Protein AF-0000000076641820 (afdb_homodimer)

Solvent-accessible surface area (backbone atoms only — not comparable to full-atom values): 27574 Å² total; per-residue (Å²): 127,80,71,74,72,71,76,77,54,67,29,56,52,51,31,51,53,52,47,46,44,32,44,67,54,78,36,50,72,63,30,78,45,75,47,71,70,55,47,28,66,74,67,71,50,54,66,66,38,49,48,53,17,51,47,50,35,37,75,71,46,38,29,46,78,40,88,94,76,45,33,23,25,59,44,25,45,45,74,38,54,62,67,48,61,64,51,68,59,49,52,26,52,76,67,74,33,54,64,46,45,45,72,76,42,75,45,79,40,71,53,51,70,69,51,27,63,77,51,69,48,61,91,82,40,45,21,32,40,38,31,33,41,31,22,47,71,84,38,53,44,33,44,38,35,35,38,30,39,28,86,76,42,54,84,55,64,84,50,70,67,37,86,36,58,65,66,58,51,38,49,73,70,42,88,61,42,77,24,42,31,42,36,37,40,37,26,37,54,30,47,64,70,55,8,62,68,45,72,49,55,68,48,40,31,18,27,35,39,37,36,43,31,23,27,64,88,64,44,60,42,38,40,35,50,31,39,32,40,22,88,43,38,32,37,27,41,76,24,46,56,53,82,49,84,63,88,37,84,39,50,70,77,75,76,67,81,70,50,119,128,78,55,74,72,71,75,76,54,67,30,56,52,50,30,51,52,52,48,47,43,32,45,68,53,77,36,50,72,61,31,78,46,76,47,73,69,56,47,26,66,74,65,70,52,54,66,68,40,49,48,53,17,49,46,49,37,36,74,72,46,37,29,46,79,40,90,95,76,46,32,23,26,58,45,26,44,45,73,39,54,62,66,47,59,64,53,67,58,50,53,27,52,76,67,76,32,53,62,46,45,46,73,76,42,76,46,80,40,71,52,51,71,70,51,27,64,77,50,68,47,60,89,83,40,45,20,32,41,38,32,32,41,32,23,47,69,83,36,51,43,33,42,40,35,35,39,30,38,28,88,76,42,53,84,55,64,84,50,71,68,39,88,38,57,65,66,56,48,39,50,73,69,41,87,61,42,77,24,42,31,42,36,37,39,37,25,37,54,28,46,63,70,55,9,62,68,45,73,49,55,69,49,38,31,19,27,35,38,36,35,44,31,22,27,62,87,65,45,60,42,38,39,36,50,30,40,33,41,23,87,43,37,31,36,27,40,76,24,46,57,55,81,52,84,61,90,42,75,44,44,68,76,78,79,66,81,71,60,124

pLDDT: mean 81.51, std 18.78, range [14.89, 98.31]

Foldseek 3Di:
DPPCPPPDPPLVVLLLVQLCCLLVLVADAFDADDALVRSCVVPVDDSVSPVSSVVVCVVVPQWDQDVPPHITGHDSAQEAAPVDPDDPCRSCVVSVWDKWKDKDDWDKDQDDPVVCVVQVNDRRWIWIWTWMFMDTNNATWKTKIKIFGCVQQVQCRPPDVGVDPSVVCSVVRHPFAWQDKDKDKDKDFADPVRCVSRVHDGGQIWIWMWMFTATNVGGTTMIMIMTGDPSHYDYDYDDDQPVPVPPCRNPDDPPPPPDD/DPPCPPPDPPLVVLLLVQLCCLLVLVADAFDADDALVRSCVVPVDDSVSPVSSVVVCVVVPQWDADVPPHITGHDSAQEAAPVDPDDPCRSCVVSVWDKWKDKDDWDKDQDDPVVCVVQVNDRRWIWIWTWMFMDTNNATWKIKIKIFGCVQQVQCSPPDVGVDPSVVCSVVRHPFAWQDKDKDKDKDFADPVRCVSRVHDGGQIWIWMWMFTATNVGGTTMIMIMTGDPSHYDYDYDDDQPPPVPPPGSPDDPPPPPPD

Nearest PDB structures (foldseek):
  4zs8-assembly1_A  TM=6.678E-01  e=6.083E-22  Streptomyces coelicolor A3(2)
  4zsk-assembly1_B  TM=9.020E-01  e=5.334E-15  Streptomyces coelicolor A3(2)
  2ikk-assembly1_A  TM=8.859E-01  e=2.060E-11  Bacillus subtilis
  2ikk-assembly1_B  TM=8.844E-01  e=5.615E-11  Bacillus subtilis
  3hfi-assembly1_A-2  TM=9.063E-01  e=8.967E-09  Escherichia coli O6

Sequence (520 aa):
MEEITQPIPKYYQIYKKLLKQIRSGKFEEFDRFYSDTELVEKYDVSRGTIREAVKLLIQQGYIVREQGKGTFVTSPTIEQDSDKLMGFTELMVKHDIEPSAKVIEREVVDAPLDLKGLMDLEDETRMVRIVRIRYGNEEPLIIEQSYFVYDLFQPIYEMDLEANSIYELLYKYTDTRLGEARQRITAVNAEKEEADLLNVDTGAPLLLMKRLIKTKEGNYFQYSEDLYRSDRINFTTTTKPYENSHDNHGLPLELRDQSWMEEITQPIPKYYQIYKKLLKQIRSGKFEEFDRFYSDTELVEKYDVSRGTIREAVKLLIQQGYIVREQGKGTFVTSPTIEQDSDKLMGFTELMVKHDIEPSAKVIEREVVDAPLDLKGLMDLEDETRMVRIVRIRYGNEEPLIIEQSYFVYDLFQPIYEMDLEANSIYELLYKYTDTRLGEARQRITAVNAEKEEADLLNVDTGAPLLLMKRLIKTKEGNYFQYSEDLYRSDRINFTTTTKPYENSHDNHGLPLELRDQSW

Organism: NCBI:txid1194090

Structure (mmCIF, N/CA/C/O backbone):
data_AF-0000000076641820-model_v1
#
loop_
_entity.id
_entity.type
_entity.pdbx_description
1 polymer 'Transcriptional regulator, GntR family'
#
loop_
_atom_site.group_PDB
_atom_site.id
_atom_site.type_symbol
_atom_site.label_atom_id
_atom_site.label_alt_id
_atom_site.label_comp_id
_atom_site.label_asym_id
_atom_site.label_entity_id
_atom_site.label_seq_id
_atom_site.pdbx_PDB_ins_code
_atom_site.Cartn_x
_atom_site.Cartn_y
_atom_site.Cartn_z
_atom_site.occupancy
_atom_site.B_iso_or_equiv
_atom_site.auth_seq_id
_atom_site.auth_comp_id
_atom_site.auth_asym_id
_atom_site.auth_atom_id
_atom_site.pdbx_PDB_model_num
ATOM 1 N N . MET A 1 1 ? 23.922 -19.469 -37.031 1 28.56 1 MET A N 1
ATOM 2 C CA . MET A 1 1 ? 24.297 -18.188 -36.469 1 28.56 1 MET A CA 1
ATOM 3 C C . MET A 1 1 ? 24.422 -18.266 -34.969 1 28.56 1 MET A C 1
ATOM 5 O O . MET A 1 1 ? 23.516 -18.734 -34.281 1 28.56 1 MET A O 1
ATOM 9 N N . GLU A 1 2 ? 25.562 -18.5 -34.375 1 31.52 2 GLU A N 1
ATOM 10 C CA . GLU A 1 2 ? 25.859 -18.781 -32.969 1 31.52 2 GLU A CA 1
ATOM 11 C C . GLU A 1 2 ? 25.25 -17.703 -32.062 1 31.52 2 GLU A C 1
ATOM 13 O O . GLU A 1 2 ? 25.391 -16.516 -32.312 1 31.52 2 GLU A O 1
ATOM 18 N N . GLU A 1 3 ? 24.016 -17.859 -31.641 1 36.56 3 GLU A N 1
ATOM 19 C CA . GLU A 1 3 ? 23.359 -16.938 -30.719 1 36.56 3 GLU A CA 1
ATOM 20 C C . GLU A 1 3 ? 24.359 -16.344 -29.719 1 36.56 3 GLU A C 1
ATOM 22 O O . GLU A 1 3 ? 24.922 -17.078 -28.891 1 36.56 3 GLU A O 1
ATOM 27 N N . ILE A 1 4 ? 25.328 -15.562 -30.141 1 36.66 4 ILE A N 1
ATOM 28 C CA . ILE A 1 4 ? 26.406 -14.93 -29.391 1 36.66 4 ILE A CA 1
ATOM 29 C C . ILE A 1 4 ? 25.875 -14.422 -28.062 1 36.66 4 ILE A C 1
ATOM 31 O O . ILE A 1 4 ? 25.031 -13.516 -28.016 1 36.66 4 ILE A O 1
ATOM 35 N N . THR A 1 5 ? 25.484 -15.258 -27.109 1 44.41 5 THR A N 1
ATOM 36 C CA . THR A 1 5 ? 25.234 -14.93 -25.703 1 44.41 5 THR A CA 1
ATOM 37 C C . THR A 1 5 ? 26.281 -13.953 -25.188 1 44.41 5 THR A C 1
ATOM 39 O O . THR A 1 5 ? 27.469 -14.289 -25.094 1 44.41 5 THR A O 1
ATOM 42 N N . GLN A 1 6 ? 26.469 -12.867 -25.719 1 47.09 6 GLN A N 1
ATOM 43 C CA . GLN A 1 6 ? 27.453 -11.891 -25.25 1 47.09 6 GLN A CA 1
ATOM 44 C C . GLN A 1 6 ? 27.609 -11.953 -23.734 1 47.09 6 GLN A C 1
ATOM 46 O O . GLN A 1 6 ? 26.609 -12.047 -23.016 1 47.09 6 GLN A O 1
ATOM 51 N N . PRO A 1 7 ? 28.75 -12.406 -23.25 1 57.78 7 PRO A N 1
ATOM 52 C CA . PRO A 1 7 ? 29.031 -12.578 -21.828 1 57.78 7 PRO A CA 1
ATOM 53 C C . PRO A 1 7 ? 28.641 -11.359 -20.984 1 57.78 7 PRO A C 1
ATOM 55 O O . PRO A 1 7 ? 28.656 -10.227 -21.484 1 57.78 7 PRO A O 1
ATOM 58 N N . ILE A 1 8 ? 27.859 -11.445 -20.047 1 65.06 8 ILE A N 1
ATOM 59 C CA . ILE A 1 8 ? 27.484 -10.398 -19.094 1 65.06 8 ILE A CA 1
ATOM 60 C C . ILE A 1 8 ? 28.75 -9.703 -18.578 1 65.06 8 ILE A C 1
ATOM 62 O O . ILE A 1 8 ? 29.672 -10.367 -18.094 1 65.06 8 ILE A O 1
ATOM 66 N N . PRO A 1 9 ? 28.953 -8.406 -18.922 1 75.31 9 PRO A N 1
ATOM 67 C CA . PRO A 1 9 ? 30.109 -7.684 -18.406 1 75.31 9 PRO A CA 1
ATOM 68 C C . PRO A 1 9 ? 30.328 -7.914 -16.906 1 75.31 9 PRO A C 1
ATOM 70 O O . PRO A 1 9 ? 29.359 -8.102 -16.172 1 75.31 9 PRO A O 1
ATOM 73 N N . LYS A 1 10 ? 31.531 -8.062 -16.531 1 85.06 10 LYS A N 1
ATOM 74 C CA . LYS A 1 10 ? 31.906 -8.352 -15.148 1 85.06 10 LYS A CA 1
ATOM 75 C C . LYS A 1 10 ? 31.234 -7.375 -14.18 1 85.06 10 LYS A C 1
ATOM 77 O O . LYS A 1 10 ? 30.812 -7.77 -13.094 1 85.06 10 LYS A O 1
ATOM 82 N N . TYR A 1 11 ? 31.234 -6.059 -14.586 1 86.19 11 TYR A N 1
ATOM 83 C CA . TYR A 1 11 ? 30.641 -5.07 -13.688 1 86.19 11 TYR A CA 1
ATOM 84 C C . TYR A 1 11 ? 29.172 -5.387 -13.414 1 86.19 11 TYR A C 1
ATOM 86 O O . TYR A 1 11 ? 28.688 -5.188 -12.305 1 86.19 11 TYR A O 1
ATOM 94 N N . TYR A 1 12 ? 28.484 -5.883 -14.352 1 83.44 12 TYR A N 1
ATOM 95 C CA . TYR A 1 12 ? 27.078 -6.191 -14.188 1 83.44 12 TYR A CA 1
ATOM 96 C C . TYR A 1 12 ? 26.875 -7.422 -13.312 1 83.44 12 TYR A C 1
ATOM 98 O O . TYR A 1 12 ? 25.922 -7.484 -12.523 1 83.44 12 TYR A O 1
ATOM 106 N N . GLN A 1 13 ? 27.828 -8.312 -13.438 1 84.31 13 GLN A N 1
ATOM 107 C CA . GLN A 1 13 ? 27.797 -9.461 -12.531 1 84.31 13 GLN A CA 1
ATOM 108 C C . GLN A 1 13 ? 27.938 -9.023 -11.078 1 84.31 13 GLN A C 1
ATOM 110 O O . GLN A 1 13 ? 27.234 -9.516 -10.203 1 84.31 13 GLN A O 1
ATOM 115 N N . ILE A 1 14 ? 28.875 -8.188 -10.898 1 89.38 14 ILE A N 1
ATOM 116 C CA . ILE A 1 14 ? 29.109 -7.684 -9.555 1 89.38 14 ILE A CA 1
ATOM 117 C C . ILE A 1 14 ? 27.906 -6.883 -9.078 1 89.38 14 ILE A C 1
ATOM 119 O O . ILE A 1 14 ? 27.469 -7.023 -7.934 1 89.38 14 ILE A O 1
ATOM 123 N N . TYR A 1 15 ? 27.344 -6.055 -10.023 1 86.56 15 TYR A N 1
ATOM 124 C CA . TYR A 1 15 ? 26.125 -5.316 -9.711 1 86.56 15 TYR A CA 1
ATOM 125 C C . TYR A 1 15 ? 25.031 -6.254 -9.211 1 86.56 15 TYR A C 1
ATOM 127 O O . TYR A 1 15 ? 24.438 -6.016 -8.156 1 86.56 15 TYR A O 1
ATOM 135 N N . LYS A 1 16 ? 24.859 -7.344 -9.875 1 80.69 16 LYS A N 1
ATOM 136 C CA . LYS A 1 16 ? 23.812 -8.297 -9.531 1 80.69 16 LYS A CA 1
ATOM 137 C C . LYS A 1 16 ? 24.078 -8.93 -8.164 1 80.69 16 LYS A C 1
ATOM 139 O O . LYS A 1 16 ? 23.156 -9.117 -7.371 1 80.69 16 LYS A O 1
ATOM 144 N N . LYS A 1 17 ? 25.312 -9.242 -7.93 1 85.44 17 LYS A N 1
ATOM 145 C CA . LYS A 1 17 ? 25.688 -9.844 -6.656 1 85.44 17 LYS A CA 1
ATOM 146 C C . LYS A 1 17 ? 25.469 -8.875 -5.5 1 85.44 17 LYS A C 1
ATOM 148 O O . LYS A 1 17 ? 24.953 -9.258 -4.449 1 85.44 17 LYS A O 1
ATOM 153 N N . LEU A 1 18 ? 25.844 -7.684 -5.715 1 88.06 18 LEU A N 1
ATOM 154 C CA . LEU A 1 18 ? 25.688 -6.676 -4.672 1 88.06 18 LEU A CA 1
ATOM 155 C C . LEU A 1 18 ? 24.203 -6.387 -4.426 1 88.06 18 LEU A C 1
ATOM 157 O O . LEU A 1 18 ? 23.781 -6.246 -3.277 1 88.06 18 LEU A O 1
ATOM 161 N N . LEU A 1 19 ? 23.484 -6.344 -5.516 1 81.88 19 LEU A N 1
ATOM 162 C CA . LEU A 1 19 ? 22.047 -6.105 -5.398 1 81.88 19 LEU A CA 1
ATOM 163 C C . LEU A 1 19 ? 21.375 -7.219 -4.602 1 81.88 19 LEU A C 1
ATOM 165 O O . LEU A 1 19 ? 20.531 -6.949 -3.752 1 81.88 19 LEU A O 1
ATOM 169 N N . LYS A 1 20 ? 21.812 -8.367 -4.898 1 77.88 20 LYS A N 1
ATOM 170 C CA . LYS A 1 20 ? 21.281 -9.508 -4.16 1 77.88 20 LYS A CA 1
ATOM 171 C C . LYS A 1 20 ? 21.547 -9.367 -2.664 1 77.88 20 LYS A C 1
ATOM 173 O O . LYS A 1 20 ? 20.688 -9.672 -1.845 1 77.88 20 LYS A O 1
ATOM 178 N N . GLN A 1 21 ? 22.688 -8.914 -2.33 1 82 21 GLN A N 1
ATOM 179 C CA . GLN A 1 21 ? 23.031 -8.719 -0.925 1 82 21 GLN A CA 1
ATOM 180 C C . GLN A 1 21 ? 22.156 -7.629 -0.3 1 82 21 GLN A C 1
ATOM 182 O O . GLN A 1 21 ? 21.688 -7.781 0.828 1 82 21 GLN A O 1
ATOM 187 N N . ILE A 1 22 ? 21.938 -6.684 -1.074 1 81.62 22 ILE A N 1
ATOM 188 C CA . ILE A 1 22 ? 21.141 -5.566 -0.588 1 81.62 22 ILE A CA 1
ATOM 189 C C . ILE A 1 22 ? 19.703 -6.016 -0.371 1 81.62 22 ILE A C 1
ATOM 191 O O . ILE A 1 22 ? 19.094 -5.691 0.65 1 81.62 22 ILE A O 1
ATOM 195 N N . ARG A 1 23 ? 19.281 -6.867 -1.233 1 75.06 23 ARG A N 1
ATOM 196 C CA . ARG A 1 23 ? 17.891 -7.266 -1.23 1 75.06 23 ARG A CA 1
ATOM 197 C C . ARG A 1 23 ? 17.641 -8.43 -0.274 1 75.06 23 ARG A C 1
ATOM 199 O O . ARG A 1 23 ? 16.5 -8.742 0.057 1 75.06 23 ARG A O 1
ATOM 206 N N . SER A 1 24 ? 18.719 -9.07 0.08 1 70.38 24 SER A N 1
ATOM 207 C CA . SER A 1 24 ? 18.609 -10.258 0.923 1 70.38 24 SER A CA 1
ATOM 208 C C . SER A 1 24 ? 18.266 -9.891 2.361 1 70.38 24 SER A C 1
ATOM 210 O O . SER A 1 24 ? 17.984 -10.758 3.186 1 70.38 24 SER A O 1
ATOM 212 N N . GLY A 1 25 ? 18.234 -8.602 2.586 1 69.12 25 GLY A N 1
ATOM 213 C CA . GLY A 1 25 ? 18.016 -8.188 3.961 1 69.12 25 GLY A CA 1
ATOM 214 C C . GLY A 1 25 ? 19.297 -8.047 4.758 1 69.12 25 GLY A C 1
ATOM 215 O O . GLY A 1 25 ? 19.266 -7.719 5.945 1 69.12 25 GLY A O 1
ATOM 216 N N . LYS A 1 26 ? 20.375 -8.312 4.133 1 74.94 26 LYS A N 1
ATOM 217 C CA . LYS A 1 26 ? 21.672 -8.172 4.793 1 74.94 26 LYS A CA 1
ATOM 218 C C . LYS A 1 26 ? 21.891 -6.734 5.254 1 74.94 26 LYS A C 1
ATOM 220 O O . LYS A 1 26 ? 22.594 -6.496 6.238 1 74.94 26 LYS A O 1
ATOM 225 N N . PHE A 1 27 ? 21.312 -5.852 4.527 1 79.88 27 PHE A N 1
ATOM 226 C CA . PHE A 1 27 ? 21.438 -4.43 4.824 1 79.88 27 PHE A CA 1
ATOM 227 C C . PHE A 1 27 ? 20.078 -3.832 5.191 1 79.88 27 PHE A C 1
ATOM 229 O O . PHE A 1 27 ? 19.062 -4.195 4.609 1 79.88 27 PHE A O 1
ATOM 236 N N . GLU A 1 28 ? 20.125 -3.061 6.207 1 72.12 28 GLU A N 1
ATOM 237 C CA . GLU A 1 28 ? 18.969 -2.201 6.48 1 72.12 28 GLU A CA 1
ATOM 238 C C . GLU A 1 28 ? 19.109 -0.859 5.766 1 72.12 28 GLU A C 1
ATOM 240 O O . GLU A 1 28 ? 20.172 -0.523 5.262 1 72.12 28 GLU A O 1
ATOM 245 N N . GLU A 1 29 ? 17.922 -0.254 5.66 1 70.69 29 GLU A N 1
ATOM 246 C CA . GLU A 1 29 ? 17.969 1.082 5.078 1 70.69 29 GLU A CA 1
ATOM 247 C C . GLU A 1 29 ? 18.953 1.979 5.836 1 70.69 29 GLU A C 1
ATOM 249 O O . GLU A 1 29 ? 18.938 2.014 7.066 1 70.69 29 GLU A O 1
ATOM 254 N N . PHE A 1 30 ? 19.938 2.48 5.156 1 70.12 30 PHE A N 1
ATOM 255 C CA . PHE A 1 30 ? 20.922 3.453 5.609 1 70.12 30 PHE A CA 1
ATOM 256 C C . PHE A 1 30 ? 22.125 2.754 6.238 1 70.12 30 PHE A C 1
ATOM 258 O O . PHE A 1 30 ? 23 3.406 6.809 1 70.12 30 PHE A O 1
ATOM 265 N N . ASP A 1 31 ? 22.109 1.508 6.195 1 79.94 31 ASP A N 1
ATOM 266 C CA . ASP A 1 31 ? 23.328 0.807 6.59 1 79.94 31 ASP A CA 1
ATOM 267 C C . ASP A 1 31 ? 24.5 1.2 5.695 1 79.94 31 ASP A C 1
ATOM 269 O O . ASP A 1 31 ? 24.312 1.516 4.52 1 79.94 31 ASP A O 1
ATOM 273 N N . ARG A 1 32 ? 25.625 1.209 6.383 1 85.12 32 ARG A N 1
ATOM 274 C CA . ARG A 1 32 ? 26.828 1.421 5.586 1 85.12 32 ARG A CA 1
ATOM 275 C C . ARG A 1 32 ? 27.047 0.265 4.617 1 85.12 32 ARG A C 1
ATOM 277 O O . ARG A 1 32 ? 26.953 -0.902 5.004 1 85.12 32 ARG A O 1
ATOM 284 N N . PHE A 1 33 ? 27.25 0.634 3.396 1 90.62 33 PHE A N 1
ATOM 285 C CA . PHE A 1 33 ? 27.562 -0.333 2.352 1 90.62 33 PHE A CA 1
ATOM 286 C C . PHE A 1 33 ? 29.078 -0.493 2.203 1 90.62 33 PHE A C 1
ATOM 288 O O . PHE A 1 33 ? 29.844 0.225 2.842 1 90.62 33 PHE A O 1
ATOM 295 N N . TYR A 1 34 ? 29.516 -1.445 1.468 1 91.44 34 TYR A N 1
ATOM 296 C CA . TYR A 1 34 ? 30.922 -1.697 1.21 1 91.44 34 TYR A CA 1
ATOM 297 C C . TYR A 1 34 ? 31.578 -0.487 0.561 1 91.44 34 TYR A C 1
ATOM 299 O O . TYR A 1 34 ? 30.953 0.21 -0.245 1 91.44 34 TYR A O 1
ATOM 307 N N . SER A 1 35 ? 32.781 -0.266 0.943 1 90.38 35 SER A N 1
ATOM 308 C CA . SER A 1 35 ? 33.594 0.703 0.204 1 90.38 35 SER A CA 1
ATOM 309 C C . SER A 1 35 ? 34.094 0.117 -1.11 1 90.38 35 SER A C 1
ATOM 311 O O . SER A 1 35 ? 34.094 -1.104 -1.288 1 90.38 35 SER A O 1
ATOM 313 N N . ASP A 1 36 ? 34.5 1.054 -1.99 1 91.06 36 ASP A N 1
ATOM 314 C CA . ASP A 1 36 ? 35.062 0.575 -3.246 1 91.06 36 ASP A CA 1
ATOM 315 C C . ASP A 1 36 ? 36.25 -0.322 -2.996 1 91.06 36 ASP A C 1
ATOM 317 O O . ASP A 1 36 ? 36.438 -1.342 -3.668 1 91.06 36 ASP A O 1
ATOM 321 N N . THR A 1 37 ? 37.062 0.089 -2.059 1 92.19 37 THR A N 1
ATOM 322 C CA . THR A 1 37 ? 38.25 -0.686 -1.729 1 92.19 37 THR A CA 1
ATOM 323 C C . THR A 1 37 ? 37.875 -2.084 -1.247 1 92.19 37 THR A C 1
ATOM 325 O O . THR A 1 37 ? 38.469 -3.074 -1.668 1 92.19 37 THR A O 1
ATOM 328 N N . GLU A 1 38 ? 36.906 -2.174 -0.4 1 93.88 38 GLU A N 1
ATOM 329 C CA . GLU A 1 38 ? 36.438 -3.461 0.102 1 93.88 38 GLU A CA 1
ATOM 330 C C . GLU A 1 38 ? 35.906 -4.336 -1.033 1 93.88 38 GLU A C 1
ATOM 332 O O . GLU A 1 38 ? 36.156 -5.547 -1.046 1 93.88 38 GLU A O 1
ATOM 337 N N . LEU A 1 39 ? 35.25 -3.746 -1.94 1 94.56 39 LEU A N 1
ATOM 338 C CA . LEU A 1 39 ? 34.656 -4.492 -3.041 1 94.56 39 LEU A CA 1
ATOM 339 C C . LEU A 1 39 ? 35.719 -4.992 -4.008 1 94.56 39 LEU A C 1
ATOM 341 O O . LEU A 1 39 ? 35.625 -6.105 -4.535 1 94.56 39 LEU A O 1
ATOM 345 N N . VAL A 1 40 ? 36.719 -4.184 -4.262 1 93.75 40 VAL A N 1
ATOM 346 C CA . VAL A 1 40 ? 37.844 -4.59 -5.109 1 93.75 40 VAL A CA 1
ATOM 347 C C . VAL A 1 40 ? 38.531 -5.824 -4.516 1 93.75 40 VAL A C 1
ATOM 349 O O . VAL A 1 40 ? 38.844 -6.777 -5.234 1 93.75 40 VAL A O 1
ATOM 352 N N . GLU A 1 41 ? 38.719 -5.809 -3.232 1 93.88 41 GLU A N 1
ATOM 353 C CA . GLU A 1 41 ? 39.344 -6.926 -2.535 1 93.88 41 GLU A CA 1
ATOM 354 C C . GLU A 1 41 ? 38.469 -8.164 -2.553 1 93.88 41 GLU A C 1
ATOM 356 O O . GLU A 1 41 ? 38.938 -9.273 -2.801 1 93.88 41 GLU A O 1
ATOM 361 N N . LYS A 1 42 ? 37.188 -7.973 -2.311 1 92.81 42 LYS A N 1
ATOM 362 C CA . LYS A 1 42 ? 36.219 -9.062 -2.18 1 92.81 42 LYS A CA 1
ATOM 363 C C . LYS A 1 42 ? 36.031 -9.789 -3.508 1 92.81 42 LYS A C 1
ATOM 365 O O . LYS A 1 42 ? 35.938 -11.016 -3.539 1 92.81 42 LYS A O 1
ATOM 370 N N . TYR A 1 43 ? 36.031 -9.023 -4.594 1 92.69 43 TYR A N 1
ATOM 371 C CA . TYR A 1 43 ? 35.656 -9.633 -5.863 1 92.69 43 TYR A CA 1
ATOM 372 C C . TYR A 1 43 ? 36.875 -9.773 -6.781 1 92.69 43 TYR A C 1
ATOM 374 O O . TYR A 1 43 ? 36.781 -10.352 -7.863 1 92.69 43 TYR A O 1
ATOM 382 N N . ASP A 1 44 ? 37.969 -9.297 -6.395 1 93.56 44 ASP A N 1
ATOM 383 C CA . ASP A 1 44 ? 39.219 -9.406 -7.125 1 93.56 44 ASP A CA 1
ATOM 384 C C . ASP A 1 44 ? 39.062 -8.883 -8.555 1 93.56 44 ASP A C 1
ATOM 386 O O . ASP A 1 44 ? 39.375 -9.594 -9.516 1 93.56 44 ASP A O 1
ATOM 390 N N . VAL A 1 45 ? 38.531 -7.668 -8.68 1 92.62 45 VAL A N 1
ATOM 391 C CA . VAL A 1 45 ? 38.375 -6.992 -9.961 1 92.62 45 VAL A CA 1
ATOM 392 C C . VAL A 1 45 ? 38.938 -5.574 -9.875 1 92.62 45 VAL A C 1
ATOM 394 O O . VAL A 1 45 ? 39.312 -5.109 -8.797 1 92.62 45 VAL A O 1
ATOM 397 N N . SER A 1 46 ? 39.031 -4.914 -11.023 1 92.5 46 SER A N 1
ATOM 398 C CA . SER A 1 46 ? 39.594 -3.57 -11.078 1 92.5 46 SER A CA 1
ATOM 399 C C . SER A 1 46 ? 38.656 -2.555 -10.43 1 92.5 46 SER A C 1
ATOM 401 O O . SER A 1 46 ? 37.438 -2.803 -10.297 1 92.5 46 SER A O 1
ATOM 403 N N . ARG A 1 47 ? 39.25 -1.452 -10.016 1 92.69 47 ARG A N 1
ATOM 404 C CA . ARG A 1 47 ? 38.469 -0.344 -9.469 1 92.69 47 ARG A CA 1
ATOM 405 C C . ARG A 1 47 ? 37.469 0.161 -10.492 1 92.69 47 ARG A C 1
ATOM 407 O O . ARG A 1 47 ? 36.375 0.589 -10.125 1 92.69 47 ARG A O 1
ATOM 414 N N . GLY A 1 48 ? 37.844 0.121 -11.719 1 92 48 GLY A N 1
ATOM 415 C CA . GLY A 1 48 ? 36.938 0.546 -12.766 1 92 48 GLY A CA 1
ATOM 416 C C . GLY A 1 48 ? 35.656 -0.305 -12.852 1 92 48 GLY A C 1
ATOM 417 O O . GLY A 1 48 ? 34.562 0.22 -13.016 1 92 48 GLY A O 1
ATOM 418 N N . THR A 1 49 ? 35.875 -1.504 -12.734 1 91 49 THR A N 1
ATOM 419 C CA . THR A 1 49 ? 34.75 -2.451 -12.75 1 91 49 THR A CA 1
ATOM 420 C C . THR A 1 49 ? 33.812 -2.213 -11.57 1 91 49 THR A C 1
ATOM 422 O O . THR A 1 49 ? 32.594 -2.18 -11.734 1 91 49 THR A O 1
ATOM 425 N N . ILE A 1 50 ? 34.375 -2.02 -10.422 1 93.62 50 ILE A N 1
ATOM 426 C CA . ILE A 1 50 ? 33.594 -1.771 -9.219 1 93.62 50 ILE A CA 1
ATOM 427 C C . ILE A 1 50 ? 32.844 -0.449 -9.359 1 93.62 50 ILE A C 1
ATOM 429 O O . ILE A 1 50 ? 31.641 -0.364 -9.023 1 93.62 50 ILE A O 1
ATOM 433 N N . ARG A 1 51 ? 33.531 0.499 -9.883 1 89.88 51 ARG A N 1
ATOM 434 C CA . ARG A 1 51 ? 32.906 1.812 -10.039 1 89.88 51 ARG A CA 1
ATOM 435 C C . ARG A 1 51 ? 31.672 1.732 -10.922 1 89.88 51 ARG A C 1
ATOM 437 O O . ARG A 1 51 ? 30.656 2.357 -10.617 1 89.88 51 ARG A O 1
ATOM 444 N N . GLU A 1 52 ? 31.766 0.996 -11.938 1 88 52 GLU A N 1
ATOM 445 C CA . GLU A 1 52 ? 30.625 0.846 -12.844 1 88 52 GLU A CA 1
ATOM 446 C C . GLU A 1 52 ? 29.469 0.126 -12.156 1 88 52 GLU A C 1
ATOM 448 O O . GLU A 1 52 ? 28.312 0.509 -12.32 1 88 52 GLU A O 1
ATOM 453 N N . ALA A 1 53 ? 29.797 -0.842 -11.445 1 90.81 53 ALA A N 1
ATOM 454 C CA . ALA A 1 53 ? 28.781 -1.595 -10.719 1 90.81 53 ALA A CA 1
ATOM 455 C C . ALA A 1 53 ? 28.094 -0.723 -9.672 1 90.81 53 ALA A C 1
ATOM 457 O O . ALA A 1 53 ? 26.859 -0.72 -9.562 1 90.81 53 ALA A O 1
ATOM 458 N N . VAL A 1 54 ? 28.891 -0.009 -8.945 1 90.31 54 VAL A N 1
ATOM 459 C CA . VAL A 1 54 ? 28.391 0.849 -7.871 1 90.31 54 VAL A CA 1
ATOM 460 C C . VAL A 1 54 ? 27.594 2 -8.469 1 90.31 54 VAL A C 1
ATOM 462 O O . VAL A 1 54 ? 26.547 2.385 -7.922 1 90.31 54 VAL A O 1
ATOM 465 N N . LYS A 1 55 ? 28.062 2.443 -9.531 1 84.31 55 LYS A N 1
ATOM 466 C CA . LYS A 1 55 ? 27.344 3.502 -10.234 1 84.31 55 LYS A CA 1
ATOM 467 C C . LYS A 1 55 ? 25.922 3.057 -10.594 1 84.31 55 LYS A C 1
ATOM 469 O O . LYS A 1 55 ? 24.969 3.818 -10.43 1 84.31 55 LYS A O 1
ATOM 474 N N . LEU A 1 56 ? 25.844 1.878 -11.047 1 79.44 56 LEU A N 1
ATOM 475 C CA . LEU A 1 56 ? 24.531 1.336 -11.391 1 79.44 56 LEU A CA 1
ATOM 476 C C . LEU A 1 56 ? 23.641 1.259 -10.156 1 79.44 56 LEU A C 1
ATOM 478 O O . LEU A 1 56 ? 22.453 1.608 -10.219 1 79.44 56 LEU A O 1
ATOM 482 N N . LEU A 1 57 ? 24.203 0.78 -9.055 1 84.19 57 LEU A N 1
ATOM 483 C CA . LEU A 1 57 ? 23.453 0.703 -7.809 1 84.19 57 LEU A CA 1
ATOM 484 C C . LEU A 1 57 ? 22.969 2.084 -7.375 1 84.19 57 LEU A C 1
ATOM 486 O O . LEU A 1 57 ? 21.844 2.23 -6.879 1 84.19 57 LEU A O 1
ATOM 490 N N . ILE A 1 58 ? 23.828 3.047 -7.598 1 75.19 58 ILE A N 1
ATOM 491 C CA . ILE A 1 58 ? 23.5 4.418 -7.219 1 75.19 58 ILE A CA 1
ATOM 492 C C . ILE A 1 58 ? 22.391 4.953 -8.125 1 75.19 58 ILE A C 1
ATOM 494 O O . ILE A 1 58 ? 21.406 5.52 -7.652 1 75.19 58 ILE A O 1
ATOM 498 N N . GLN A 1 59 ? 22.578 4.688 -9.375 1 65.5 59 GLN A N 1
ATOM 499 C CA . GLN A 1 59 ? 21.609 5.172 -10.352 1 65.5 59 GLN A CA 1
ATOM 500 C C . GLN A 1 59 ? 20.219 4.59 -10.094 1 65.5 59 GLN A C 1
ATOM 502 O O . GLN A 1 59 ? 19.203 5.273 -10.281 1 65.5 59 GLN A O 1
ATOM 507 N N . GLN A 1 60 ? 20.266 3.375 -9.648 1 64.12 60 GLN A N 1
ATOM 508 C CA . GLN A 1 60 ? 19 2.695 -9.406 1 64.12 60 GLN A CA 1
ATOM 509 C C . GLN A 1 60 ? 18.453 3.014 -8.016 1 64.12 60 GLN A C 1
ATOM 511 O O . GLN A 1 60 ? 17.359 2.58 -7.656 1 64.12 60 GLN A O 1
ATOM 516 N N . GLY A 1 61 ? 19.266 3.666 -7.211 1 65.81 61 GLY A N 1
ATOM 517 C CA . GLY A 1 61 ? 18.797 4.168 -5.93 1 65.81 61 GLY A CA 1
ATOM 518 C C . GLY A 1 61 ? 18.953 3.172 -4.797 1 65.81 61 GLY A C 1
ATOM 519 O O . GLY A 1 61 ? 18.328 3.305 -3.75 1 65.81 61 GLY A O 1
ATOM 520 N N . TYR A 1 62 ? 19.719 2.117 -5.012 1 76.81 62 TYR A N 1
ATOM 521 C CA . TYR A 1 62 ? 19.875 1.095 -3.984 1 76.81 62 TYR A CA 1
ATOM 522 C C . TYR A 1 62 ? 20.875 1.541 -2.918 1 76.81 62 TYR A C 1
ATOM 524 O O . TYR A 1 62 ? 20.812 1.076 -1.777 1 76.81 62 TYR A O 1
ATOM 532 N N . ILE A 1 63 ? 21.844 2.398 -3.369 1 81.19 63 ILE A N 1
ATOM 533 C CA . ILE A 1 63 ? 22.828 2.957 -2.449 1 81.19 63 ILE A CA 1
ATOM 534 C C . ILE A 1 63 ? 23.078 4.426 -2.783 1 81.19 63 ILE A C 1
ATOM 536 O O . ILE A 1 63 ? 22.734 4.887 -3.873 1 81.19 63 ILE A O 1
ATOM 540 N N . VAL A 1 64 ? 23.484 5.156 -1.807 1 77.31 64 VAL A N 1
ATOM 541 C CA . VAL A 1 64 ? 23.875 6.547 -1.991 1 77.31 64 VAL A CA 1
ATOM 542 C C . VAL A 1 64 ? 25.297 6.762 -1.443 1 77.31 64 VAL A C 1
ATOM 544 O O . VAL A 1 64 ? 25.672 6.133 -0.453 1 77.31 64 VAL A O 1
ATOM 547 N N . ARG A 1 65 ? 26.094 7.555 -2.229 1 78.69 65 ARG A N 1
ATOM 548 C CA . ARG A 1 65 ? 27.453 7.891 -1.791 1 78.69 65 ARG A CA 1
ATOM 549 C C . ARG A 1 65 ? 27.484 9.273 -1.15 1 78.69 65 ARG A C 1
ATOM 551 O O . ARG A 1 65 ? 26.906 10.227 -1.678 1 78.69 65 ARG A O 1
ATOM 558 N N . GLU A 1 66 ? 27.969 9.281 0.047 1 68.94 66 GLU A N 1
ATOM 559 C CA . GLU A 1 66 ? 28.203 10.555 0.721 1 68.94 66 GLU A CA 1
ATOM 560 C C . GLU A 1 66 ? 29.688 10.891 0.762 1 68.94 66 GLU A C 1
ATOM 562 O O . GLU A 1 66 ? 30.5 10.125 1.299 1 68.94 66 GLU A O 1
ATOM 567 N N . GLN A 1 67 ? 29.969 11.992 0.128 1 70.06 67 GLN A N 1
ATOM 568 C CA . GLN A 1 67 ? 31.359 12.406 0.076 1 70.06 67 GLN A CA 1
ATOM 569 C C . GLN A 1 67 ? 31.969 12.469 1.474 1 70.06 67 GLN A C 1
ATOM 571 O O . GLN A 1 67 ? 31.438 13.125 2.363 1 70.06 67 GLN A O 1
ATOM 576 N N . GLY A 1 68 ? 32.938 11.766 1.593 1 69.12 68 GLY A N 1
ATOM 577 C CA . GLY A 1 68 ? 33.688 11.789 2.834 1 69.12 68 GLY A CA 1
ATOM 578 C C . GLY A 1 68 ? 33.094 10.93 3.922 1 69.12 68 GLY A C 1
ATOM 579 O O . GLY A 1 68 ? 33.688 10.766 4.996 1 69.12 68 GLY A O 1
ATOM 580 N N . LYS A 1 69 ? 31.906 10.43 3.801 1 72.06 69 LYS A N 1
ATOM 581 C CA . LYS A 1 69 ? 31.25 9.656 4.852 1 72.06 69 LYS A CA 1
ATOM 582 C C . LYS A 1 69 ? 31.125 8.188 4.465 1 72.06 69 LYS A C 1
ATOM 584 O O . LYS A 1 69 ? 31.266 7.301 5.312 1 72.06 69 LYS A O 1
ATOM 589 N N . GLY A 1 70 ? 30.875 7.957 3.156 1 81.25 70 GLY A N 1
ATOM 590 C CA . GLY A 1 70 ? 30.781 6.578 2.703 1 81.25 70 GLY A CA 1
ATOM 591 C C . GLY A 1 70 ? 29.547 6.309 1.864 1 81.25 70 GLY A C 1
ATOM 592 O O . GLY A 1 70 ? 28.953 7.234 1.304 1 81.25 70 GLY A O 1
ATOM 593 N N . THR A 1 71 ? 29.281 4.992 1.549 1 85.38 71 THR A N 1
ATOM 594 C CA . THR A 1 71 ? 28.156 4.527 0.757 1 85.38 71 THR A CA 1
ATOM 595 C C . THR A 1 71 ? 27.109 3.869 1.649 1 85.38 71 THR A C 1
ATOM 597 O O . THR A 1 71 ? 27.438 3.104 2.555 1 85.38 71 THR A O 1
ATOM 600 N N . PHE A 1 72 ? 25.812 4.211 1.43 1 82.06 72 PHE A N 1
ATOM 601 C CA . PHE A 1 72 ? 24.75 3.729 2.291 1 82.06 72 PHE A CA 1
ATOM 602 C C . PHE A 1 72 ? 23.641 3.09 1.467 1 82.06 72 PHE A C 1
ATOM 604 O O . PHE A 1 72 ? 23.359 3.525 0.348 1 82.06 72 PHE A O 1
ATOM 611 N N . VAL A 1 73 ? 23.062 2.006 2.088 1 84.69 73 VAL A N 1
ATOM 612 C CA . VAL A 1 73 ? 21.969 1.325 1.422 1 84.69 73 VAL A CA 1
ATOM 613 C C . VAL A 1 73 ? 20.688 2.143 1.577 1 84.69 73 VAL A C 1
ATOM 615 O O . VAL A 1 73 ? 20.391 2.637 2.666 1 84.69 73 VAL A O 1
ATOM 618 N N . THR A 1 74 ? 19.938 2.318 0.468 1 70.75 74 THR A N 1
ATOM 619 C CA . THR A 1 74 ? 18.75 3.152 0.534 1 70.75 74 THR A CA 1
ATOM 620 C C . THR A 1 74 ? 17.5 2.318 0.293 1 70.75 74 THR A C 1
ATOM 622 O O . THR A 1 74 ? 16.406 2.684 0.738 1 70.75 74 THR A O 1
ATOM 625 N N . SER A 1 75 ? 17.547 1.261 -0.502 1 64.69 75 SER A N 1
ATOM 626 C CA . SER A 1 75 ? 16.375 0.464 -0.808 1 64.69 75 SER A CA 1
ATOM 627 C C . SER A 1 75 ? 16.672 -1.028 -0.737 1 64.69 75 SER A C 1
ATOM 629 O O . SER A 1 75 ? 16.781 -1.696 -1.769 1 64.69 75 SER A O 1
ATOM 631 N N . PRO A 1 76 ? 16.734 -1.537 0.389 1 67.25 76 PRO A N 1
ATOM 632 C CA . PRO A 1 76 ? 17.109 -2.945 0.538 1 67.25 76 PRO A CA 1
ATOM 633 C C . PRO A 1 76 ? 15.953 -3.896 0.231 1 67.25 76 PRO A C 1
ATOM 635 O O . PRO A 1 76 ? 16.156 -5.105 0.108 1 67.25 76 PRO A O 1
ATOM 638 N N . THR A 1 77 ? 14.805 -3.314 -0.05 1 74.25 77 THR A N 1
ATOM 639 C CA . THR A 1 77 ? 13.641 -4.184 -0.187 1 74.25 77 THR A CA 1
ATOM 640 C C . THR A 1 77 ? 13.203 -4.273 -1.646 1 74.25 77 THR A C 1
ATOM 642 O O . THR A 1 77 ? 13.609 -3.457 -2.475 1 74.25 77 THR A O 1
ATOM 645 N N . ILE A 1 78 ? 12.516 -5.43 -1.889 1 74.25 78 ILE A N 1
ATOM 646 C CA . ILE A 1 78 ? 11.883 -5.586 -3.195 1 74.25 78 ILE A CA 1
ATOM 647 C C . ILE A 1 78 ? 10.742 -4.586 -3.342 1 74.25 78 ILE A C 1
ATOM 649 O O . ILE A 1 78 ? 9.867 -4.504 -2.477 1 74.25 78 ILE A O 1
ATOM 653 N N . GLU A 1 79 ? 10.812 -3.875 -4.371 1 74.75 79 GLU A N 1
ATOM 654 C CA . GLU A 1 79 ? 9.781 -2.865 -4.59 1 74.75 79 GLU A CA 1
ATOM 655 C C . GLU A 1 79 ? 8.742 -3.348 -5.598 1 74.75 79 GLU A C 1
ATOM 657 O O . GLU A 1 79 ? 9.07 -3.645 -6.75 1 74.75 79 GLU A O 1
ATOM 662 N N . GLN A 1 80 ? 7.594 -3.434 -5.082 1 78.31 80 GLN A N 1
ATOM 663 C CA . GLN A 1 80 ? 6.469 -3.752 -5.953 1 78.31 80 GLN A CA 1
ATOM 664 C C . GLN A 1 80 ? 5.691 -2.492 -6.328 1 78.31 80 GLN A C 1
ATOM 666 O O . GLN A 1 80 ? 5.207 -1.771 -5.453 1 78.31 80 GLN A O 1
ATOM 671 N N . ASP A 1 81 ? 5.594 -2.277 -7.598 1 75.81 81 ASP A N 1
ATOM 672 C CA . ASP A 1 81 ? 4.793 -1.155 -8.078 1 75.81 81 ASP A CA 1
ATOM 673 C C . ASP A 1 81 ? 3.305 -1.419 -7.879 1 75.81 81 ASP A C 1
ATOM 675 O O . ASP A 1 81 ? 2.736 -2.314 -8.508 1 75.81 81 ASP A O 1
ATOM 679 N N . SER A 1 82 ? 2.682 -0.609 -7.074 1 78.62 82 SER A N 1
ATOM 680 C CA . SER A 1 82 ? 1.275 -0.824 -6.75 1 78.62 82 SER A CA 1
ATOM 681 C C . SER A 1 82 ? 0.371 -0.439 -7.914 1 78.62 82 SER A C 1
ATOM 683 O O . SER A 1 82 ? -0.811 -0.787 -7.93 1 78.62 82 SER A O 1
ATOM 685 N N . ASP A 1 83 ? 0.89 0.26 -8.859 1 73.5 83 ASP A N 1
ATOM 686 C CA . ASP A 1 83 ? 0.08 0.729 -9.977 1 73.5 83 ASP A CA 1
ATOM 687 C C . ASP A 1 83 ? 0.161 -0.238 -11.156 1 73.5 83 ASP A C 1
ATOM 689 O O . ASP A 1 83 ? -0.431 0.008 -12.211 1 73.5 83 ASP A O 1
ATOM 693 N N . LYS A 1 84 ? 0.854 -1.264 -10.938 1 70.5 84 LYS A N 1
ATOM 694 C CA . LYS A 1 84 ? 0.984 -2.252 -12.008 1 70.5 84 LYS A CA 1
ATOM 695 C C . LYS A 1 84 ? 0.501 -3.625 -11.547 1 70.5 84 LYS A C 1
ATOM 697 O O . LYS A 1 84 ? 0.788 -4.043 -10.422 1 70.5 84 LYS A O 1
ATOM 702 N N . LEU A 1 85 ? -0.289 -4.199 -12.453 1 69.06 85 LEU A N 1
ATOM 703 C CA . LEU A 1 85 ? -0.664 -5.59 -12.219 1 69.06 85 LEU A CA 1
ATOM 704 C C . LEU A 1 85 ? 0.45 -6.535 -12.656 1 69.06 85 LEU A C 1
ATOM 706 O O . LEU A 1 85 ? 0.538 -6.898 -13.828 1 69.06 85 LEU A O 1
ATOM 710 N N . MET A 1 86 ? 1.43 -6.703 -11.781 1 71 86 MET A N 1
ATOM 711 C CA . MET A 1 86 ? 2.584 -7.551 -12.07 1 71 86 MET A CA 1
ATOM 712 C C . MET A 1 86 ? 2.535 -8.836 -11.25 1 71 86 MET A C 1
ATOM 714 O O . MET A 1 86 ? 2.189 -8.805 -10.062 1 71 86 MET A O 1
ATOM 718 N N . GLY A 1 87 ? 2.791 -9.945 -11.938 1 76.62 87 GLY A N 1
ATOM 719 C CA . GLY A 1 87 ? 2.863 -11.211 -11.227 1 76.62 87 GLY A CA 1
ATOM 720 C C . GLY A 1 87 ? 4.113 -11.344 -10.375 1 76.62 87 GLY A C 1
ATOM 721 O O . GLY A 1 87 ? 5.07 -10.586 -10.547 1 76.62 87 GLY A O 1
ATOM 722 N N . PHE A 1 88 ? 4.145 -12.203 -9.516 1 83.19 88 PHE A N 1
ATOM 723 C CA . PHE A 1 88 ? 5.258 -12.445 -8.602 1 83.19 88 PHE A CA 1
ATOM 724 C C . PHE A 1 88 ? 6.531 -12.75 -9.383 1 83.19 88 PHE A C 1
ATOM 726 O O . PHE A 1 88 ? 7.59 -12.18 -9.094 1 83.19 88 PHE A O 1
ATOM 733 N N . THR A 1 89 ? 6.359 -13.648 -10.336 1 76.62 89 THR A N 1
ATOM 734 C CA . THR A 1 89 ? 7.523 -14.078 -11.102 1 76.62 89 THR A CA 1
ATOM 735 C C . THR A 1 89 ? 8.172 -12.891 -11.812 1 76.62 89 THR A C 1
ATOM 737 O O . THR A 1 89 ? 9.391 -12.727 -11.766 1 76.62 89 THR A O 1
ATOM 740 N N . GLU A 1 90 ? 7.379 -12.164 -12.406 1 75.56 90 GLU A N 1
ATOM 741 C CA . GLU A 1 90 ? 7.879 -10.969 -13.078 1 75.56 90 GLU A CA 1
ATOM 742 C C . GLU A 1 90 ? 8.57 -10.031 -12.102 1 75.56 90 GLU A C 1
ATOM 744 O O . GLU A 1 90 ? 9.625 -9.469 -12.406 1 75.56 90 GLU A O 1
ATOM 749 N N . LEU A 1 91 ? 7.961 -9.867 -11.039 1 79.94 91 LEU A N 1
ATOM 750 C CA . LEU A 1 91 ? 8.531 -9.016 -10 1 79.94 91 LEU A CA 1
ATOM 751 C C . LEU A 1 91 ? 9.906 -9.516 -9.57 1 79.94 91 LEU A C 1
ATOM 753 O O . LEU A 1 91 ? 10.852 -8.734 -9.461 1 79.94 91 LEU A O 1
ATOM 757 N N . MET A 1 92 ? 10.039 -10.781 -9.352 1 81.88 92 MET A N 1
ATOM 758 C CA . MET A 1 92 ? 11.297 -11.375 -8.898 1 81.88 92 MET A CA 1
ATOM 759 C C . MET A 1 92 ? 12.375 -11.234 -9.961 1 81.88 92 MET A C 1
ATOM 761 O O . MET A 1 92 ? 13.5 -10.844 -9.664 1 81.88 92 MET A O 1
ATOM 765 N N . VAL A 1 93 ? 11.984 -11.555 -11.188 1 73.06 93 VAL A N 1
ATOM 766 C CA . VAL A 1 93 ? 12.93 -11.484 -12.297 1 73.06 93 VAL A CA 1
ATOM 767 C C . VAL A 1 93 ? 13.43 -10.055 -12.469 1 73.06 93 VAL A C 1
ATOM 769 O O . VAL A 1 93 ? 14.625 -9.82 -12.656 1 73.06 93 VAL A O 1
ATOM 772 N N . LYS A 1 94 ? 12.531 -9.141 -12.375 1 71 94 LYS A N 1
ATOM 773 C CA . LYS A 1 94 ? 12.883 -7.727 -12.453 1 71 94 LYS A CA 1
ATOM 774 C C . LYS A 1 94 ? 13.93 -7.359 -11.414 1 71 94 LYS A C 1
ATOM 776 O O . LYS A 1 94 ? 14.758 -6.469 -11.641 1 71 94 LYS A O 1
ATOM 781 N N . HIS A 1 95 ? 13.961 -8.102 -10.32 1 76.56 95 HIS A N 1
ATOM 782 C CA . HIS A 1 95 ? 14.867 -7.789 -9.219 1 76.56 95 HIS A CA 1
ATOM 783 C C . HIS A 1 95 ? 16 -8.805 -9.133 1 76.56 95 HIS A C 1
ATOM 785 O O . HIS A 1 95 ? 16.703 -8.883 -8.117 1 76.56 95 HIS A O 1
ATOM 791 N N . ASP A 1 96 ? 16.141 -9.656 -10.164 1 73.94 96 ASP A N 1
ATOM 792 C CA . ASP A 1 96 ? 17.203 -10.648 -10.281 1 73.94 96 ASP A CA 1
ATOM 793 C C . ASP A 1 96 ? 17.141 -11.656 -9.133 1 73.94 96 ASP A C 1
ATOM 795 O O . ASP A 1 96 ? 18.156 -11.984 -8.531 1 73.94 96 ASP A O 1
ATOM 799 N N . ILE A 1 97 ? 16 -11.992 -8.766 1 80.62 97 ILE A N 1
ATOM 800 C CA . ILE A 1 97 ? 15.719 -13 -7.746 1 80.62 97 ILE A CA 1
ATOM 801 C C . ILE A 1 97 ? 15.094 -14.234 -8.391 1 80.62 97 ILE A C 1
ATOM 803 O O . ILE A 1 97 ? 14.25 -14.117 -9.281 1 80.62 97 ILE A O 1
ATOM 807 N N . GLU A 1 98 ? 15.523 -15.398 -8.023 1 83.75 98 GLU A N 1
ATOM 808 C CA . GLU A 1 98 ? 14.977 -16.625 -8.578 1 83.75 98 GLU A CA 1
ATOM 809 C C . GLU A 1 98 ? 13.625 -16.969 -7.949 1 83.75 98 GLU A C 1
ATOM 811 O O . GLU A 1 98 ? 13.547 -17.25 -6.75 1 83.75 98 GLU A O 1
ATOM 816 N N . PRO A 1 99 ? 12.625 -16.969 -8.711 1 89.44 99 PRO A N 1
ATOM 817 C CA . PRO A 1 99 ? 11.305 -17.281 -8.156 1 89.44 99 PRO A CA 1
ATOM 818 C C . PRO A 1 99 ? 11.039 -18.781 -8.062 1 89.44 99 PRO A C 1
ATOM 820 O O . PRO A 1 99 ? 11.555 -19.562 -8.867 1 89.44 99 PRO A O 1
ATOM 823 N N . SER A 1 100 ? 10.312 -19.172 -7.082 1 93.31 100 SER A N 1
ATOM 824 C CA . SER A 1 100 ? 9.742 -20.516 -6.961 1 93.31 100 SER A CA 1
ATOM 825 C C . SER A 1 100 ? 8.453 -20.5 -6.148 1 93.31 100 SER A C 1
ATOM 827 O O . SER A 1 100 ? 8.047 -19.453 -5.645 1 93.31 100 SER A O 1
ATOM 829 N N . ALA A 1 101 ? 7.75 -21.672 -6.137 1 96 101 ALA A N 1
ATOM 830 C CA . ALA A 1 101 ? 6.477 -21.734 -5.426 1 96 101 ALA A CA 1
ATOM 831 C C . ALA A 1 101 ? 6.227 -23.141 -4.895 1 96 101 ALA A C 1
ATOM 833 O O . ALA A 1 101 ? 6.801 -24.109 -5.395 1 96 101 ALA A O 1
ATOM 834 N N . LYS A 1 102 ? 5.57 -23.219 -3.877 1 97.25 102 LYS A N 1
ATOM 835 C CA . LYS A 1 102 ? 5.016 -24.469 -3.35 1 97.25 102 LYS A CA 1
ATOM 836 C C . LYS A 1 102 ? 3.504 -24.359 -3.18 1 97.25 102 LYS A C 1
ATOM 838 O O . LYS A 1 102 ? 3.008 -23.453 -2.52 1 97.25 102 LYS A O 1
ATOM 843 N N . VAL A 1 103 ? 2.732 -25.266 -3.748 1 97.94 103 VAL A N 1
ATOM 844 C CA . VAL A 1 103 ? 1.285 -25.328 -3.574 1 97.94 103 VAL A CA 1
ATOM 845 C C . VAL A 1 103 ? 0.947 -26.047 -2.275 1 97.94 103 VAL A C 1
ATOM 847 O O . VAL A 1 103 ? 1.326 -27.203 -2.086 1 97.94 103 VAL A O 1
ATOM 850 N N . ILE A 1 104 ? 0.216 -25.344 -1.478 1 97.19 104 ILE A N 1
ATOM 851 C CA . ILE A 1 104 ? -0.153 -25.891 -0.177 1 97.19 104 ILE A CA 1
ATOM 852 C C . ILE A 1 104 ? -1.569 -26.469 -0.24 1 97.19 104 ILE A C 1
ATOM 854 O O . ILE A 1 104 ? -1.888 -27.422 0.455 1 97.19 104 ILE A O 1
ATOM 858 N N . GLU A 1 105 ? -2.357 -25.812 -0.885 1 96.94 105 GLU A N 1
ATOM 859 C CA . GLU A 1 105 ? -3.75 -26.219 -1.048 1 96.94 105 GLU A CA 1
ATOM 860 C C . GLU A 1 105 ? -4.219 -26 -2.484 1 96.94 105 GLU A C 1
ATOM 862 O O . GLU A 1 105 ? -3.85 -25.016 -3.127 1 96.94 105 GLU A O 1
ATOM 867 N N . ARG A 1 106 ? -4.934 -26.875 -2.99 1 97.5 106 ARG A N 1
ATOM 868 C CA . ARG A 1 106 ? -5.648 -26.828 -4.262 1 97.5 106 ARG A CA 1
ATOM 869 C C . ARG A 1 106 ? -6.949 -27.609 -4.191 1 97.5 106 ARG A C 1
ATOM 871 O O . ARG A 1 106 ? -6.934 -28.844 -4.031 1 97.5 106 ARG A O 1
ATOM 878 N N . GLU A 1 107 ? -8.031 -26.953 -4.332 1 97.75 107 GLU A N 1
ATOM 879 C CA . GLU A 1 107 ? -9.305 -27.656 -4.207 1 97.75 107 GLU A CA 1
ATOM 880 C C . GLU A 1 107 ? -10.414 -26.906 -4.945 1 97.75 107 GLU A C 1
ATOM 882 O O . GLU A 1 107 ? -10.336 -25.688 -5.121 1 97.75 107 GLU A O 1
ATOM 887 N N . VAL A 1 108 ? -11.352 -27.672 -5.355 1 97.81 108 VAL A N 1
ATOM 888 C CA . VAL A 1 108 ? -12.578 -27.094 -5.902 1 97.81 108 VAL A CA 1
ATOM 889 C C . VAL A 1 108 ? -13.617 -26.938 -4.793 1 97.81 108 VAL A C 1
ATOM 891 O O . VAL A 1 108 ? -13.891 -27.875 -4.043 1 97.81 108 VAL A O 1
ATOM 894 N N . VAL A 1 109 ? -14.133 -25.75 -4.676 1 96.88 109 VAL A N 1
ATOM 895 C CA . VAL A 1 109 ? -15.086 -25.453 -3.607 1 96.88 109 VAL A CA 1
ATOM 896 C C . VAL A 1 109 ? -16.281 -24.703 -4.18 1 96.88 109 VAL A C 1
ATOM 898 O O . VAL A 1 109 ? -16.219 -24.156 -5.285 1 96.88 109 VAL A O 1
ATOM 901 N N . ASP A 1 110 ? -17.375 -24.734 -3.391 1 94.5 110 ASP A N 1
ATOM 902 C CA . ASP A 1 110 ? -18.438 -23.797 -3.686 1 94.5 110 ASP A CA 1
ATOM 903 C C . ASP A 1 110 ? -18.016 -22.359 -3.383 1 94.5 110 ASP A C 1
ATOM 905 O O . ASP A 1 110 ? -17.281 -22.109 -2.416 1 94.5 110 ASP A O 1
ATOM 909 N N . ALA A 1 111 ? -18.469 -21.469 -4.207 1 89.94 111 ALA A N 1
ATOM 910 C CA . ALA A 1 111 ? -18.125 -20.078 -3.957 1 89.94 111 ALA A CA 1
ATOM 911 C C . ALA A 1 111 ? -18.609 -19.641 -2.574 1 89.94 111 ALA A C 1
ATOM 913 O O . ALA A 1 111 ? -19.766 -19.812 -2.227 1 89.94 111 ALA A O 1
ATOM 914 N N . PRO A 1 112 ? -17.625 -19.109 -1.788 1 83.5 112 PRO A N 1
ATOM 915 C CA . PRO A 1 112 ? -18.078 -18.562 -0.505 1 83.5 112 PRO A CA 1
ATOM 916 C C . PRO A 1 112 ? -19.109 -17.453 -0.665 1 83.5 112 PRO A C 1
ATOM 918 O O . PRO A 1 112 ? -19.078 -16.703 -1.643 1 83.5 112 PRO A O 1
ATOM 921 N N . LEU A 1 113 ? -19.969 -17.312 0.284 1 69.56 113 LEU A N 1
ATOM 922 C CA . LEU A 1 113 ? -21.094 -16.391 0.214 1 69.56 113 LEU A CA 1
ATOM 923 C C . LEU A 1 113 ? -20.625 -14.969 -0.033 1 69.56 113 LEU A C 1
ATOM 925 O O . LEU A 1 113 ? -21.203 -14.234 -0.83 1 69.56 113 LEU A O 1
ATOM 929 N N . ASP A 1 114 ? -19.578 -14.609 0.645 1 73.75 114 ASP A N 1
ATOM 930 C CA . ASP A 1 114 ? -19.078 -13.242 0.503 1 73.75 114 ASP A CA 1
ATOM 931 C C . ASP A 1 114 ? -18.531 -13 -0.904 1 73.75 114 ASP A C 1
ATOM 933 O O . ASP A 1 114 ? -18.734 -11.93 -1.473 1 73.75 114 ASP A O 1
ATOM 937 N N . LEU A 1 115 ? -18.016 -13.992 -1.449 1 82.06 115 LEU A N 1
ATOM 938 C CA . LEU A 1 115 ? -17.453 -13.836 -2.783 1 82.06 115 LEU A CA 1
ATOM 939 C C . LEU A 1 115 ? -18.547 -13.844 -3.846 1 82.06 115 LEU A C 1
ATOM 941 O O . LEU A 1 115 ? -18.406 -13.195 -4.887 1 82.06 115 LEU A O 1
ATOM 945 N N . LYS A 1 116 ? -19.625 -14.625 -3.6 1 79.69 116 LYS A N 1
ATOM 946 C CA . LYS A 1 116 ? -20.734 -14.602 -4.531 1 79.69 116 LYS A CA 1
ATOM 947 C C . LYS A 1 116 ? -21.281 -13.188 -4.727 1 79.69 116 LYS A C 1
ATOM 949 O O . LYS A 1 116 ? -21.516 -12.758 -5.855 1 79.69 116 LYS A O 1
ATOM 954 N N . GLY A 1 117 ? -21.391 -12.516 -3.629 1 72.56 117 GLY A N 1
ATOM 955 C CA . GLY A 1 117 ? -21.859 -11.141 -3.682 1 72.56 117 GLY A CA 1
ATOM 956 C C . GLY A 1 117 ? -20.844 -10.195 -4.301 1 72.56 117 GLY A C 1
ATOM 957 O O . GLY A 1 117 ? -21.172 -9.414 -5.195 1 72.56 117 GLY A O 1
ATOM 958 N N . LEU A 1 118 ? -19.625 -10.32 -3.826 1 74.75 118 LEU A N 1
ATOM 959 C CA . LEU A 1 118 ? -18.547 -9.43 -4.242 1 74.75 118 LEU A CA 1
ATOM 960 C C . LEU A 1 118 ? -18.281 -9.555 -5.738 1 74.75 118 LEU A C 1
ATOM 962 O O . LEU A 1 118 ? -18.016 -8.562 -6.418 1 74.75 118 LEU A O 1
ATOM 966 N N . MET A 1 119 ? -18.422 -10.789 -6.254 1 80.31 119 MET A N 1
ATOM 967 C CA . MET A 1 119 ? -18.047 -11.047 -7.641 1 80.31 119 MET A CA 1
ATOM 968 C C . MET A 1 119 ? -19.281 -11.242 -8.508 1 80.31 119 MET A C 1
ATOM 970 O O . MET A 1 119 ? -19.172 -11.586 -9.688 1 80.31 119 MET A O 1
ATOM 974 N N . ASP A 1 120 ? -20.422 -11.023 -7.887 1 78.25 120 ASP A N 1
ATOM 975 C CA . ASP A 1 120 ? -21.688 -11.164 -8.617 1 78.25 120 ASP A CA 1
ATOM 976 C C . ASP A 1 120 ? -21.781 -12.523 -9.305 1 78.25 120 ASP A C 1
ATOM 978 O O . ASP A 1 120 ? -21.984 -12.602 -10.516 1 78.25 120 ASP A O 1
ATOM 982 N N . LEU A 1 121 ? -21.609 -13.523 -8.547 1 84.94 121 LEU A N 1
ATOM 983 C CA . LEU A 1 121 ? -21.594 -14.891 -9.07 1 84.94 121 LEU A CA 1
ATOM 984 C C . LEU A 1 121 ? -22.953 -15.547 -8.898 1 84.94 121 LEU A C 1
ATOM 986 O O . LEU A 1 121 ? -23.703 -15.227 -7.961 1 84.94 121 LEU A O 1
ATOM 990 N N . GLU A 1 122 ? -23.219 -16.469 -9.789 1 86.31 122 GLU A N 1
ATOM 991 C CA . GLU A 1 122 ? -24.422 -17.297 -9.641 1 86.31 122 GLU A CA 1
ATOM 992 C C . GLU A 1 122 ? -24.297 -18.219 -8.438 1 86.31 122 GLU A C 1
ATOM 994 O O . GLU A 1 122 ? -23.188 -18.578 -8.023 1 86.31 122 GLU A O 1
ATOM 999 N N . ASP A 1 123 ? -25.375 -18.656 -7.969 1 84.12 123 ASP A N 1
ATOM 1000 C CA . ASP A 1 123 ? -25.438 -19.469 -6.758 1 84.12 123 ASP A CA 1
ATOM 1001 C C . ASP A 1 123 ? -24.703 -20.781 -6.945 1 84.12 123 ASP A C 1
ATOM 1003 O O . ASP A 1 123 ? -24.078 -21.297 -6.008 1 84.12 123 ASP A O 1
ATOM 1007 N N . GLU A 1 124 ? -24.719 -21.266 -8.102 1 90.38 124 GLU A N 1
ATOM 1008 C CA . GLU A 1 124 ? -24.156 -22.594 -8.352 1 90.38 124 GLU A CA 1
ATOM 1009 C C . GLU A 1 124 ? -22.703 -22.5 -8.805 1 90.38 124 GLU A C 1
ATOM 1011 O O . GLU A 1 124 ? -22.078 -23.516 -9.117 1 90.38 124 GLU A O 1
ATOM 1016 N N . THR A 1 125 ? -22.219 -21.375 -8.719 1 91.69 125 THR A N 1
ATOM 1017 C CA . THR A 1 125 ? -20.859 -21.203 -9.219 1 91.69 125 THR A CA 1
ATOM 1018 C C . THR A 1 125 ? -19.859 -21.906 -8.328 1 91.69 125 THR A C 1
ATOM 1020 O O . THR A 1 125 ? -19.922 -21.797 -7.102 1 91.69 125 THR A O 1
ATOM 1023 N N . ARG A 1 126 ? -18.938 -22.672 -8.961 1 96.38 126 ARG A N 1
ATOM 1024 C CA . ARG A 1 126 ? -17.812 -23.281 -8.273 1 96.38 126 ARG A CA 1
ATOM 1025 C C . ARG A 1 126 ? -16.531 -22.484 -8.492 1 96.38 126 ARG A C 1
ATOM 1027 O O . ARG A 1 126 ? -16.375 -21.812 -9.508 1 96.38 126 ARG A O 1
ATOM 1034 N N . MET A 1 127 ? -15.688 -22.609 -7.477 1 97.31 127 MET A N 1
ATOM 1035 C CA . MET A 1 127 ? -14.406 -21.922 -7.562 1 97.31 127 MET A CA 1
ATOM 1036 C C . MET A 1 127 ? -13.25 -22.859 -7.23 1 97.31 127 MET A C 1
ATOM 1038 O O . MET A 1 127 ? -13.461 -23.938 -6.648 1 97.31 127 MET A O 1
ATOM 1042 N N . VAL A 1 128 ? -12.094 -22.5 -7.699 1 97.88 128 VAL A N 1
ATOM 1043 C CA . VAL A 1 128 ? -10.859 -23.172 -7.297 1 97.88 128 VAL A CA 1
ATOM 1044 C C . VAL A 1 128 ? -10.133 -22.328 -6.254 1 97.88 128 VAL A C 1
ATOM 1046 O O . VAL A 1 128 ? -9.875 -21.141 -6.473 1 97.88 128 VAL A O 1
ATOM 1049 N N . ARG A 1 129 ? -9.906 -22.859 -5.137 1 97.75 129 ARG A N 1
ATOM 1050 C CA . ARG A 1 129 ? -9.078 -22.219 -4.125 1 97.75 129 ARG A CA 1
ATOM 1051 C C . ARG A 1 129 ? -7.648 -22.75 -4.176 1 97.75 129 ARG A C 1
ATOM 1053 O O . ARG A 1 129 ? -7.422 -23.953 -4.109 1 97.75 129 ARG A O 1
ATOM 1060 N N . ILE A 1 130 ? -6.723 -21.875 -4.359 1 97.56 130 ILE A N 1
ATOM 1061 C CA . ILE A 1 130 ? -5.309 -22.219 -4.406 1 97.56 130 ILE A CA 1
ATOM 1062 C C . ILE A 1 130 ? -4.543 -21.422 -3.359 1 97.56 130 ILE A C 1
ATOM 1064 O O . ILE A 1 130 ? -4.711 -20.203 -3.264 1 97.56 130 ILE A O 1
ATOM 1068 N N . VAL A 1 131 ? -3.773 -22.078 -2.531 1 97.94 131 VAL A N 1
ATOM 1069 C CA . VAL A 1 131 ? -2.846 -21.422 -1.61 1 97.94 131 VAL A CA 1
ATOM 1070 C C . VAL A 1 131 ? -1.411 -21.797 -1.969 1 97.94 131 VAL A C 1
ATOM 1072 O O . VAL A 1 131 ? -1.075 -22.984 -2.047 1 97.94 131 VAL A O 1
ATOM 1075 N N . ARG A 1 132 ? -0.606 -20.859 -2.221 1 97.75 132 ARG A N 1
ATOM 1076 C CA . ARG A 1 132 ? 0.796 -21.062 -2.566 1 97.75 132 ARG A CA 1
ATOM 1077 C C . ARG A 1 132 ? 1.71 -20.234 -1.671 1 97.75 132 ARG A C 1
ATOM 1079 O O . ARG A 1 132 ? 1.378 -19.094 -1.312 1 97.75 132 ARG A O 1
ATOM 1086 N N . ILE A 1 133 ? 2.807 -20.812 -1.345 1 98.12 133 ILE A N 1
ATOM 1087 C CA . ILE A 1 133 ? 3.914 -20.047 -0.784 1 98.12 133 ILE A CA 1
ATOM 1088 C C . ILE A 1 133 ? 4.895 -19.672 -1.892 1 98.12 133 ILE A C 1
ATOM 1090 O O . ILE A 1 133 ? 5.312 -20.531 -2.676 1 98.12 133 ILE A O 1
ATOM 1094 N N . ARG A 1 134 ? 5.18 -18.438 -2.002 1 96.56 134 ARG A N 1
ATOM 1095 C CA . ARG A 1 134 ? 6.117 -17.953 -3.01 1 96.56 134 ARG A CA 1
ATOM 1096 C C . ARG A 1 134 ? 7.488 -17.688 -2.396 1 96.56 134 ARG A C 1
ATOM 1098 O O . ARG A 1 134 ? 7.594 -17.062 -1.335 1 96.56 134 ARG A O 1
ATOM 1105 N N . TYR A 1 135 ? 8.438 -18.109 -3.141 1 94.56 135 TYR A N 1
ATOM 1106 C CA . TYR A 1 135 ? 9.805 -18.016 -2.646 1 94.56 135 TYR A CA 1
ATOM 1107 C C . TYR A 1 135 ? 10.656 -17.141 -3.564 1 94.56 135 TYR A C 1
ATOM 1109 O O . TYR A 1 135 ? 10.492 -17.172 -4.785 1 94.56 135 TYR A O 1
ATOM 1117 N N . GLY A 1 136 ? 11.477 -16.359 -2.994 1 88.69 136 GLY A N 1
ATOM 1118 C CA . GLY A 1 136 ? 12.602 -15.719 -3.66 1 88.69 136 GLY A CA 1
ATOM 1119 C C . GLY A 1 136 ? 13.953 -16.203 -3.16 1 88.69 136 GLY A C 1
ATOM 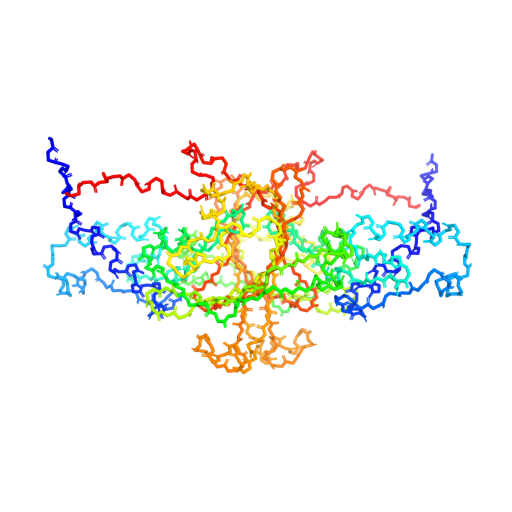1120 O O . GLY A 1 136 ? 14.289 -16.016 -1.991 1 88.69 136 GLY A O 1
ATOM 1121 N N . ASN A 1 137 ? 14.727 -16.75 -4.055 1 83.88 137 ASN A N 1
ATOM 1122 C CA . ASN A 1 137 ? 15.992 -17.359 -3.652 1 83.88 137 ASN A CA 1
ATOM 1123 C C . ASN A 1 137 ? 15.812 -18.266 -2.445 1 83.88 137 ASN A C 1
ATOM 1125 O O . ASN A 1 137 ? 16.531 -18.141 -1.451 1 83.88 137 ASN A O 1
ATOM 1129 N N . GLU A 1 138 ? 14.797 -19.031 -2.447 1 88.88 138 GLU A N 1
ATOM 1130 C CA . GLU A 1 138 ? 14.508 -20.109 -1.499 1 88.88 138 GLU A CA 1
ATOM 1131 C C . GLU A 1 138 ? 13.992 -19.547 -0.177 1 88.88 138 GLU A C 1
ATOM 1133 O O . GLU A 1 138 ? 13.781 -20.297 0.78 1 88.88 138 GLU A O 1
ATOM 1138 N N . GLU A 1 139 ? 13.828 -18.281 -0.041 1 91.25 139 GLU A N 1
ATOM 1139 C CA . GLU A 1 139 ? 13.211 -17.656 1.129 1 91.25 139 GLU A CA 1
ATOM 1140 C C . GLU A 1 139 ? 11.719 -17.406 0.893 1 91.25 139 GLU A C 1
ATOM 1142 O O . GLU A 1 139 ? 11.344 -16.828 -0.125 1 91.25 139 GLU A O 1
ATOM 1147 N N . PRO A 1 140 ? 10.93 -17.859 1.857 1 96.94 140 PRO A N 1
ATOM 1148 C CA . PRO A 1 140 ? 9.508 -17.562 1.68 1 96.94 140 PRO A CA 1
ATOM 1149 C C . PRO A 1 140 ? 9.211 -16.062 1.804 1 96.94 140 PRO A C 1
ATOM 1151 O O . PRO A 1 140 ? 9.703 -15.406 2.727 1 96.94 140 PRO A O 1
ATOM 1154 N N . LEU A 1 141 ? 8.422 -15.562 0.897 1 95.62 141 LEU A N 1
ATOM 1155 C CA . LEU A 1 141 ? 8.188 -14.125 0.836 1 95.62 141 LEU A CA 1
ATOM 1156 C C . LEU A 1 141 ? 6.699 -13.812 0.912 1 95.62 141 LEU A C 1
ATOM 1158 O O . LEU A 1 141 ? 6.301 -12.805 1.496 1 95.62 141 LEU A O 1
ATOM 1162 N N . ILE A 1 142 ? 5.887 -14.68 0.293 1 97.25 142 ILE A N 1
ATOM 1163 C CA . ILE A 1 142 ? 4.469 -14.375 0.126 1 97.25 142 ILE A CA 1
ATOM 1164 C C . ILE A 1 142 ? 3.645 -15.641 0.353 1 97.25 142 ILE A C 1
ATOM 1166 O O . ILE A 1 142 ? 4.035 -16.734 -0.077 1 97.25 142 ILE A O 1
ATOM 1170 N N . ILE A 1 143 ? 2.588 -15.539 1.054 1 98.31 143 ILE A N 1
ATOM 1171 C CA . ILE A 1 143 ? 1.505 -16.516 1.007 1 98.31 143 ILE A CA 1
ATOM 1172 C C . ILE A 1 143 ? 0.39 -16 0.096 1 98.31 143 ILE A C 1
ATOM 1174 O O . ILE A 1 143 ? -0.27 -15.008 0.408 1 98.31 143 ILE A O 1
ATOM 1178 N N . GLU A 1 144 ? 0.166 -16.656 -0.978 1 97.06 144 GLU A N 1
ATOM 1179 C CA . GLU A 1 144 ? -0.896 -16.312 -1.92 1 97.06 144 GLU A CA 1
ATOM 1180 C C . GLU A 1 144 ? -2.127 -17.188 -1.702 1 97.06 144 GLU A C 1
ATOM 1182 O O . GLU A 1 144 ? -2.037 -18.422 -1.729 1 97.06 144 GLU A O 1
ATOM 1187 N N . GLN A 1 145 ? -3.172 -16.594 -1.449 1 97 145 GLN A N 1
ATOM 1188 C CA . GLN A 1 145 ? -4.453 -17.297 -1.402 1 97 145 GLN A CA 1
ATOM 1189 C C . GLN A 1 145 ? -5.418 -16.75 -2.451 1 97 145 GLN A C 1
ATOM 1191 O O . GLN A 1 145 ? -5.812 -15.578 -2.389 1 97 145 GLN A O 1
ATOM 1196 N N . SER A 1 146 ? -5.809 -17.578 -3.35 1 96.62 146 SER A N 1
ATOM 1197 C CA . SER A 1 146 ? -6.633 -17.109 -4.461 1 96.62 146 SER A CA 1
ATOM 1198 C C . SER A 1 146 ? -7.855 -17.984 -4.656 1 96.62 146 SER A C 1
ATOM 1200 O O . SER A 1 146 ? -7.797 -19.203 -4.414 1 96.62 146 SER A O 1
ATOM 1202 N N . TYR A 1 147 ? -8.883 -17.375 -5.023 1 96.81 147 TYR A N 1
ATOM 1203 C CA . TYR A 1 147 ? -10.078 -18.016 -5.562 1 96.81 147 TYR A CA 1
ATOM 1204 C C . TYR A 1 147 ? -10.258 -17.688 -7.035 1 96.81 147 TYR A C 1
ATOM 1206 O O . TYR A 1 147 ? -10.258 -16.516 -7.418 1 96.81 147 TYR A O 1
ATOM 1214 N N . PHE A 1 148 ? -10.398 -18.688 -7.863 1 96.44 148 PHE A N 1
ATOM 1215 C CA . PHE A 1 148 ? -10.664 -18.531 -9.289 1 96.44 148 PHE A CA 1
ATOM 1216 C C . PHE A 1 148 ? -12.008 -19.156 -9.664 1 96.44 148 PHE A C 1
ATOM 1218 O O . PHE A 1 148 ? -12.367 -20.219 -9.164 1 96.44 148 PHE A O 1
ATOM 1225 N N . VAL A 1 149 ? -12.688 -18.469 -10.516 1 96.12 149 VAL A N 1
ATOM 1226 C CA . VAL A 1 149 ? -13.875 -19.109 -11.078 1 96.12 149 VAL A CA 1
ATOM 1227 C C . VAL A 1 149 ? -13.484 -20.406 -11.781 1 96.12 149 VAL A C 1
ATOM 1229 O O . VAL A 1 149 ? -12.609 -20.406 -12.656 1 96.12 149 VAL A O 1
ATOM 1232 N N . TYR A 1 150 ? -14.133 -21.438 -11.383 1 96.56 150 TYR A N 1
ATOM 1233 C CA . TYR A 1 150 ? -13.711 -22.781 -11.797 1 96.56 150 TYR A CA 1
ATOM 1234 C C . TYR A 1 150 ? -13.766 -22.922 -13.312 1 96.56 150 TYR A C 1
ATOM 1236 O O . TYR A 1 150 ? -12.836 -23.438 -13.922 1 96.56 150 TYR A O 1
ATOM 1244 N N . ASP A 1 151 ? -14.812 -22.484 -13.938 1 94.06 151 ASP A N 1
ATOM 1245 C CA . ASP A 1 151 ? -15.016 -22.688 -15.375 1 94.06 151 ASP A CA 1
ATOM 1246 C C . ASP A 1 151 ? -13.875 -22.078 -16.188 1 94.06 151 ASP A C 1
ATOM 1248 O O . ASP A 1 151 ? -13.516 -22.594 -17.25 1 94.06 151 ASP A O 1
ATOM 1252 N N . LEU A 1 152 ? -13.32 -21.094 -15.711 1 91.81 152 LEU A N 1
ATOM 1253 C CA . LEU A 1 152 ? -12.234 -20.422 -16.406 1 91.81 152 LEU A CA 1
ATOM 1254 C C . LEU A 1 152 ? -10.891 -21.047 -16.062 1 91.81 152 LEU A C 1
ATOM 1256 O O . LEU A 1 152 ? -9.953 -21.016 -16.859 1 91.81 152 LEU A O 1
ATOM 1260 N N . PHE A 1 153 ? -10.828 -21.625 -14.922 1 95.5 153 PHE A N 1
ATOM 1261 C CA . PHE A 1 153 ? -9.562 -22.125 -14.398 1 95.5 153 PHE A CA 1
ATOM 1262 C C . PHE A 1 153 ? -9.367 -23.594 -14.75 1 95.5 153 PHE A C 1
ATOM 1264 O O . PHE A 1 153 ? -8.25 -24.109 -14.727 1 95.5 153 PHE A O 1
ATOM 1271 N N . GLN A 1 154 ? -10.367 -24.281 -15.117 1 95.88 154 GLN A N 1
ATOM 1272 C CA . GLN A 1 154 ? -10.438 -25.719 -15.273 1 95.88 154 GLN A CA 1
ATOM 1273 C C . GLN A 1 154 ? -9.359 -26.234 -16.219 1 95.88 154 GLN A C 1
ATOM 1275 O O . GLN A 1 154 ? -8.719 -27.25 -15.953 1 95.88 154 GLN A O 1
ATOM 1280 N N . PRO A 1 155 ? -9.047 -25.562 -17.297 1 96 155 PRO A N 1
ATOM 1281 C CA . PRO A 1 155 ? -8.07 -26.078 -18.25 1 96 155 PRO A CA 1
ATOM 1282 C C . PRO A 1 155 ? -6.668 -26.188 -17.656 1 96 155 PRO A C 1
ATOM 1284 O O . PRO A 1 155 ? -5.844 -26.969 -18.156 1 96 155 PRO A O 1
ATOM 1287 N N . ILE A 1 156 ? -6.457 -25.438 -16.641 1 95.25 156 ILE A N 1
ATOM 1288 C CA . ILE A 1 156 ? -5.09 -25.438 -16.125 1 95.25 156 ILE A CA 1
ATOM 1289 C C . ILE A 1 156 ? -5.062 -26.047 -14.727 1 95.25 156 ILE A C 1
ATOM 1291 O O . ILE A 1 156 ? -4.031 -26.031 -14.055 1 95.25 156 ILE A O 1
ATOM 1295 N N . TYR A 1 157 ? -6.156 -26.578 -14.266 1 96.38 157 TYR A N 1
ATOM 1296 C CA . TYR A 1 157 ? -6.316 -27.047 -12.898 1 96.38 157 TYR A CA 1
ATOM 1297 C C . TYR A 1 157 ? -5.27 -28.094 -12.555 1 96.38 157 TYR A C 1
ATOM 1299 O O . TYR A 1 157 ? -4.73 -28.109 -11.445 1 96.38 157 TYR A O 1
ATOM 1307 N N . GLU A 1 158 ? -4.93 -28.953 -13.477 1 95.88 158 GLU A N 1
ATOM 1308 C CA . GLU A 1 158 ? -4.059 -30.094 -13.188 1 95.88 158 GLU A CA 1
ATOM 1309 C C . GLU A 1 158 ? -2.613 -29.781 -13.57 1 95.88 158 GLU A C 1
ATOM 1311 O O . GLU A 1 158 ? -1.731 -30.625 -13.398 1 95.88 158 GLU A O 1
ATOM 1316 N N . MET A 1 159 ? -2.42 -28.656 -14.047 1 95.25 159 MET A N 1
ATOM 1317 C CA . MET A 1 159 ? -1.071 -28.328 -14.492 1 95.25 159 MET A CA 1
ATOM 1318 C C . MET A 1 159 ? -0.167 -28 -13.305 1 95.25 159 MET A C 1
ATOM 1320 O O . MET A 1 159 ? -0.627 -27.953 -12.164 1 95.25 159 MET A O 1
ATOM 1324 N N . ASP A 1 160 ? 1.123 -27.891 -13.648 1 95.75 160 ASP A N 1
ATOM 1325 C CA . ASP A 1 160 ? 2.105 -27.562 -12.617 1 95.75 160 ASP A CA 1
ATOM 1326 C C . ASP A 1 160 ? 2.029 -26.078 -12.242 1 95.75 160 ASP A C 1
ATOM 1328 O O . ASP A 1 160 ? 2.566 -25.219 -12.953 1 95.75 160 ASP A O 1
ATOM 1332 N N . LEU A 1 161 ? 1.432 -25.844 -11.133 1 94.5 161 LEU A N 1
ATOM 1333 C CA . LEU A 1 161 ? 1.22 -24.469 -10.695 1 94.5 161 LEU A CA 1
ATOM 1334 C C . LEU A 1 161 ? 2.379 -24 -9.828 1 94.5 161 LEU A C 1
ATOM 1336 O O . LEU A 1 161 ? 2.35 -22.875 -9.312 1 94.5 161 LEU A O 1
ATOM 1340 N N . GLU A 1 162 ? 3.389 -24.797 -9.578 1 93.5 162 GLU A N 1
ATOM 1341 C CA . GLU A 1 162 ? 4.57 -24.422 -8.805 1 93.5 162 GLU A CA 1
ATOM 1342 C C . GLU A 1 162 ? 5.676 -23.891 -9.719 1 93.5 162 GLU A C 1
ATOM 1344 O O . GLU A 1 162 ? 6.367 -22.938 -9.375 1 93.5 162 GLU A O 1
ATOM 1349 N N . ALA A 1 163 ? 5.73 -24.438 -10.828 1 87.44 163 ALA A N 1
ATOM 1350 C CA . ALA A 1 163 ? 6.797 -24.078 -11.758 1 87.44 163 ALA A CA 1
ATOM 1351 C C . ALA A 1 163 ? 6.344 -22.984 -12.711 1 87.44 163 ALA A C 1
ATOM 1353 O O . ALA A 1 163 ? 7.16 -22.375 -13.406 1 87.44 163 ALA A O 1
ATOM 1354 N N . ASN A 1 164 ? 5.023 -22.734 -12.656 1 83.62 164 ASN A N 1
ATOM 1355 C CA . ASN A 1 164 ? 4.492 -21.812 -13.641 1 83.62 164 ASN A CA 1
ATOM 1356 C C . ASN A 1 164 ? 3.674 -20.703 -12.984 1 83.62 164 ASN A C 1
ATOM 1358 O O . ASN A 1 164 ? 3.096 -20.891 -11.922 1 83.62 164 ASN A O 1
ATOM 1362 N N . SER A 1 165 ? 3.725 -19.562 -13.695 1 85.69 165 SER A N 1
ATOM 1363 C CA . SER A 1 165 ? 2.795 -18.484 -13.367 1 85.69 165 SER A CA 1
ATOM 1364 C C . SER A 1 165 ? 1.368 -18.844 -13.766 1 85.69 165 SER A C 1
ATOM 1366 O O . SER A 1 165 ? 1.12 -19.266 -14.898 1 85.69 165 SER A O 1
ATOM 1368 N N . ILE A 1 166 ? 0.463 -18.734 -12.867 1 90 166 ILE A N 1
ATOM 1369 C CA . ILE A 1 166 ? -0.937 -19.031 -13.141 1 90 166 ILE A CA 1
ATOM 1370 C C . ILE A 1 166 ? -1.442 -18.141 -14.273 1 90 166 ILE A C 1
ATOM 1372 O O . ILE A 1 166 ? -2.162 -18.594 -15.164 1 90 166 ILE A O 1
ATOM 1376 N N . TYR A 1 167 ? -1.034 -16.938 -14.25 1 85.62 167 TYR A N 1
ATOM 1377 C CA . TYR A 1 167 ? -1.488 -16.016 -15.273 1 85.62 167 TYR A CA 1
ATOM 1378 C C . TYR A 1 167 ? -0.942 -16.406 -16.641 1 85.62 167 TYR A C 1
ATOM 1380 O O . TYR A 1 167 ? -1.646 -16.312 -17.656 1 85.62 167 TYR A O 1
ATOM 1388 N N . GLU A 1 168 ? 0.276 -16.797 -16.656 1 82.19 168 GLU A N 1
ATOM 1389 C CA . GLU A 1 168 ? 0.856 -17.266 -17.906 1 82.19 168 GLU A CA 1
ATOM 1390 C C . GLU A 1 168 ? 0.108 -18.484 -18.438 1 82.19 168 GLU A C 1
ATOM 1392 O O . GLU A 1 168 ? -0.146 -18.578 -19.641 1 82.19 168 GLU A O 1
ATOM 1397 N N . LEU A 1 169 ? -0.161 -19.391 -17.578 1 88.38 169 LEU A N 1
ATOM 1398 C CA . LEU A 1 169 ? -0.895 -20.594 -17.969 1 88.38 169 LEU A CA 1
ATOM 1399 C C . LEU A 1 169 ? -2.281 -20.234 -18.5 1 88.38 169 LEU A C 1
ATOM 1401 O O . LEU A 1 169 ? -2.729 -20.766 -19.516 1 88.38 169 LEU A O 1
ATOM 1405 N N . LEU A 1 170 ? -2.98 -19.312 -17.781 1 88 170 LEU A N 1
ATOM 1406 C CA . LEU A 1 170 ? -4.301 -18.891 -18.219 1 88 170 LEU A CA 1
ATOM 1407 C C . LEU A 1 170 ? -4.227 -18.25 -19.609 1 88 170 LEU A C 1
ATOM 1409 O O . LEU A 1 170 ? -5.059 -18.531 -20.469 1 88 170 LEU A O 1
ATOM 1413 N N . TYR A 1 171 ? -3.248 -17.484 -19.781 1 82.44 171 TYR A N 1
ATOM 1414 C CA . TYR A 1 171 ? -3.059 -16.812 -21.062 1 82.44 171 TYR A CA 1
ATOM 1415 C C . TYR A 1 171 ? -2.809 -17.828 -22.172 1 82.44 171 TYR A C 1
ATOM 1417 O O . TYR A 1 171 ? -3.35 -17.688 -23.266 1 82.44 171 TYR A O 1
ATOM 1425 N N . LYS A 1 172 ? -2.027 -18.812 -21.922 1 84.81 172 LYS A N 1
ATOM 1426 C CA . LYS A 1 172 ? -1.59 -19.781 -22.922 1 84.81 172 LYS A CA 1
ATOM 1427 C C . LYS A 1 172 ? -2.689 -20.797 -23.219 1 84.81 172 LYS A C 1
ATOM 1429 O O . LYS A 1 172 ? -2.842 -21.234 -24.359 1 84.81 172 LYS A O 1
ATOM 1434 N N . TYR A 1 173 ? -3.486 -21.109 -22.297 1 89.81 173 TYR A N 1
ATOM 1435 C CA . TYR A 1 173 ? -4.32 -22.297 -22.453 1 89.81 173 TYR A CA 1
ATOM 1436 C C . TYR A 1 173 ? -5.801 -21.938 -22.375 1 89.81 173 TYR A C 1
ATOM 1438 O O . TYR A 1 173 ? -6.664 -22.812 -22.453 1 89.81 173 TYR A O 1
ATOM 1446 N N . THR A 1 174 ? -6.059 -20.688 -22.125 1 89.38 174 THR A N 1
ATOM 1447 C CA . THR A 1 174 ? -7.441 -20.219 -22.125 1 89.38 174 THR A CA 1
ATOM 1448 C C . THR A 1 174 ? -7.578 -18.906 -22.891 1 89.38 174 THR A C 1
ATOM 1450 O O . THR A 1 174 ? -6.586 -18.359 -23.359 1 89.38 174 THR A O 1
ATOM 1453 N N . ASP A 1 175 ? -8.82 -18.422 -23.031 1 86.56 175 ASP A N 1
ATOM 1454 C CA . ASP A 1 175 ? -9.086 -17.141 -23.672 1 86.56 175 ASP A CA 1
ATOM 1455 C C . ASP A 1 175 ? -9.172 -16.016 -22.625 1 86.56 175 ASP A C 1
ATOM 1457 O O . ASP A 1 175 ? -9.531 -14.891 -22.953 1 86.56 175 ASP A O 1
ATOM 1461 N N . THR A 1 176 ? -8.883 -16.375 -21.438 1 87.25 176 THR A N 1
ATOM 1462 C CA . THR A 1 176 ? -8.977 -15.398 -20.359 1 87.25 176 THR A CA 1
ATOM 1463 C C . THR A 1 176 ? -7.906 -14.32 -20.516 1 87.25 176 THR A C 1
ATOM 1465 O O . THR A 1 176 ? -6.73 -14.625 -20.703 1 87.25 176 THR A O 1
ATOM 1468 N N . ARG A 1 177 ? -8.32 -13.094 -20.531 1 84.62 177 ARG A N 1
ATOM 1469 C CA . ARG A 1 177 ? -7.438 -11.938 -20.531 1 84.62 177 ARG A CA 1
ATOM 1470 C C . ARG A 1 177 ? -7.738 -11.016 -19.359 1 84.62 177 ARG A C 1
ATOM 1472 O O . ARG A 1 177 ? -8.898 -10.727 -19.062 1 84.62 177 ARG A O 1
ATOM 1479 N N . LEU A 1 178 ? -6.629 -10.641 -18.719 1 83.25 178 LEU A N 1
ATOM 1480 C CA . LEU A 1 178 ? -6.793 -9.797 -17.547 1 83.25 178 LEU A CA 1
ATOM 1481 C C . LEU A 1 178 ? -7.336 -8.43 -17.922 1 83.25 178 LEU A C 1
ATOM 1483 O O . LEU A 1 178 ? -6.93 -7.855 -18.938 1 83.25 178 LEU A O 1
ATOM 1487 N N . GLY A 1 179 ? -8.258 -7.93 -17.234 1 81.62 179 GLY A N 1
ATOM 1488 C CA . GLY A 1 179 ? -8.805 -6.594 -17.406 1 81.62 179 GLY A CA 1
ATOM 1489 C C . GLY A 1 179 ? -8.422 -5.633 -16.297 1 81.62 179 GLY A C 1
ATOM 1490 O O . GLY A 1 179 ? -7.254 -5.246 -16.188 1 81.62 179 GLY A O 1
ATOM 1491 N N . GLU A 1 180 ? -9.289 -5.461 -15.414 1 80.81 180 GLU A N 1
ATOM 1492 C CA . GLU A 1 180 ? -9.078 -4.516 -14.32 1 80.81 180 GLU A CA 1
ATOM 1493 C C . GLU A 1 180 ? -8.953 -5.238 -12.984 1 80.81 180 GLU A C 1
ATOM 1495 O O . GLU A 1 180 ? -9.555 -6.293 -12.781 1 80.81 180 GLU A O 1
ATOM 1500 N N . ALA A 1 181 ? -8.117 -4.656 -12.188 1 85.69 181 ALA A N 1
ATOM 1501 C CA . ALA A 1 181 ? -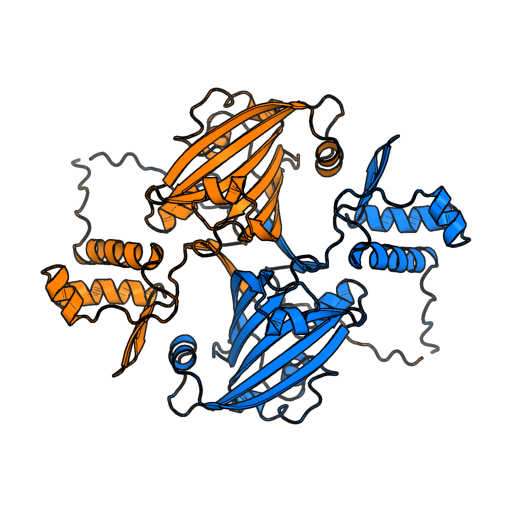7.977 -5.16 -10.828 1 85.69 181 ALA A CA 1
ATOM 1502 C C . ALA A 1 181 ? -8.18 -4.051 -9.805 1 85.69 181 ALA A C 1
ATOM 1504 O O . ALA A 1 181 ? -7.664 -2.941 -9.969 1 85.69 181 ALA A O 1
ATOM 1505 N N . ARG A 1 182 ? -9.008 -4.305 -8.883 1 82.44 182 ARG A N 1
ATOM 1506 C CA . ARG A 1 182 ? -9.102 -3.461 -7.699 1 82.44 182 ARG A CA 1
ATOM 1507 C C . ARG A 1 182 ? -8.297 -4.047 -6.543 1 82.44 182 ARG A C 1
ATOM 1509 O O . ARG A 1 182 ? -8.43 -5.23 -6.227 1 82.44 182 ARG A O 1
ATOM 1516 N N . GLN A 1 183 ? -7.512 -3.16 -6.02 1 87.25 183 GLN A N 1
ATOM 1517 C CA . GLN A 1 183 ? -6.586 -3.654 -5.004 1 87.25 183 GLN A CA 1
ATOM 1518 C C . GLN A 1 183 ? -6.695 -2.842 -3.717 1 87.25 183 GLN A C 1
ATOM 1520 O O . GLN A 1 183 ? -6.918 -1.629 -3.76 1 87.25 183 GLN A O 1
ATOM 1525 N N . ARG A 1 184 ? -6.594 -3.561 -2.643 1 87.25 184 ARG A N 1
ATOM 1526 C CA . ARG A 1 184 ? -6.543 -2.949 -1.319 1 87.25 184 ARG A CA 1
ATOM 1527 C C . ARG A 1 184 ? -5.34 -3.451 -0.527 1 87.25 184 ARG A C 1
ATOM 1529 O O . ARG A 1 184 ? -5.094 -4.656 -0.465 1 87.25 184 ARG A O 1
ATOM 1536 N N . ILE A 1 185 ? -4.633 -2.492 0.042 1 91.88 185 ILE A N 1
ATOM 1537 C CA . ILE A 1 185 ? -3.461 -2.828 0.844 1 91.88 185 ILE A CA 1
ATOM 1538 C C . ILE A 1 185 ? -3.711 -2.453 2.303 1 91.88 185 ILE A C 1
ATOM 1540 O O . ILE A 1 185 ? -4.141 -1.335 2.598 1 91.88 185 ILE A O 1
ATOM 1544 N N . THR A 1 186 ? -3.521 -3.354 3.168 1 93.94 186 THR A N 1
ATOM 1545 C CA . THR A 1 186 ? -3.582 -3.121 4.605 1 93.94 186 THR A CA 1
ATOM 1546 C C . THR A 1 186 ? -2.436 -3.83 5.32 1 93.94 186 THR A C 1
ATOM 1548 O O . THR A 1 186 ? -1.525 -4.355 4.672 1 93.94 186 THR A O 1
ATOM 1551 N N . ALA A 1 187 ? -2.379 -3.639 6.648 1 96.81 187 ALA A N 1
ATOM 1552 C CA . ALA A 1 187 ? -1.385 -4.32 7.473 1 96.81 187 ALA A CA 1
ATOM 1553 C C . ALA A 1 187 ? -2.053 -5.238 8.492 1 96.81 187 ALA A C 1
ATOM 1555 O O . ALA A 1 187 ? -3.094 -4.895 9.055 1 96.81 187 ALA A O 1
ATOM 1556 N N . VAL A 1 188 ? -1.478 -6.383 8.68 1 96.75 188 VAL A N 1
ATOM 1557 C CA . VAL A 1 188 ? -1.969 -7.348 9.664 1 96.75 188 VAL A CA 1
ATOM 1558 C C . VAL A 1 188 ? -0.792 -7.961 10.422 1 96.75 188 VAL A C 1
ATOM 1560 O O . VAL A 1 188 ? 0.363 -7.805 10.016 1 96.75 188 VAL A O 1
ATOM 1563 N N . ASN A 1 189 ? -1.102 -8.586 11.539 1 97.69 189 ASN A N 1
ATOM 1564 C CA . ASN A 1 189 ? -0.106 -9.383 12.258 1 97.69 189 ASN A CA 1
ATOM 1565 C C . ASN A 1 189 ? -0.137 -10.844 11.828 1 97.69 189 ASN A C 1
ATOM 1567 O O . ASN A 1 189 ? -1.212 -11.414 11.633 1 97.69 189 ASN A O 1
ATOM 1571 N N . ALA A 1 190 ? 1.045 -11.422 11.68 1 98.06 190 ALA A N 1
ATOM 1572 C CA . ALA A 1 190 ? 1.143 -12.836 11.328 1 98.06 190 ALA A CA 1
ATOM 1573 C C . ALA A 1 190 ? 0.559 -13.719 12.43 1 98.06 190 ALA A C 1
ATOM 1575 O O . ALA A 1 190 ? 0.991 -13.648 13.586 1 98.06 190 ALA A O 1
ATOM 1576 N N . GLU A 1 191 ? -0.372 -14.531 12.055 1 97.56 191 GLU A N 1
ATOM 1577 C CA . GLU A 1 191 ? -0.801 -15.602 12.953 1 97.56 191 GLU A CA 1
ATOM 1578 C C . GLU A 1 191 ? 0.201 -16.75 12.961 1 97.56 191 GLU A C 1
ATOM 1580 O O . GLU A 1 191 ? 1.114 -16.797 12.133 1 97.56 191 GLU A O 1
ATOM 1585 N N . LYS A 1 192 ? -0.001 -17.625 13.875 1 97.81 192 LYS A N 1
ATOM 1586 C CA . LYS A 1 192 ? 0.976 -18.688 14.086 1 97.81 192 LYS A CA 1
ATOM 1587 C C . LYS A 1 192 ? 1.233 -19.453 12.789 1 97.81 192 LYS A C 1
ATOM 1589 O O . LYS A 1 192 ? 2.387 -19.672 12.406 1 97.81 192 LYS A O 1
ATOM 1594 N N . GLU A 1 193 ? 0.203 -19.875 12.102 1 97.5 193 GLU A N 1
ATOM 1595 C CA . GLU A 1 193 ? 0.348 -20.656 10.875 1 97.5 193 GLU A CA 1
ATOM 1596 C C . GLU A 1 193 ? 1.088 -19.875 9.797 1 97.5 193 GLU A C 1
ATOM 1598 O O . GLU A 1 193 ? 1.993 -20.406 9.148 1 97.5 193 GLU A O 1
ATOM 1603 N N . GLU A 1 194 ? 0.702 -18.672 9.594 1 97.69 194 GLU A N 1
ATOM 1604 C CA . GLU A 1 194 ? 1.352 -17.812 8.617 1 97.69 194 GLU A CA 1
ATOM 1605 C C . GLU A 1 194 ? 2.818 -17.578 8.969 1 97.69 194 GLU A C 1
ATOM 1607 O O . GLU A 1 194 ? 3.684 -17.594 8.086 1 97.69 194 GLU A O 1
ATOM 1612 N N . ALA A 1 195 ? 3.062 -17.312 10.266 1 98.25 195 ALA A N 1
ATOM 1613 C CA . ALA A 1 195 ? 4.422 -17.078 10.75 1 98.25 195 ALA A CA 1
ATOM 1614 C C . ALA A 1 195 ? 5.324 -18.281 10.445 1 98.25 195 ALA A C 1
ATOM 1616 O O . ALA A 1 195 ? 6.453 -18.109 9.977 1 98.25 195 ALA A O 1
ATOM 1617 N N . ASP A 1 196 ? 4.812 -19.422 10.641 1 97.75 196 ASP A N 1
ATOM 1618 C CA . ASP A 1 196 ? 5.566 -20.625 10.359 1 97.75 196 ASP A CA 1
ATOM 1619 C C . ASP A 1 196 ? 5.867 -20.766 8.867 1 97.75 196 ASP A C 1
ATOM 1621 O O . ASP A 1 196 ? 6.992 -21.078 8.477 1 97.75 196 ASP A O 1
ATOM 1625 N N . LEU A 1 197 ? 4.871 -20.5 8.094 1 97.69 197 LEU A N 1
ATOM 1626 C CA . LEU A 1 197 ? 5.012 -20.641 6.648 1 97.69 197 LEU A CA 1
ATOM 1627 C C . LEU A 1 197 ? 5.996 -19.625 6.094 1 97.69 197 LEU A C 1
ATOM 1629 O O . LEU A 1 197 ? 6.738 -19.922 5.148 1 97.69 197 LEU A O 1
ATOM 1633 N N . LEU A 1 198 ? 6.047 -18.453 6.648 1 97.88 198 LEU A N 1
ATOM 1634 C CA . LEU A 1 198 ? 6.871 -17.359 6.133 1 97.88 198 LEU A CA 1
ATOM 1635 C C . LEU A 1 198 ? 8.195 -17.281 6.887 1 97.88 198 LEU A C 1
ATOM 1637 O O . LEU A 1 198 ? 9.047 -16.453 6.559 1 97.88 198 LEU A O 1
ATOM 1641 N N . ASN A 1 199 ? 8.352 -18.094 7.859 1 96.62 199 ASN A N 1
ATOM 1642 C CA . ASN A 1 199 ? 9.555 -18.109 8.695 1 96.62 199 ASN A CA 1
ATOM 1643 C C . ASN A 1 199 ? 9.789 -16.75 9.359 1 96.62 199 ASN A C 1
ATOM 1645 O O . ASN A 1 199 ? 10.867 -16.188 9.25 1 96.62 199 ASN A O 1
ATOM 1649 N N . VAL A 1 200 ? 8.766 -16.25 10.008 1 96.69 200 VAL A N 1
ATOM 1650 C CA . VAL A 1 200 ? 8.82 -15.039 10.812 1 96.69 200 VAL A CA 1
ATOM 1651 C C . VAL A 1 200 ? 8.219 -15.297 12.188 1 96.69 200 VAL A C 1
ATOM 1653 O O . VAL A 1 200 ? 7.656 -16.359 12.438 1 96.69 200 VAL A O 1
ATOM 1656 N N . ASP A 1 201 ? 8.406 -14.336 13.094 1 97.25 201 ASP A N 1
ATOM 1657 C CA . ASP A 1 201 ? 7.812 -14.477 14.422 1 97.25 201 ASP A CA 1
ATOM 1658 C C . ASP A 1 201 ? 6.297 -14.289 14.367 1 97.25 201 ASP A C 1
ATOM 1660 O O . ASP A 1 201 ? 5.793 -13.477 13.586 1 97.25 201 ASP A O 1
ATOM 1664 N N . THR A 1 202 ? 5.617 -15.062 15.25 1 98 202 THR A N 1
ATOM 1665 C CA . THR A 1 202 ? 4.203 -14.773 15.438 1 98 202 THR A CA 1
ATOM 1666 C C . THR A 1 202 ? 4 -13.32 15.859 1 98 202 THR A C 1
ATOM 1668 O O . THR A 1 202 ? 4.738 -12.797 16.703 1 98 202 THR A O 1
ATOM 1671 N N . GLY A 1 203 ? 3.115 -12.648 15.133 1 97.5 203 GLY A N 1
ATOM 1672 C CA . GLY A 1 203 ? 2.867 -11.242 15.43 1 97.5 203 GLY A CA 1
ATOM 1673 C C . GLY A 1 203 ? 3.641 -10.297 14.531 1 97.5 203 GLY A C 1
ATOM 1674 O O . GLY A 1 203 ? 3.424 -9.086 14.57 1 97.5 203 GLY A O 1
ATOM 1675 N N . ALA A 1 204 ? 4.531 -10.82 13.719 1 97.44 204 ALA A N 1
ATOM 1676 C CA . ALA A 1 204 ? 5.266 -9.961 12.789 1 97.44 204 ALA A CA 1
ATOM 1677 C C . ALA A 1 204 ? 4.316 -9.219 11.859 1 97.44 204 ALA A C 1
ATOM 1679 O O . ALA A 1 204 ? 3.312 -9.781 11.414 1 97.44 204 ALA A O 1
ATOM 1680 N N . PRO A 1 205 ? 4.609 -8 11.609 1 97.5 205 PRO A N 1
ATOM 1681 C CA . PRO A 1 205 ? 3.754 -7.258 10.68 1 97.5 205 PRO A CA 1
ATOM 1682 C C . PRO A 1 205 ? 3.863 -7.762 9.242 1 97.5 205 PRO A C 1
ATOM 1684 O O . PRO A 1 205 ? 4.965 -8.047 8.766 1 97.5 205 PRO A O 1
ATOM 1687 N N . LEU A 1 206 ? 2.748 -7.906 8.609 1 98.19 206 LEU A N 1
ATOM 1688 C CA . LEU A 1 206 ? 2.652 -8.297 7.211 1 98.19 206 LEU A CA 1
ATOM 1689 C C . LEU A 1 206 ? 1.803 -7.305 6.422 1 98.19 206 LEU A C 1
ATOM 1691 O O . LEU A 1 206 ? 0.921 -6.652 6.988 1 98.19 206 LEU A O 1
ATOM 1695 N N . LEU A 1 207 ? 2.07 -7.203 5.184 1 97.19 207 LEU A N 1
ATOM 1696 C CA . LEU A 1 207 ? 1.146 -6.531 4.273 1 97.19 207 LEU A CA 1
ATOM 1697 C C . LEU A 1 207 ? 0.103 -7.508 3.74 1 97.19 207 LEU A C 1
ATOM 1699 O O . LEU A 1 207 ? 0.433 -8.641 3.383 1 97.19 207 LEU A O 1
ATOM 1703 N N . LEU A 1 208 ? -1.079 -7.066 3.789 1 96.69 208 LEU A N 1
ATOM 1704 C CA . LEU A 1 208 ? -2.178 -7.828 3.203 1 96.69 208 LEU A CA 1
ATOM 1705 C C . LEU A 1 208 ? -2.732 -7.117 1.972 1 96.69 208 LEU A C 1
ATOM 1707 O O . LEU A 1 208 ? -3.232 -5.996 2.068 1 96.69 208 LEU A O 1
ATOM 1711 N N . MET A 1 209 ? -2.617 -7.746 0.825 1 94 209 MET A N 1
ATOM 1712 C CA . MET A 1 209 ? -3.16 -7.25 -0.436 1 94 209 MET A CA 1
ATOM 1713 C C . MET A 1 209 ? -4.387 -8.055 -0.853 1 94 209 MET A C 1
ATOM 1715 O O . MET A 1 209 ? -4.293 -9.266 -1.081 1 94 209 MET A O 1
ATOM 1719 N N . LYS A 1 210 ? -5.504 -7.402 -0.881 1 90.81 210 LYS A N 1
ATOM 1720 C CA . LYS A 1 210 ? -6.719 -7.996 -1.43 1 90.81 210 LYS A CA 1
ATOM 1721 C C . LYS A 1 210 ? -6.992 -7.484 -2.842 1 90.81 210 LYS A C 1
ATOM 1723 O O . LYS A 1 210 ? -6.934 -6.281 -3.096 1 90.81 210 LYS A O 1
ATOM 1728 N N . ARG A 1 211 ? -7.27 -8.391 -3.695 1 89.88 211 ARG A N 1
ATOM 1729 C CA . ARG A 1 211 ? -7.473 -8 -5.086 1 89.88 211 ARG A CA 1
ATOM 1730 C C . ARG A 1 211 ? -8.727 -8.648 -5.66 1 89.88 211 ARG A C 1
ATOM 1732 O O . ARG A 1 211 ? -9.008 -9.82 -5.387 1 89.88 211 ARG A O 1
ATOM 1739 N N . LEU A 1 212 ? -9.445 -7.852 -6.273 1 88.12 212 LEU A N 1
ATOM 1740 C CA . LEU A 1 212 ? -10.547 -8.289 -7.125 1 88.12 212 LEU A CA 1
ATOM 1741 C C . LEU A 1 212 ? -10.234 -8.031 -8.594 1 88.12 212 LEU A C 1
ATOM 1743 O O . LEU A 1 212 ? -10.008 -6.887 -8.992 1 88.12 212 LEU A O 1
ATOM 1747 N N . ILE A 1 213 ? -10.219 -9.133 -9.336 1 87.69 213 ILE A N 1
ATOM 1748 C CA . ILE A 1 213 ? -9.727 -9 -10.703 1 87.69 213 ILE A CA 1
ATOM 1749 C C . ILE A 1 213 ? -10.828 -9.375 -11.688 1 87.69 213 ILE A C 1
ATOM 1751 O O . ILE A 1 213 ? -11.539 -10.367 -11.492 1 87.69 213 ILE A O 1
ATOM 1755 N N . LYS A 1 214 ? -10.93 -8.578 -12.68 1 87.69 214 LYS A N 1
ATOM 1756 C CA . LYS A 1 214 ? -11.852 -8.82 -13.781 1 87.69 214 LYS A CA 1
ATOM 1757 C C . LYS A 1 214 ? -11.102 -9.188 -15.055 1 87.69 214 LYS A C 1
ATOM 1759 O O . LYS A 1 214 ? -9.93 -8.844 -15.219 1 87.69 214 LYS A O 1
ATOM 1764 N N . THR A 1 215 ? -11.867 -9.93 -15.891 1 88.06 215 THR A N 1
ATOM 1765 C CA . THR A 1 215 ? -11.375 -10.156 -17.25 1 88.06 215 THR A CA 1
ATOM 1766 C C . THR A 1 215 ? -11.555 -8.906 -18.109 1 88.06 215 THR A C 1
ATOM 1768 O O . THR A 1 215 ? -12.18 -7.938 -17.672 1 88.06 215 THR A O 1
ATOM 1771 N N . LYS A 1 216 ? -10.898 -8.938 -19.281 1 83.19 216 LYS A N 1
ATOM 1772 C CA . LYS A 1 216 ? -11.047 -7.84 -20.234 1 83.19 216 LYS A CA 1
ATOM 1773 C C . LYS A 1 216 ? -12.508 -7.613 -20.578 1 83.19 216 LYS A C 1
ATOM 1775 O O . LYS A 1 216 ? -12.914 -6.488 -20.875 1 83.19 216 LYS A O 1
ATOM 1780 N N . GLU A 1 217 ? -13.273 -8.648 -20.531 1 86.12 217 GLU A N 1
ATOM 1781 C CA . GLU A 1 217 ? -14.695 -8.586 -20.859 1 86.12 217 GLU A CA 1
ATOM 1782 C C . GLU A 1 217 ? -15.508 -8.016 -19.703 1 86.12 217 GLU A C 1
ATOM 1784 O O . GLU A 1 217 ? -16.703 -7.77 -19.828 1 86.12 217 GLU A O 1
ATOM 1789 N N . GLY A 1 218 ? -14.875 -7.895 -18.594 1 86.06 218 GLY A N 1
ATOM 1790 C CA . GLY A 1 218 ? -15.555 -7.25 -17.484 1 86.06 218 GLY A CA 1
ATOM 1791 C C . GLY A 1 218 ? -16.109 -8.234 -16.484 1 86.06 218 GLY A C 1
ATOM 1792 O O . GLY A 1 218 ? -16.812 -7.836 -15.539 1 86.06 218 GLY A O 1
ATOM 1793 N N . ASN A 1 219 ? -15.836 -9.453 -16.641 1 87.12 219 ASN A N 1
ATOM 1794 C CA . ASN A 1 219 ? -16.297 -10.469 -15.695 1 87.12 219 ASN A CA 1
ATOM 1795 C C . ASN A 1 219 ? -15.266 -10.711 -14.594 1 87.12 219 ASN A C 1
ATOM 1797 O O . ASN A 1 219 ? -14.07 -10.82 -14.867 1 87.12 219 ASN A O 1
ATOM 1801 N N . TYR A 1 220 ? -15.852 -10.805 -13.375 1 89.44 220 TYR A N 1
ATOM 1802 C CA . TYR A 1 220 ? -14.953 -11.172 -12.281 1 89.44 220 TYR A CA 1
ATOM 1803 C C . TYR A 1 220 ? -14.461 -12.609 -12.438 1 89.44 220 TYR A C 1
ATOM 1805 O O . TYR A 1 220 ? -15.234 -13.492 -12.805 1 89.44 220 TYR A O 1
ATOM 1813 N N . PHE A 1 221 ? -13.211 -12.852 -12.164 1 90.94 221 PHE A N 1
ATOM 1814 C CA . PHE A 1 221 ? -12.758 -14.227 -12.312 1 90.94 221 PHE A CA 1
ATOM 1815 C C . PHE A 1 221 ? -11.836 -14.625 -11.164 1 90.94 221 PHE A C 1
ATOM 1817 O O . PHE A 1 221 ? -11.617 -15.812 -10.922 1 90.94 221 PHE A O 1
ATOM 1824 N N . GLN A 1 222 ? -11.273 -13.648 -10.484 1 94.12 222 GLN A N 1
ATOM 1825 C CA . GLN A 1 222 ? -10.352 -13.992 -9.406 1 94.12 222 GLN A CA 1
ATOM 1826 C C . GLN A 1 222 ? -10.508 -13.047 -8.219 1 94.12 222 GLN A C 1
ATOM 1828 O O . GLN A 1 222 ? -10.695 -11.844 -8.398 1 94.12 222 GLN A O 1
ATOM 1833 N N . TYR A 1 223 ? -10.445 -13.594 -7.031 1 93.12 223 TYR A N 1
ATOM 1834 C CA . TYR A 1 223 ? -10.227 -12.883 -5.781 1 93.12 223 TYR A CA 1
ATOM 1835 C C . TYR A 1 223 ? -9 -13.422 -5.051 1 93.12 223 TYR A C 1
ATOM 1837 O O . TYR A 1 223 ? -8.789 -14.633 -5.008 1 93.12 223 TYR A O 1
ATOM 1845 N N . SER A 1 224 ? -8.18 -12.547 -4.594 1 94.56 224 SER A N 1
ATOM 1846 C CA . SER A 1 224 ? -6.992 -13.023 -3.896 1 94.56 224 SER A CA 1
ATOM 1847 C C . SER A 1 224 ? -6.734 -12.219 -2.625 1 94.56 224 SER A C 1
ATOM 1849 O O . SER A 1 224 ? -7.109 -11.047 -2.539 1 94.56 224 SER A O 1
ATOM 1851 N N . GLU A 1 225 ? -6.25 -12.867 -1.637 1 95 225 GLU A N 1
ATOM 1852 C CA . GLU A 1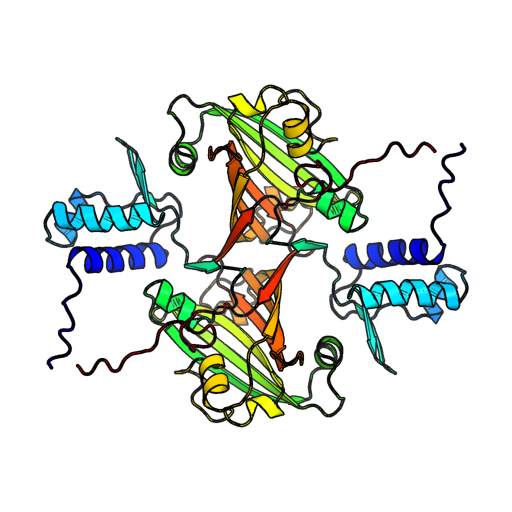 225 ? -5.691 -12.305 -0.41 1 95 225 GLU A CA 1
ATOM 1853 C C . GLU A 1 225 ? -4.246 -12.758 -0.203 1 95 225 GLU A C 1
ATOM 1855 O O . GLU A 1 225 ? -4 -13.867 0.269 1 95 225 GLU A O 1
ATOM 1860 N N . ASP A 1 226 ? -3.359 -11.867 -0.484 1 96.19 226 ASP A N 1
ATOM 1861 C CA . ASP A 1 226 ? -1.943 -12.211 -0.425 1 96.19 226 ASP A CA 1
ATOM 1862 C C . ASP A 1 226 ? -1.266 -11.555 0.774 1 96.19 226 ASP A C 1
ATOM 1864 O O . ASP A 1 226 ? -1.442 -10.352 1.013 1 96.19 226 ASP A O 1
ATOM 1868 N N . LEU A 1 227 ? -0.523 -12.344 1.502 1 98 227 LEU A N 1
ATOM 1869 C CA . LEU A 1 227 ? 0.265 -11.844 2.625 1 98 227 LEU A CA 1
ATOM 1870 C C . LEU A 1 227 ? 1.735 -11.719 2.24 1 98 227 LEU A C 1
ATOM 1872 O O . LEU A 1 227 ? 2.348 -12.68 1.777 1 98 227 LEU A O 1
ATOM 1876 N N . TYR A 1 228 ? 2.291 -10.531 2.412 1 96.19 228 TYR A N 1
ATOM 1877 C CA . TYR A 1 228 ? 3.676 -10.227 2.068 1 96.19 228 TYR A CA 1
ATOM 1878 C C . TYR A 1 228 ? 4.516 -10.016 3.324 1 96.19 228 TYR A C 1
ATOM 1880 O O . TYR A 1 228 ? 4.098 -9.312 4.25 1 96.19 228 TYR A O 1
ATOM 1888 N N . ARG A 1 229 ? 5.695 -10.625 3.244 1 95 229 ARG A N 1
ATOM 1889 C CA . ARG A 1 229 ? 6.691 -10.203 4.227 1 95 229 ARG A CA 1
ATOM 1890 C C . ARG A 1 229 ? 7.062 -8.734 4.043 1 95 229 ARG A C 1
ATOM 1892 O O . ARG A 1 229 ? 7.762 -8.383 3.094 1 95 229 ARG A O 1
ATOM 1899 N N . SER A 1 230 ? 6.672 -8.008 5.055 1 92.94 230 SER A N 1
ATOM 1900 C CA . SER A 1 230 ? 6.848 -6.566 4.918 1 92.94 230 SER A CA 1
ATOM 1901 C C . SER A 1 230 ? 8.312 -6.168 5.094 1 92.94 230 SER A C 1
ATOM 1903 O O . SER A 1 230 ? 8.719 -5.086 4.672 1 92.94 230 SER A O 1
ATOM 1905 N N . ASP A 1 231 ? 9.094 -6.934 5.75 1 88.69 231 ASP A N 1
ATOM 1906 C CA . ASP A 1 231 ? 10.508 -6.641 5.941 1 88.69 231 ASP A CA 1
ATOM 1907 C C . ASP A 1 231 ? 11.305 -6.898 4.664 1 88.69 231 ASP A C 1
ATOM 1909 O O . ASP A 1 231 ? 12.461 -6.488 4.551 1 88.69 231 ASP A O 1
ATOM 1913 N N . ARG A 1 232 ? 10.648 -7.484 3.676 1 87.31 232 ARG A N 1
ATOM 1914 C CA . ARG A 1 232 ? 11.352 -7.859 2.455 1 87.31 232 ARG A CA 1
ATOM 1915 C C . ARG A 1 232 ? 10.734 -7.188 1.234 1 87.31 232 ARG A C 1
ATOM 1917 O O . ARG A 1 232 ? 11.414 -6.953 0.234 1 87.31 232 ARG A O 1
ATOM 1924 N N . ILE A 1 233 ? 9.477 -6.988 1.267 1 89.44 233 ILE A N 1
ATOM 1925 C CA . ILE A 1 233 ? 8.766 -6.434 0.122 1 89.44 233 ILE A CA 1
ATOM 1926 C C . ILE A 1 233 ? 7.984 -5.195 0.553 1 89.44 233 ILE A C 1
ATOM 1928 O O . ILE A 1 233 ? 7.359 -5.184 1.616 1 89.44 233 ILE A O 1
ATOM 1932 N N . ASN A 1 234 ? 8.055 -4.199 -0.218 1 89.25 234 ASN A N 1
ATOM 1933 C CA . ASN A 1 234 ? 7.23 -3.014 -0.032 1 89.25 234 ASN A CA 1
ATOM 1934 C C . ASN A 1 234 ? 6.516 -2.621 -1.32 1 89.25 234 ASN A C 1
ATOM 1936 O O . ASN A 1 234 ? 6.883 -3.076 -2.404 1 89.25 234 ASN A O 1
ATOM 1940 N N . PHE A 1 235 ? 5.449 -1.913 -1.144 1 89.25 235 PHE A N 1
ATOM 1941 C CA . PHE A 1 235 ? 4.723 -1.392 -2.295 1 89.25 235 PHE A CA 1
ATOM 1942 C C . PHE A 1 235 ? 5.129 0.048 -2.586 1 89.25 235 PHE A C 1
ATOM 1944 O O . PHE A 1 235 ? 5.176 0.882 -1.68 1 89.25 235 PHE A O 1
ATOM 1951 N N . THR A 1 236 ? 5.418 0.288 -3.854 1 85.25 236 THR A N 1
ATOM 1952 C CA . THR A 1 236 ? 5.859 1.625 -4.238 1 85.25 236 THR A CA 1
ATOM 1953 C C . THR A 1 236 ? 4.949 2.207 -5.316 1 85.25 236 THR A C 1
ATOM 1955 O O . THR A 1 236 ? 4.352 1.464 -6.098 1 85.25 236 THR A O 1
ATOM 1958 N N . THR A 1 237 ? 4.785 3.508 -5.25 1 82 237 THR A N 1
ATOM 1959 C CA . THR A 1 237 ? 4.07 4.238 -6.293 1 82 237 THR A CA 1
ATOM 1960 C C . THR A 1 237 ? 4.66 5.633 -6.473 1 82 237 THR A C 1
ATOM 1962 O O . THR A 1 237 ? 5.246 6.191 -5.543 1 82 237 THR A O 1
ATOM 1965 N N . THR A 1 238 ? 4.707 6.055 -7.672 1 74.31 238 THR A N 1
ATOM 1966 C CA . THR A 1 238 ? 5.023 7.441 -7.98 1 74.31 238 THR A CA 1
ATOM 1967 C C . THR A 1 238 ? 3.77 8.203 -8.398 1 74.31 238 THR A C 1
ATOM 1969 O O . THR A 1 238 ? 3.045 7.773 -9.297 1 74.31 238 THR A O 1
ATOM 1972 N N . THR A 1 239 ? 3.469 9.211 -7.602 1 76.56 239 THR A N 1
ATOM 1973 C CA . THR A 1 239 ? 2.236 9.945 -7.863 1 76.56 239 THR A CA 1
ATOM 1974 C C . THR A 1 239 ? 2.537 11.398 -8.203 1 76.56 239 THR A C 1
ATOM 1976 O O . THR A 1 239 ? 3.58 11.93 -7.82 1 76.56 239 THR A O 1
ATOM 1979 N N . LYS A 1 240 ? 1.731 11.992 -9.109 1 72.5 240 LYS A N 1
ATOM 1980 C CA . LYS A 1 240 ? 1.766 13.406 -9.477 1 72.5 240 LYS A CA 1
ATOM 1981 C C . LYS A 1 240 ? 0.492 14.117 -9.031 1 72.5 240 LYS A C 1
ATOM 1983 O O . LYS A 1 240 ? -0.556 13.484 -8.875 1 72.5 240 LYS A O 1
ATOM 1988 N N . PRO A 1 241 ? 0.728 15.438 -8.742 1 63.25 241 PRO A N 1
ATOM 1989 C CA . PRO A 1 241 ? -0.486 16.156 -8.359 1 63.25 241 PRO A CA 1
ATOM 1990 C C . PRO A 1 241 ? -1.569 16.109 -9.43 1 63.25 241 PRO A C 1
ATOM 1992 O O . PRO A 1 241 ? -1.258 16.094 -10.625 1 63.25 241 PRO A O 1
ATOM 1995 N N . TYR A 1 242 ? -2.746 15.578 -9.164 1 54.66 242 TYR A N 1
ATOM 1996 C CA . TYR A 1 242 ? -3.838 15.547 -10.125 1 54.66 242 TYR A CA 1
ATOM 1997 C C . TYR A 1 242 ? -4.324 16.953 -10.453 1 54.66 242 TYR A C 1
ATOM 1999 O O . TYR A 1 242 ? -4.273 17.844 -9.602 1 54.66 242 TYR A O 1
ATOM 2007 N N . GLU A 1 243 ? -4.156 17.344 -11.945 1 45.59 243 GLU A N 1
ATOM 2008 C CA . GLU A 1 243 ? -4.707 18.609 -12.422 1 45.59 243 GLU A CA 1
ATOM 2009 C C . GLU A 1 243 ? -6.164 18.781 -11.992 1 45.59 243 GLU A C 1
ATOM 2011 O O . GLU A 1 243 ? -7.043 18.062 -12.484 1 45.59 243 GLU A O 1
ATOM 2016 N N . ASN A 1 244 ? -6.602 18.578 -11.023 1 39.53 244 ASN A N 1
ATOM 2017 C CA . ASN A 1 244 ? -8.016 18.922 -10.883 1 39.53 244 ASN A CA 1
ATOM 2018 C C . ASN A 1 244 ? -8.32 20.297 -11.453 1 39.53 244 ASN A C 1
ATOM 2020 O O . ASN A 1 244 ? -7.445 21.172 -11.477 1 39.53 244 ASN A O 1
ATOM 2024 N N . SER A 1 245 ? -9.148 20.391 -12.562 1 34.34 245 SER A N 1
ATOM 2025 C CA . SER A 1 245 ? -9.641 21.656 -13.125 1 34.34 245 SER A CA 1
ATOM 2026 C C . SER A 1 245 ? -9.555 22.781 -12.102 1 34.34 245 SER A C 1
ATOM 2028 O O . SER A 1 245 ? -9.578 23.953 -12.461 1 34.34 245 SER A O 1
ATOM 2030 N N . HIS A 1 246 ? -10.383 22.781 -11.055 1 32.78 246 HIS A N 1
ATOM 2031 C CA . HIS A 1 246 ? -10.344 23.984 -10.25 1 32.78 246 HIS A CA 1
ATOM 2032 C C . HIS A 1 246 ? -8.938 24.25 -9.727 1 32.78 246 HIS A C 1
ATOM 2034 O O . HIS A 1 246 ? -8.18 23.312 -9.469 1 32.78 246 HIS A O 1
ATOM 2040 N N . ASP A 1 247 ? -8.211 25.297 -10.055 1 32.06 247 ASP A N 1
ATOM 2041 C CA . ASP A 1 247 ? -7.004 25.953 -9.57 1 32.06 247 ASP A CA 1
ATOM 2042 C C . ASP A 1 247 ? -6.555 25.375 -8.234 1 32.06 247 ASP A C 1
ATOM 2044 O O . ASP A 1 247 ? -5.805 26.031 -7.496 1 32.06 247 ASP A O 1
ATOM 2048 N N . ASN A 1 248 ? -7.434 24.656 -7.586 1 30.56 248 ASN A N 1
ATOM 2049 C CA . ASN A 1 248 ? -7.16 24.125 -6.25 1 30.56 248 ASN A CA 1
ATOM 2050 C C . ASN A 1 248 ? -6.109 23.016 -6.293 1 30.56 248 ASN A C 1
ATOM 2052 O O . ASN A 1 248 ? -6.207 22.094 -7.094 1 30.56 248 ASN A O 1
ATOM 2056 N N . HIS A 1 249 ? -4.863 23.234 -6.352 1 29.36 249 HIS A N 1
ATOM 2057 C CA . HIS A 1 249 ? -3.551 22.594 -6.301 1 29.36 249 HIS A CA 1
ATOM 2058 C C . HIS A 1 249 ? -3.609 21.281 -5.531 1 29.36 249 HIS A C 1
ATOM 2060 O O . HIS A 1 249 ? -3.154 21.203 -4.387 1 29.36 249 HIS A O 1
ATOM 2066 N N . GLY A 1 250 ? -4.477 20.375 -6.207 1 31.92 250 GLY A N 1
ATOM 2067 C CA . GLY A 1 250 ? -4.684 19.016 -5.738 1 31.92 250 GLY A CA 1
ATOM 2068 C C . GLY A 1 250 ? -5.516 18.938 -4.473 1 31.92 250 GLY A C 1
ATOM 2069 O O . GLY A 1 250 ? -5.602 17.875 -3.846 1 31.92 250 GLY A O 1
ATOM 2070 N N . LEU A 1 251 ? -5.535 19.969 -3.682 1 31.3 251 LEU A N 1
ATOM 2071 C CA . LEU A 1 251 ? -6.508 20.078 -2.6 1 31.3 251 LEU A CA 1
ATOM 2072 C C . LEU A 1 251 ? -7.926 20.172 -3.152 1 31.3 251 LEU A C 1
ATOM 2074 O O . LEU A 1 251 ? -8.156 20.812 -4.172 1 31.3 251 LEU A O 1
ATOM 2078 N N . PRO A 1 252 ? -8.758 19.219 -2.986 1 27.92 252 PRO A N 1
ATOM 2079 C CA . PRO A 1 252 ? -10.117 19.328 -3.52 1 27.92 252 PRO A CA 1
ATOM 2080 C C . PRO A 1 252 ? -10.648 20.766 -3.459 1 27.92 252 PRO A C 1
ATOM 2082 O O . PRO A 1 252 ? -11.125 21.297 -4.469 1 27.92 252 PRO A O 1
ATOM 2085 N N . LEU A 1 253 ? -11.492 21.109 -2.422 1 28.34 253 LEU A N 1
ATOM 2086 C CA . LEU A 1 253 ? -12.672 21.969 -2.363 1 28.34 253 LEU A CA 1
ATOM 2087 C C . LEU A 1 253 ? -12.289 23.438 -2.543 1 28.34 253 LEU A C 1
ATOM 2089 O O . LEU A 1 253 ? -11.367 23.938 -1.882 1 28.34 253 LEU A O 1
ATOM 2093 N N . GLU A 1 254 ? -12.484 24.172 -3.594 1 27.39 254 GLU A N 1
ATOM 2094 C CA . GLU A 1 254 ? -13.133 25.469 -3.486 1 27.39 254 GLU A CA 1
ATOM 2095 C C . GLU A 1 254 ? -14.117 25.5 -2.318 1 27.39 254 GLU A C 1
ATOM 2097 O O . GLU A 1 254 ? -15.141 24.812 -2.34 1 27.39 254 GLU A O 1
ATOM 2102 N N . LEU A 1 255 ? -13.766 25.562 -1.131 1 23.75 255 LEU A N 1
ATOM 2103 C CA . LEU A 1 255 ? -14.703 26.125 -0.167 1 23.75 255 LEU A CA 1
ATOM 2104 C C . LEU A 1 255 ? -15.422 27.344 -0.752 1 23.75 255 LEU A C 1
ATOM 2106 O O . LEU A 1 255 ? -14.828 28.406 -0.894 1 23.75 255 LEU A O 1
ATOM 2110 N N . ARG A 1 256 ? -16.234 27.281 -1.842 1 24.31 256 ARG A N 1
ATOM 2111 C CA . ARG A 1 256 ? -17.172 28.328 -2.205 1 24.31 256 ARG A CA 1
ATOM 2112 C C . ARG A 1 256 ? -17.766 29 -0.964 1 24.31 256 ARG A C 1
ATOM 2114 O O . ARG A 1 256 ? -17.906 28.359 0.079 1 24.31 256 ARG A O 1
ATOM 2121 N N . ASP A 1 257 ? -17.688 30.344 -0.832 1 22.36 257 ASP A N 1
ATOM 2122 C CA . ASP A 1 257 ? -18.547 31.281 -0.096 1 22.36 257 ASP A CA 1
ATOM 2123 C C . ASP A 1 257 ? -19.922 30.672 0.14 1 22.36 257 ASP A C 1
ATOM 2125 O O . ASP A 1 257 ? -20.828 30.859 -0.672 1 22.36 257 ASP A O 1
ATOM 2129 N N . GLN A 1 258 ? -20.312 29.531 0.211 1 19.03 258 GLN A N 1
ATOM 2130 C CA . GLN A 1 258 ? -21.719 29.531 0.555 1 19.03 258 GLN A CA 1
ATOM 2131 C C . GLN A 1 258 ? -22 30.391 1.784 1 19.03 258 GLN A C 1
ATOM 2133 O O . GLN A 1 258 ? -21.422 30.156 2.85 1 19.03 258 GLN A O 1
ATOM 2138 N N . SER A 1 259 ? -22.297 31.594 1.622 1 18.97 259 SER A N 1
ATOM 2139 C CA . SER A 1 259 ? -23.391 32.312 2.25 1 18.97 259 SER A CA 1
ATOM 2140 C C . SER A 1 259 ? -24.5 31.375 2.703 1 18.97 259 SER A C 1
ATOM 2142 O O . SER A 1 259 ? -25.109 30.688 1.881 1 18.97 259 SER A O 1
ATOM 2144 N N . TRP A 1 260 ? -24.375 30.609 3.789 1 15.18 260 TRP A N 1
ATOM 2145 C CA . TRP A 1 260 ? -25.672 30.766 4.449 1 15.18 260 TRP A CA 1
ATOM 2146 C C . TRP A 1 260 ? -25.938 32.25 4.766 1 15.18 260 TRP A C 1
ATOM 2148 O O . TRP A 1 260 ? -25.016 33 5.098 1 15.18 260 TRP A O 1
ATOM 2158 N N . MET B 1 1 ? -29.656 37.688 -3.117 1 28.83 1 MET B N 1
ATOM 2159 C CA . MET B 1 1 ? -30.062 36.375 -3.594 1 28.83 1 MET B CA 1
ATOM 2160 C C . MET B 1 1 ? -29.812 35.312 -2.527 1 28.83 1 MET B C 1
ATOM 2162 O O . MET B 1 1 ? -28.719 35.25 -1.964 1 28.83 1 MET B O 1
ATOM 2166 N N . GLU B 1 2 ? -30.75 34.906 -1.691 1 32.59 2 GLU B N 1
ATOM 2167 C CA . GLU B 1 2 ? -30.641 34.062 -0.523 1 32.59 2 GLU B CA 1
ATOM 2168 C C . GLU B 1 2 ? -29.969 32.719 -0.875 1 32.59 2 GLU B C 1
ATOM 2170 O O . GLU B 1 2 ? -30.281 32.125 -1.899 1 32.59 2 GLU B O 1
ATOM 2175 N N . GLU B 1 3 ? -28.641 32.656 -0.75 1 36.59 3 GLU B N 1
ATOM 2176 C CA . GLU B 1 3 ? -27.891 31.438 -0.976 1 36.59 3 GLU B CA 1
ATOM 2177 C C . GLU B 1 3 ? -28.688 30.203 -0.566 1 36.59 3 GLU B C 1
ATOM 2179 O O . GLU B 1 3 ? -29 30.016 0.614 1 36.59 3 GLU B O 1
ATOM 2184 N N . ILE B 1 4 ? -29.797 29.906 -1.198 1 36.53 4 ILE B N 1
ATOM 2185 C CA . ILE B 1 4 ? -30.734 28.812 -0.938 1 36.53 4 ILE B CA 1
ATOM 2186 C C . ILE B 1 4 ? -29.969 27.547 -0.597 1 36.53 4 ILE B C 1
ATOM 2188 O O . ILE B 1 4 ? -29.266 26.984 -1.442 1 36.53 4 ILE B O 1
ATOM 2192 N N . THR B 1 5 ? -29.312 27.422 0.541 1 45.03 5 THR B N 1
ATOM 2193 C CA . THR B 1 5 ? -28.766 26.188 1.12 1 45.03 5 THR B CA 1
ATOM 2194 C C . THR B 1 5 ? -29.766 25.047 0.973 1 45.03 5 THR B C 1
ATOM 2196 O O . THR B 1 5 ? -30.844 25.078 1.567 1 45.03 5 THR B O 1
ATOM 2199 N N . GLN B 1 6 ? -30.203 24.719 -0.12 1 47.44 6 GLN B N 1
ATOM 2200 C CA . GLN B 1 6 ? -31.125 23.609 -0.312 1 47.44 6 GLN B CA 1
ATOM 2201 C C . GLN B 1 6 ? -30.891 22.516 0.714 1 47.44 6 GLN B C 1
ATOM 2203 O O . GLN B 1 6 ? -29.734 22.141 0.98 1 47.44 6 GLN B O 1
ATOM 2208 N N . PRO B 1 7 ? -31.797 22.328 1.633 1 58.72 7 PRO B N 1
ATOM 2209 C CA . PRO B 1 7 ? -31.703 21.344 2.715 1 58.72 7 PRO B CA 1
ATOM 2210 C C . PRO B 1 7 ? -31.266 19.969 2.223 1 58.72 7 PRO B C 1
ATOM 2212 O O . PRO B 1 7 ? -31.531 19.594 1.079 1 58.72 7 PRO B O 1
ATOM 2215 N N . ILE B 1 8 ? -30.266 19.406 2.674 1 65.31 8 ILE B N 1
ATOM 2216 C CA . ILE B 1 8 ? -29.797 18.047 2.373 1 65.31 8 ILE B CA 1
ATOM 2217 C C . ILE B 1 8 ? -30.953 17.062 2.475 1 65.31 8 ILE B C 1
ATOM 2219 O O . ILE B 1 8 ? -31.656 17.016 3.49 1 65.31 8 ILE B O 1
ATOM 2223 N N . PRO B 1 9 ? -31.375 16.453 1.331 1 75.56 9 PRO B N 1
ATOM 2224 C CA . PRO B 1 9 ? -32.438 15.469 1.384 1 75.56 9 PRO B CA 1
ATOM 2225 C C . PRO B 1 9 ? -32.281 14.469 2.529 1 75.56 9 PRO B C 1
ATOM 2227 O O . PRO B 1 9 ? -31.141 14.141 2.9 1 75.56 9 PRO B O 1
ATOM 2230 N N . LYS B 1 10 ? -33.344 14.141 3.152 1 85.31 10 LYS B N 1
ATOM 2231 C CA . LYS B 1 10 ? -33.344 13.25 4.309 1 85.31 10 LYS B CA 1
ATOM 2232 C C . LYS B 1 10 ? -32.562 11.969 4.012 1 85.31 10 LYS B C 1
ATOM 2234 O O . LYS B 1 10 ? -31.859 11.453 4.875 1 85.31 10 LYS B O 1
ATOM 2239 N N . TYR B 1 11 ? -32.812 11.414 2.779 1 86.31 11 TYR B N 1
ATOM 2240 C CA . TYR B 1 11 ? -32.125 10.164 2.449 1 86.31 11 TYR B CA 1
ATOM 2241 C C . TYR B 1 11 ? -30.609 10.328 2.502 1 86.31 11 TYR B C 1
ATOM 2243 O O . TYR B 1 11 ? -29.891 9.414 2.92 1 86.31 11 TYR B O 1
ATOM 2251 N N . TYR B 1 12 ? -30.109 11.422 2.135 1 83.5 12 TYR B N 1
ATOM 2252 C CA . TYR B 1 12 ? -28.672 11.664 2.127 1 83.5 12 TYR B CA 1
ATOM 2253 C C . TYR B 1 12 ? -28.141 11.828 3.545 1 83.5 12 TYR B C 1
ATOM 2255 O O . TYR B 1 12 ? -27.031 11.391 3.85 1 83.5 12 TYR B O 1
ATOM 2263 N N . GLN B 1 13 ? -29 12.383 4.359 1 84.75 13 GLN B N 1
ATOM 2264 C CA . GLN B 1 13 ? -28.625 12.461 5.77 1 84.75 13 GLN B CA 1
ATOM 2265 C C . GLN B 1 13 ? -28.469 11.07 6.375 1 84.75 13 GLN B C 1
ATOM 2267 O O . GLN B 1 13 ? -27.516 10.812 7.113 1 84.75 13 GLN B O 1
ATOM 2272 N N . ILE B 1 14 ? -29.406 10.281 6.078 1 89.5 14 ILE B N 1
ATOM 2273 C CA . ILE B 1 14 ? -29.375 8.914 6.59 1 89.5 14 ILE B CA 1
ATOM 2274 C C . ILE B 1 14 ? -28.172 8.172 5.992 1 89.5 14 ILE B C 1
ATOM 2276 O O . ILE B 1 14 ? -27.469 7.457 6.699 1 89.5 14 ILE B O 1
ATOM 2280 N N . TYR B 1 15 ? -27.953 8.414 4.656 1 86.56 15 TYR B N 1
ATOM 2281 C CA . TYR B 1 15 ? -26.781 7.836 4.004 1 86.56 15 TYR B CA 1
ATOM 2282 C C . TYR B 1 15 ? -25.516 8.195 4.758 1 86.56 15 TYR B C 1
ATOM 2284 O O . TYR B 1 15 ? -24.703 7.316 5.086 1 86.56 15 TYR B O 1
ATOM 2292 N N . LYS B 1 16 ? -25.375 9.422 5.121 1 80.75 16 LYS B N 1
ATOM 2293 C CA . LYS B 1 16 ? -24.172 9.898 5.797 1 80.75 16 LYS B CA 1
ATOM 2294 C C . LYS B 1 16 ? -24.031 9.258 7.18 1 80.75 16 LYS B C 1
ATOM 2296 O O . LYS B 1 16 ? -22.938 8.883 7.586 1 80.75 16 LYS B O 1
ATOM 2301 N N . LYS B 1 17 ? -25.156 9.141 7.852 1 85.62 17 LYS B N 1
ATOM 2302 C CA . LYS B 1 17 ? -25.141 8.539 9.18 1 85.62 17 LYS B CA 1
ATOM 2303 C C . LYS B 1 17 ? -24.75 7.066 9.109 1 85.62 17 LYS B C 1
ATOM 2305 O O . LYS B 1 17 ? -23.953 6.59 9.922 1 85.62 17 LYS B O 1
ATOM 2310 N N . LEU B 1 18 ? -25.281 6.406 8.18 1 88.12 18 LEU B N 1
ATOM 2311 C CA . LEU B 1 18 ? -24.984 4.984 8.031 1 88.12 18 LEU B CA 1
ATOM 2312 C C . LEU B 1 18 ? -23.547 4.773 7.609 1 88.12 18 LEU B C 1
ATOM 2314 O O . LEU B 1 18 ? -22.875 3.871 8.109 1 88.12 18 LEU B O 1
ATOM 2318 N N . LEU B 1 19 ? -23.109 5.633 6.734 1 81.88 19 LEU B N 1
ATOM 2319 C CA . LEU B 1 19 ? -21.734 5.555 6.281 1 81.88 19 LEU B CA 1
ATOM 2320 C C . LEU B 1 19 ? -20.766 5.758 7.445 1 81.88 19 LEU B C 1
ATOM 2322 O O . LEU B 1 19 ? -19.766 5.043 7.566 1 81.88 19 LEU B O 1
ATOM 2326 N N . LYS B 1 20 ? -21.141 6.68 8.227 1 77.88 20 LYS B N 1
ATOM 2327 C CA . LYS B 1 20 ? -20.328 6.934 9.406 1 77.88 20 LYS B CA 1
ATOM 2328 C C . LYS B 1 20 ? -20.234 5.691 10.289 1 77.88 20 LYS B C 1
ATOM 2330 O O . LYS B 1 20 ? -19.156 5.375 10.82 1 77.88 20 LYS B O 1
ATOM 2335 N N . GLN B 1 21 ? -21.312 5.023 10.43 1 82.06 21 GLN B N 1
ATOM 2336 C CA . GLN B 1 21 ? -21.312 3.801 11.227 1 82.06 21 GLN B CA 1
ATOM 2337 C C . GLN B 1 21 ? -20.438 2.723 10.594 1 82.06 21 GLN B C 1
ATOM 2339 O O . GLN B 1 21 ? -19.703 2.031 11.289 1 82.06 21 GLN B O 1
ATOM 2344 N N . ILE B 1 22 ? -20.516 2.705 9.359 1 81.62 22 ILE B N 1
ATOM 2345 C CA . ILE B 1 22 ? -19.75 1.702 8.633 1 81.62 22 ILE B CA 1
ATOM 2346 C C . ILE B 1 22 ? -18.25 1.998 8.758 1 81.62 22 ILE B C 1
ATOM 2348 O O . ILE B 1 22 ? -17.453 1.092 9 1 81.62 22 ILE B O 1
ATOM 2352 N N . ARG B 1 23 ? -17.969 3.232 8.766 1 74.88 23 ARG B N 1
ATOM 2353 C CA . ARG B 1 23 ? -16.562 3.648 8.727 1 74.88 23 ARG B CA 1
ATOM 2354 C C . ARG B 1 23 ? -15.977 3.717 10.133 1 74.88 23 ARG B C 1
ATOM 2356 O O . ARG B 1 23 ? -14.758 3.791 10.297 1 74.88 23 ARG B O 1
ATOM 2363 N N . SER B 1 24 ? -16.859 3.76 11.094 1 70.44 24 SER B N 1
ATOM 2364 C CA . SER B 1 24 ? -16.422 3.91 12.477 1 70.44 24 SER B CA 1
ATOM 2365 C C . SER B 1 24 ? -15.797 2.623 13 1 70.44 24 SER B C 1
ATOM 2367 O O . SER B 1 24 ? -15.234 2.602 14.094 1 70.44 24 SER B O 1
ATOM 2369 N N . GLY B 1 25 ? -15.867 1.623 12.164 1 69.31 25 GLY B N 1
ATOM 2370 C CA . GLY B 1 25 ? -15.375 0.34 12.641 1 69.31 25 GLY B CA 1
ATOM 2371 C C . GLY B 1 25 ? -16.438 -0.487 13.336 1 69.31 25 GLY B C 1
ATOM 2372 O O . GLY B 1 25 ? -16.156 -1.586 13.82 1 69.31 25 GLY B O 1
ATOM 2373 N N . LYS B 1 26 ? -17.594 0.047 13.406 1 74.94 26 LYS B N 1
ATOM 2374 C CA . LYS B 1 26 ? -18.703 -0.684 14.016 1 74.94 26 LYS B CA 1
ATOM 2375 C C . LYS B 1 26 ? -18.969 -1.993 13.281 1 74.94 26 LYS B C 1
ATOM 2377 O O . LYS B 1 26 ? -19.438 -2.963 13.883 1 74.94 26 LYS B O 1
ATOM 2382 N N . PHE B 1 27 ? -18.656 -1.96 12.031 1 79.94 27 PHE B N 1
ATOM 2383 C CA . PHE B 1 27 ? -18.859 -3.127 11.18 1 79.94 27 PHE B CA 1
ATOM 2384 C C . PHE B 1 27 ? -17.531 -3.641 10.641 1 79.94 27 PHE B C 1
ATOM 2386 O O . PHE B 1 27 ? -16.641 -2.852 10.305 1 79.94 27 PHE B O 1
ATOM 2393 N N . GLU B 1 28 ? -17.422 -4.914 10.695 1 72.12 28 GLU B N 1
ATOM 2394 C CA . GLU B 1 28 ? -16.344 -5.551 9.945 1 72.12 28 GLU B CA 1
ATOM 2395 C C . GLU B 1 28 ? -16.797 -5.902 8.523 1 72.12 28 GLU B C 1
ATOM 2397 O O . GLU B 1 28 ? -17.984 -5.859 8.219 1 72.12 28 GLU B O 1
ATOM 2402 N N . GLU B 1 29 ? -15.742 -6.078 7.727 1 70.88 29 GLU B N 1
ATOM 2403 C CA . GLU B 1 29 ? -16.078 -6.516 6.375 1 70.88 29 GLU B CA 1
ATOM 2404 C C . GLU B 1 29 ? -16.938 -7.781 6.402 1 70.88 29 GLU B C 1
ATOM 2406 O O . GLU B 1 29 ? -16.625 -8.727 7.129 1 70.88 29 GLU B O 1
ATOM 2411 N N . PHE B 1 30 ? -18.109 -7.699 5.84 1 70.44 30 PHE B N 1
ATOM 2412 C CA . PHE B 1 30 ? -19.062 -8.781 5.621 1 70.44 30 PHE B CA 1
ATOM 2413 C C . PHE B 1 30 ? -19.984 -8.938 6.82 1 70.44 30 PHE B C 1
ATOM 2415 O O . PHE B 1 30 ? -20.766 -9.883 6.887 1 70.44 30 PHE B O 1
ATOM 2422 N N . ASP B 1 31 ? -19.844 -8.094 7.73 1 79.88 31 ASP B N 1
ATOM 2423 C CA . ASP B 1 31 ? -20.844 -8.07 8.789 1 79.88 31 ASP B CA 1
ATOM 2424 C C . ASP B 1 31 ? -22.234 -7.797 8.219 1 79.88 31 ASP B C 1
ATOM 2426 O O . ASP B 1 31 ? -22.359 -7.098 7.211 1 79.88 31 ASP B O 1
ATOM 2430 N N . ARG B 1 32 ? -23.156 -8.438 8.906 1 85.38 32 ARG B N 1
ATOM 2431 C CA . ARG B 1 32 ? -24.531 -8.117 8.539 1 85.38 32 ARG B CA 1
ATOM 2432 C C . ARG B 1 32 ? -24.859 -6.664 8.867 1 85.38 32 ARG B C 1
ATOM 2434 O O . ARG B 1 32 ? -24.531 -6.18 9.953 1 85.38 32 ARG B O 1
ATOM 2441 N N . PHE B 1 33 ? -25.391 -6.012 7.883 1 90.56 33 PHE B N 1
ATOM 2442 C CA . PHE B 1 33 ? -25.828 -4.633 8.039 1 90.56 33 PHE B CA 1
ATOM 2443 C C . PHE B 1 33 ? -27.312 -4.586 8.43 1 90.56 33 PHE B C 1
ATOM 2445 O O . PHE B 1 33 ? -27.984 -5.621 8.469 1 90.56 33 PHE B O 1
ATOM 2452 N N . TYR B 1 34 ? -27.797 -3.461 8.789 1 91.44 34 TYR B N 1
ATOM 2453 C CA . TYR B 1 34 ? -29.188 -3.264 9.156 1 91.44 34 TYR B CA 1
ATOM 2454 C C . TYR B 1 34 ? -30.125 -3.641 8.008 1 91.44 34 TYR B C 1
ATOM 2456 O O . TYR B 1 34 ? -29.781 -3.426 6.84 1 91.44 34 TYR B O 1
ATOM 2464 N N . SER B 1 35 ? -31.219 -4.203 8.375 1 90.38 35 SER B N 1
ATOM 2465 C CA . SER B 1 35 ? -32.281 -4.371 7.383 1 90.38 35 SER B CA 1
ATOM 2466 C C . SER B 1 35 ? -33 -3.057 7.133 1 90.38 35 SER B C 1
ATOM 2468 O O . SER B 1 35 ? -32.938 -2.131 7.941 1 90.38 35 SER B O 1
ATOM 2470 N N . ASP B 1 36 ? -33.719 -3.045 5.977 1 91.06 36 ASP B N 1
ATOM 2471 C CA . ASP B 1 36 ? -34.5 -1.853 5.699 1 91.06 36 ASP B CA 1
ATOM 2472 C C . ASP B 1 36 ? -35.531 -1.593 6.816 1 91.06 36 ASP B C 1
ATOM 2474 O O . ASP B 1 36 ? -35.75 -0.445 7.211 1 91.06 36 ASP B O 1
ATOM 2478 N N . THR B 1 37 ? -36.125 -2.652 7.277 1 92.19 37 THR B N 1
ATOM 2479 C CA . THR B 1 37 ? -37.094 -2.529 8.344 1 92.19 37 THR B CA 1
ATOM 2480 C C . THR B 1 37 ? -36.469 -1.938 9.602 1 92.19 37 THR B C 1
ATOM 2482 O O . THR B 1 37 ? -37.031 -1.046 10.234 1 92.19 37 THR B O 1
ATOM 2485 N N . GLU B 1 38 ? -35.312 -2.402 9.961 1 93.94 38 GLU B N 1
ATOM 2486 C CA . GLU B 1 38 ? -34.594 -1.889 11.125 1 93.94 38 GLU B CA 1
ATOM 2487 C C . GLU B 1 38 ? -34.281 -0.409 10.961 1 93.94 38 GLU B C 1
ATOM 2489 O O . GLU B 1 38 ? -34.344 0.364 11.914 1 93.94 38 GLU B O 1
ATOM 2494 N N . LEU B 1 39 ? -33.906 -0.04 9.797 1 94.62 39 LEU B N 1
ATOM 2495 C CA . LEU B 1 39 ? -33.5 1.338 9.531 1 94.62 39 LEU B CA 1
ATOM 2496 C C . LEU B 1 39 ? -34.719 2.271 9.578 1 94.62 39 LEU B C 1
ATOM 2498 O O . LEU B 1 39 ? -34.625 3.402 10.062 1 94.62 39 LEU B O 1
ATOM 2502 N N . VAL B 1 40 ? -35.844 1.824 9.055 1 93.88 40 VAL B N 1
ATOM 2503 C CA . VAL B 1 40 ? -37.062 2.605 9.102 1 93.88 40 VAL B CA 1
ATOM 2504 C C . VAL B 1 40 ? -37.438 2.887 10.555 1 93.88 40 VAL B C 1
ATOM 2506 O O . VAL B 1 40 ? -37.812 4.012 10.906 1 93.88 40 VAL B O 1
ATOM 2509 N N . GLU B 1 41 ? -37.344 1.891 11.383 1 93.94 41 GLU B N 1
ATOM 2510 C CA . GLU B 1 41 ? -37.656 2.025 12.805 1 93.94 41 GLU B CA 1
ATOM 2511 C C . GLU B 1 41 ? -36.656 2.943 13.508 1 93.94 41 GLU B C 1
ATOM 2513 O O . GLU B 1 41 ? -37.031 3.799 14.305 1 93.94 41 GLU B O 1
ATOM 2518 N N . LYS B 1 42 ? -35.406 2.775 13.203 1 92.88 42 LYS B N 1
ATOM 2519 C CA . LYS B 1 42 ? -34.312 3.494 13.867 1 92.88 42 LYS B CA 1
ATOM 2520 C C . LYS B 1 42 ? -34.375 4.984 13.547 1 92.88 42 LYS B C 1
ATOM 2522 O O . LYS B 1 42 ? -34.125 5.82 14.422 1 92.88 42 LYS B O 1
ATOM 2527 N N . TYR B 1 43 ? -34.719 5.312 12.305 1 92.75 43 TYR B N 1
ATOM 2528 C CA . TYR B 1 43 ? -34.594 6.703 11.891 1 92.75 43 TYR B CA 1
ATOM 2529 C C . TYR B 1 43 ? -35.969 7.34 11.719 1 92.75 43 TYR B C 1
ATOM 2531 O O . TYR B 1 43 ? -36.062 8.539 11.461 1 92.75 43 TYR B O 1
ATOM 2539 N N . ASP B 1 44 ? -36.969 6.605 11.859 1 93.5 44 ASP B N 1
ATOM 2540 C CA . ASP B 1 44 ? -38.344 7.082 11.789 1 93.5 44 ASP B CA 1
ATOM 2541 C C . ASP B 1 44 ? -38.625 7.832 10.477 1 93.5 44 ASP B C 1
ATOM 2543 O O . ASP B 1 44 ? -39.062 8.977 10.492 1 93.5 44 ASP B O 1
ATOM 2547 N N . VAL B 1 45 ? -38.25 7.195 9.359 1 92.62 45 VAL B N 1
ATOM 2548 C CA . VAL B 1 45 ? -38.469 7.738 8.023 1 92.62 45 VAL B CA 1
ATOM 2549 C C . VAL B 1 45 ? -39.156 6.684 7.141 1 92.62 45 VAL B C 1
ATOM 2551 O O . VAL B 1 45 ? -39.281 5.527 7.547 1 92.62 45 VAL B O 1
ATOM 2554 N N . SER B 1 46 ? -39.594 7.105 5.973 1 92.5 46 SER B N 1
ATOM 2555 C CA . SER B 1 46 ? -40.281 6.203 5.062 1 92.5 46 SER B CA 1
ATOM 2556 C C . SER B 1 46 ? -39.344 5.16 4.48 1 92.5 46 SER B C 1
ATOM 2558 O O . SER B 1 46 ? -38.125 5.359 4.461 1 92.5 46 SER B O 1
ATOM 2560 N N . ARG B 1 47 ? -39.969 4.059 4.055 1 92.62 47 ARG B N 1
ATOM 2561 C CA . ARG B 1 47 ? -39.188 3.021 3.367 1 92.62 47 ARG B CA 1
ATOM 2562 C C . ARG B 1 47 ? -38.531 3.574 2.117 1 92.62 47 ARG B C 1
ATOM 2564 O O . ARG B 1 47 ? -37.406 3.145 1.758 1 92.62 47 ARG B O 1
ATOM 2571 N N . GLY B 1 48 ? -39.156 4.48 1.476 1 92 48 GLY B N 1
ATOM 2572 C CA . GLY B 1 48 ? -38.594 5.098 0.292 1 92 48 GLY B CA 1
ATOM 2573 C C . GLY B 1 48 ? -37.312 5.855 0.58 1 92 48 GLY B C 1
ATOM 2574 O O . GLY B 1 48 ? -36.344 5.766 -0.182 1 92 48 GLY B O 1
ATOM 2575 N N . THR B 1 49 ? -37.344 6.516 1.604 1 91.12 49 THR B N 1
ATOM 2576 C CA . THR B 1 49 ? -36.156 7.273 2.039 1 91.12 49 THR B CA 1
ATOM 2577 C C . THR B 1 49 ? -35 6.336 2.363 1 91.12 49 THR B C 1
ATOM 2579 O O . THR B 1 49 ? -33.875 6.574 1.942 1 91.12 49 THR B O 1
ATOM 2582 N N . ILE B 1 50 ? -35.281 5.281 3.055 1 93.62 50 ILE B N 1
ATOM 2583 C CA . ILE B 1 50 ? -34.25 4.309 3.422 1 93.62 50 ILE B CA 1
ATOM 2584 C C . ILE B 1 50 ? -33.719 3.637 2.164 1 93.62 50 ILE B C 1
ATOM 2586 O O . ILE B 1 50 ? -32.5 3.465 2.021 1 93.62 50 ILE B O 1
ATOM 2590 N N . ARG B 1 51 ? -34.594 3.346 1.296 1 89.88 51 ARG B N 1
ATOM 2591 C CA . ARG B 1 51 ? -34.188 2.68 0.064 1 89.88 51 ARG B CA 1
ATOM 2592 C C . ARG B 1 51 ? -33.188 3.531 -0.71 1 89.88 51 ARG B C 1
ATOM 2594 O O . ARG B 1 51 ? -32.219 3.014 -1.234 1 89.88 51 ARG B O 1
ATOM 2601 N N . GLU B 1 52 ? -33.438 4.766 -0.755 1 87.94 52 GLU B N 1
ATOM 2602 C CA . GLU B 1 52 ? -32.562 5.668 -1.47 1 87.94 52 GLU B CA 1
ATOM 2603 C C . GLU B 1 52 ? -31.188 5.75 -0.784 1 87.94 52 GLU B C 1
ATOM 2605 O O . GLU B 1 52 ? -30.156 5.758 -1.45 1 87.94 52 GLU B O 1
ATOM 2610 N N . ALA B 1 53 ? -31.219 5.805 0.461 1 90.81 53 ALA B N 1
ATOM 2611 C CA . ALA B 1 53 ? -29.984 5.867 1.23 1 90.81 53 ALA B CA 1
ATOM 2612 C C . ALA B 1 53 ? -29.172 4.59 1.06 1 90.81 53 ALA B C 1
ATOM 2614 O O . ALA B 1 53 ? -27.953 4.645 0.829 1 90.81 53 ALA B O 1
ATOM 2615 N N . VAL B 1 54 ? -29.844 3.486 1.166 1 90.31 54 VAL B N 1
ATOM 2616 C CA . VAL B 1 54 ? -29.203 2.18 1.065 1 90.31 54 VAL B CA 1
ATOM 2617 C C . VAL B 1 54 ? -28.688 1.965 -0.357 1 90.31 54 VAL B C 1
ATOM 2619 O O . VAL B 1 54 ? -27.594 1.426 -0.556 1 90.31 54 VAL B O 1
ATOM 2622 N N . LYS B 1 55 ? -29.453 2.42 -1.242 1 84.12 55 LYS B N 1
ATOM 2623 C CA . LYS B 1 55 ? -29.047 2.336 -2.639 1 84.12 55 LYS B CA 1
ATOM 2624 C C . LYS B 1 55 ? -27.719 3.055 -2.863 1 84.12 55 LYS B C 1
ATOM 2626 O O . LYS B 1 55 ? -26.844 2.543 -3.561 1 84.12 55 LYS B O 1
ATOM 2631 N N . LEU B 1 56 ? -27.609 4.172 -2.283 1 79.44 56 LEU B N 1
ATOM 2632 C CA . LEU B 1 56 ? -26.375 4.934 -2.402 1 79.44 56 LEU B CA 1
ATOM 2633 C C . LEU B 1 56 ? -25.203 4.16 -1.801 1 79.44 56 LEU B C 1
ATOM 2635 O O . LEU B 1 56 ? -24.125 4.117 -2.383 1 79.44 56 LEU B O 1
ATOM 2639 N N . LEU B 1 57 ? -25.422 3.58 -0.627 1 84.19 57 LEU B N 1
ATOM 2640 C CA . LEU B 1 57 ? -24.391 2.777 0.023 1 84.19 57 LEU B CA 1
ATOM 2641 C C . LEU B 1 57 ? -23.984 1.608 -0.862 1 84.19 57 LEU B C 1
ATOM 2643 O O . LEU B 1 57 ? -22.797 1.272 -0.938 1 84.19 57 LEU B O 1
ATOM 2647 N N . ILE B 1 58 ? -24.953 1.04 -1.519 1 75.12 58 ILE B N 1
ATOM 2648 C CA . ILE B 1 58 ? -24.688 -0.098 -2.393 1 75.12 58 ILE B CA 1
ATOM 2649 C C . ILE B 1 58 ? -23.906 0.362 -3.617 1 75.12 58 ILE B C 1
ATOM 2651 O O . ILE B 1 58 ? -22.891 -0.251 -3.984 1 75.12 58 ILE B O 1
ATOM 2655 N N . GLN B 1 59 ? -24.344 1.454 -4.137 1 65 59 GLN B N 1
ATOM 2656 C CA . GLN B 1 59 ? -23.703 1.985 -5.332 1 65 59 GLN B CA 1
ATOM 2657 C C . GLN B 1 59 ? -22.25 2.328 -5.066 1 65 59 GLN B C 1
ATOM 2659 O O . GLN B 1 59 ? -21.391 2.145 -5.934 1 65 59 GLN B O 1
ATOM 2664 N N . GLN B 1 60 ? -22.047 2.771 -3.865 1 63.84 60 GLN B N 1
ATOM 2665 C CA . GLN B 1 60 ? -20.688 3.178 -3.514 1 63.84 60 GLN B CA 1
ATOM 2666 C C . GLN B 1 60 ? -19.875 1.989 -3.021 1 63.84 60 GLN B C 1
ATOM 2668 O O . GLN B 1 60 ? -18.688 2.127 -2.73 1 63.84 60 GLN B O 1
ATOM 2673 N N . GLY B 1 61 ? -20.531 0.875 -2.82 1 65.56 61 GLY B N 1
ATOM 2674 C CA . GLY B 1 61 ? -19.828 -0.36 -2.521 1 65.56 61 GLY B CA 1
ATOM 2675 C C . GLY B 1 61 ? -19.609 -0.579 -1.036 1 65.56 61 GLY B C 1
ATOM 2676 O O . GLY B 1 61 ? -18.75 -1.379 -0.639 1 65.56 61 GLY B O 1
ATOM 2677 N N . TYR B 1 62 ? -20.281 0.181 -0.202 1 76.81 62 TYR B N 1
ATOM 2678 C CA . TYR B 1 62 ? -20.078 0.059 1.237 1 76.81 62 TYR B CA 1
ATOM 2679 C C . TYR B 1 62 ? -20.828 -1.142 1.795 1 76.81 62 TYR B C 1
ATOM 2681 O O . TYR B 1 62 ? -20.453 -1.692 2.832 1 76.81 62 TYR B O 1
ATOM 2689 N N . ILE B 1 63 ? -21.969 -1.472 1.107 1 81.25 63 ILE B N 1
ATOM 2690 C CA . ILE B 1 63 ? -22.766 -2.637 1.489 1 81.25 63 ILE B CA 1
ATOM 2691 C C . ILE B 1 63 ? -23.234 -3.371 0.238 1 81.25 63 ILE B C 1
ATOM 2693 O O . ILE B 1 63 ? -23.219 -2.816 -0.863 1 81.25 63 ILE B O 1
ATOM 2697 N N . VAL B 1 64 ? -23.484 -4.633 0.384 1 77.19 64 VAL B N 1
ATOM 2698 C CA . VAL B 1 64 ? -24.062 -5.445 -0.679 1 77.19 64 VAL B CA 1
ATOM 2699 C C . VAL B 1 64 ? -25.312 -6.156 -0.161 1 77.19 64 VAL B C 1
ATOM 2701 O O . VAL B 1 64 ? -25.391 -6.531 1.011 1 77.19 64 VAL B O 1
ATOM 2704 N N . ARG B 1 65 ? -26.375 -6.168 -1.045 1 78.62 65 ARG B N 1
ATOM 2705 C CA . ARG B 1 65 ? -27.609 -6.867 -0.707 1 78.62 65 ARG B CA 1
ATOM 2706 C C . ARG B 1 65 ? -27.641 -8.25 -1.345 1 78.62 65 ARG B C 1
ATOM 2708 O O . ARG B 1 65 ? -27.312 -8.406 -2.521 1 78.62 65 ARG B O 1
ATOM 2715 N N . GLU B 1 66 ? -27.844 -9.195 -0.491 1 68.44 66 GLU B N 1
ATOM 2716 C CA . GLU B 1 66 ? -28.047 -10.555 -0.98 1 68.44 66 GLU B CA 1
ATOM 2717 C C . GLU B 1 66 ? -29.516 -10.969 -0.856 1 68.44 66 GLU B C 1
ATOM 2719 O O . GLU B 1 66 ? -30.078 -10.969 0.241 1 68.44 66 GLU B O 1
ATOM 2724 N N . GLN B 1 67 ? -30.047 -11.242 -2.008 1 69.75 67 GLN B N 1
ATOM 2725 C CA . GLN B 1 67 ? -31.453 -11.633 -2.018 1 69.75 67 GLN B CA 1
ATOM 2726 C C . GLN B 1 67 ? -31.719 -12.789 -1.058 1 69.75 67 GLN B C 1
ATOM 2728 O O . GLN B 1 67 ? -31.047 -13.828 -1.136 1 69.75 67 GLN B O 1
ATOM 2733 N N . GLY B 1 68 ? -32.531 -12.523 -0.232 1 68.88 68 GLY B N 1
ATOM 2734 C CA . GLY B 1 68 ? -32.969 -13.562 0.696 1 68.88 68 GLY B CA 1
ATOM 2735 C C . GLY B 1 68 ? -32.031 -13.75 1.866 1 68.88 68 GLY B C 1
ATOM 2736 O O . GLY B 1 68 ? -32.312 -14.516 2.787 1 68.88 68 GLY B O 1
ATOM 2737 N N . LYS B 1 69 ? -30.859 -13.211 1.894 1 71.81 69 LYS B N 1
ATOM 2738 C CA . LYS B 1 69 ? -29.891 -13.422 2.961 1 71.81 69 LYS B CA 1
ATOM 2739 C C . LYS B 1 69 ? -29.703 -12.156 3.797 1 71.81 69 LYS B C 1
ATOM 2741 O O . LYS B 1 69 ? -29.531 -12.234 5.016 1 71.81 69 LYS B O 1
ATOM 2746 N N . GLY B 1 70 ? -29.75 -11 3.086 1 81.06 70 GLY B N 1
ATOM 2747 C CA . GLY B 1 70 ? -29.609 -9.75 3.82 1 81.06 70 GLY B CA 1
ATOM 2748 C C . GLY B 1 70 ? -28.594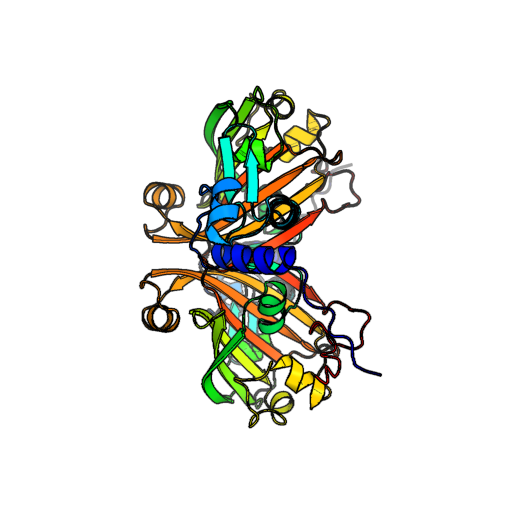 -8.812 3.211 1 81.06 70 GLY B C 1
ATOM 2749 O O . GLY B 1 70 ? -28.266 -8.922 2.029 1 81.06 70 GLY B O 1
ATOM 2750 N N . THR B 1 71 ? -28.266 -7.688 3.953 1 85.31 71 THR B N 1
ATOM 2751 C CA . THR B 1 71 ? -27.312 -6.664 3.547 1 85.31 71 THR B CA 1
ATOM 2752 C C . THR B 1 71 ? -26.016 -6.789 4.34 1 85.31 71 THR B C 1
ATOM 2754 O O . THR B 1 71 ? -26.047 -7.016 5.551 1 85.31 71 THR B O 1
ATOM 2757 N N . PHE B 1 72 ? -24.859 -6.691 3.652 1 82.12 72 PHE B N 1
ATOM 2758 C CA . PHE B 1 72 ? -23.562 -6.906 4.289 1 82.12 72 PHE B CA 1
ATOM 2759 C C . PHE B 1 72 ? -22.609 -5.746 3.998 1 82.12 72 PHE B C 1
ATOM 2761 O O . PHE B 1 72 ? -22.656 -5.156 2.916 1 82.12 72 PHE B O 1
ATOM 2768 N N . VAL B 1 73 ? -21.797 -5.449 5.043 1 84.69 73 VAL B N 1
ATOM 2769 C CA . VAL B 1 73 ? -20.828 -4.383 4.879 1 84.69 73 VAL B CA 1
ATOM 2770 C C . VAL B 1 73 ? -19.641 -4.887 4.055 1 84.69 73 VAL B C 1
ATOM 2772 O O . VAL B 1 73 ? -19.141 -5.992 4.281 1 84.69 73 VAL B O 1
ATOM 2775 N N . THR B 1 74 ? -19.203 -4.086 3.059 1 70.81 74 THR B N 1
ATOM 2776 C CA . THR B 1 74 ? -18.125 -4.547 2.186 1 70.81 74 THR B CA 1
ATOM 2777 C C . THR B 1 74 ? -16.875 -3.688 2.369 1 70.81 74 THR B C 1
ATOM 2779 O O . THR B 1 74 ? -15.766 -4.141 2.104 1 70.81 74 THR B O 1
ATOM 2782 N N . SER B 1 75 ? -17.016 -2.416 2.691 1 64.44 75 SER B N 1
ATOM 2783 C CA . SER B 1 75 ? -15.852 -1.54 2.82 1 64.44 75 SER B CA 1
ATOM 2784 C C . SER B 1 75 ? -15.961 -0.652 4.055 1 64.44 75 SER B C 1
ATOM 2786 O O . SER B 1 75 ? -16.203 0.551 3.939 1 64.44 75 SER B O 1
ATOM 2788 N N . PRO B 1 76 ? -15.703 -1.163 5.141 1 66.81 76 PRO B N 1
ATOM 2789 C CA . PRO B 1 76 ? -15.867 -0.395 6.379 1 66.81 76 PRO B CA 1
ATOM 2790 C C . PRO B 1 76 ? -14.719 0.583 6.625 1 66.81 76 PRO B C 1
ATOM 2792 O O . PRO B 1 76 ? -14.82 1.45 7.496 1 66.81 76 PRO B O 1
ATOM 2795 N N . THR B 1 77 ? -13.734 0.528 5.754 1 74.12 77 THR B N 1
ATOM 2796 C CA . THR B 1 77 ? -12.547 1.325 6.043 1 74.12 77 THR B CA 1
ATOM 2797 C C . THR B 1 77 ? -12.453 2.521 5.102 1 74.12 77 THR B C 1
ATOM 2799 O O . THR B 1 77 ? -13.133 2.561 4.07 1 74.12 77 THR B O 1
ATOM 2802 N N . ILE B 1 78 ? -11.719 3.537 5.652 1 74.38 78 ILE B N 1
ATOM 2803 C CA . ILE B 1 78 ? -11.391 4.68 4.805 1 74.38 78 ILE B CA 1
ATOM 2804 C C . ILE B 1 78 ? -10.422 4.25 3.707 1 74.38 78 ILE B C 1
ATOM 2806 O O . ILE B 1 78 ? -9.391 3.637 3.988 1 74.38 78 ILE B O 1
ATOM 2810 N N . GLU B 1 79 ? -10.805 4.531 2.541 1 74.94 79 GLU B N 1
ATOM 2811 C CA . GLU B 1 79 ? -9.961 4.141 1.415 1 74.94 79 GLU B CA 1
ATOM 2812 C C . GLU B 1 79 ? -9.148 5.324 0.896 1 74.94 79 GLU B C 1
ATOM 2814 O O . GLU B 1 79 ? -9.711 6.332 0.474 1 74.94 79 GLU B O 1
ATOM 2819 N N . GLN B 1 80 ? -7.898 5.121 1.027 1 79 80 GLN B N 1
ATOM 2820 C CA . GLN B 1 80 ? -6.984 6.102 0.452 1 79 80 GLN B CA 1
ATOM 2821 C C . GLN B 1 80 ? -6.453 5.633 -0.899 1 79 80 GLN B C 1
ATOM 2823 O O . GLN B 1 80 ? -5.855 4.559 -0.998 1 79 80 GLN B O 1
ATOM 2828 N N . ASP B 1 81 ? -6.688 6.445 -1.882 1 76.19 81 ASP B N 1
ATOM 2829 C CA . ASP B 1 81 ? -6.145 6.145 -3.203 1 76.19 81 ASP B CA 1
ATOM 2830 C C . ASP B 1 81 ? -4.629 6.328 -3.229 1 76.19 81 ASP B C 1
ATOM 2832 O O . ASP B 1 81 ? -4.129 7.445 -3.092 1 76.19 81 ASP B O 1
ATOM 2836 N N . SER B 1 82 ? -3.928 5.254 -3.475 1 78.81 82 SER B N 1
ATOM 2837 C CA . SER B 1 82 ? -2.469 5.301 -3.438 1 78.81 82 SER B CA 1
ATOM 2838 C C . SER B 1 82 ? -1.906 6 -4.672 1 78.81 82 SER B C 1
ATOM 2840 O O . SER B 1 82 ? -0.729 6.363 -4.703 1 78.81 82 SER B O 1
ATOM 2842 N N . ASP B 1 83 ? -2.705 6.176 -5.656 1 73.88 83 ASP B N 1
ATOM 2843 C CA . ASP B 1 83 ? -2.236 6.781 -6.898 1 73.88 83 ASP B CA 1
ATOM 2844 C C . ASP B 1 83 ? -2.475 8.289 -6.898 1 73.88 83 ASP B C 1
ATOM 2846 O O . ASP B 1 83 ? -2.16 8.969 -7.879 1 73.88 83 ASP B O 1
ATOM 2850 N N . LYS B 1 84 ? -2.98 8.742 -5.848 1 70.75 84 LYS B N 1
ATOM 2851 C CA . LYS B 1 84 ? -3.244 10.172 -5.75 1 70.75 84 LYS B CA 1
ATOM 2852 C C . LYS B 1 84 ? -2.533 10.781 -4.547 1 70.75 84 LYS B C 1
ATOM 2854 O O . LYS B 1 84 ? -2.514 10.195 -3.465 1 70.75 84 LYS B O 1
ATOM 2859 N N . LEU B 1 85 ? -1.92 11.914 -4.863 1 69.31 85 LEU B N 1
ATOM 2860 C CA . LEU B 1 85 ? -1.361 12.695 -3.764 1 69.31 85 LEU B CA 1
ATOM 2861 C C . LEU B 1 85 ? -2.443 13.523 -3.08 1 69.31 85 LEU B C 1
ATOM 2863 O O . LEU B 1 85 ? -2.766 14.625 -3.531 1 69.31 85 LEU B O 1
ATOM 2867 N N . MET B 1 86 ? -3.172 12.898 -2.178 1 71.44 86 MET B N 1
ATOM 2868 C CA . MET B 1 86 ? -4.266 13.547 -1.464 1 71.44 86 MET B CA 1
ATOM 2869 C C . MET B 1 86 ? -3.895 13.797 -0.004 1 71.44 86 MET B C 1
ATOM 2871 O O . MET B 1 86 ? -3.285 12.938 0.637 1 71.44 86 MET B O 1
ATOM 2875 N N . GLY B 1 87 ? -4.18 15.008 0.439 1 76.69 87 GLY B N 1
ATOM 2876 C CA . GLY B 1 87 ? -3.951 15.305 1.844 1 76.69 87 GLY B CA 1
ATOM 2877 C C . GLY B 1 87 ? -4.945 14.625 2.766 1 76.69 87 GLY B C 1
ATOM 2878 O O . GLY B 1 87 ? -5.992 14.156 2.318 1 76.69 87 GLY B O 1
ATOM 2879 N N . PHE B 1 88 ? -4.691 14.547 3.963 1 83.38 88 PHE B N 1
ATOM 2880 C CA . PHE B 1 88 ? -5.531 13.914 4.973 1 83.38 88 PHE B CA 1
ATOM 2881 C C . PHE B 1 88 ? -6.914 14.555 5.008 1 83.38 88 PHE B C 1
ATOM 2883 O O . PHE B 1 88 ? -7.93 13.852 5.008 1 83.38 88 PHE B O 1
ATOM 2890 N N . THR B 1 89 ? -6.875 15.891 5.035 1 76.62 89 THR B N 1
ATOM 2891 C CA . THR B 1 89 ? -8.133 16.625 5.145 1 76.62 89 THR B CA 1
ATOM 2892 C C . THR B 1 89 ? -9.055 16.297 3.969 1 76.62 89 THR B C 1
ATOM 2894 O O . THR B 1 89 ? -10.242 16.016 4.156 1 76.62 89 THR B O 1
ATOM 2897 N N . GLU B 1 90 ? -8.508 16.328 2.869 1 75.56 90 GLU B N 1
ATOM 2898 C CA . GLU B 1 90 ? -9.273 16 1.675 1 75.56 90 GLU B CA 1
ATOM 2899 C C . GLU B 1 90 ? -9.812 14.57 1.751 1 75.56 90 GLU B C 1
ATOM 2901 O O . GLU B 1 90 ? -10.969 14.312 1.393 1 75.56 90 GLU B O 1
ATOM 2906 N N . LEU B 1 91 ? -8.992 13.742 2.156 1 79.62 91 LEU B N 1
ATOM 2907 C CA . LEU B 1 91 ? -9.391 12.344 2.305 1 79.62 91 LEU B CA 1
ATOM 2908 C C . LEU B 1 91 ? -10.562 12.211 3.264 1 79.62 91 LEU B C 1
ATOM 2910 O O . LEU B 1 91 ? -11.531 11.508 2.969 1 79.62 9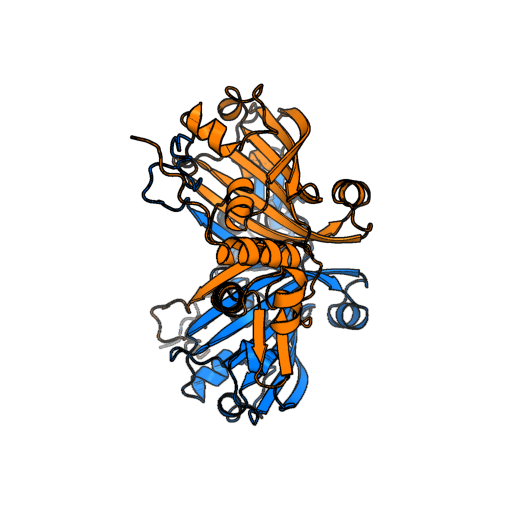1 LEU B O 1
ATOM 2914 N N . MET B 1 92 ? -10.508 12.875 4.375 1 81.81 92 MET B N 1
ATOM 2915 C CA . MET B 1 92 ? -11.555 12.789 5.391 1 81.81 92 MET B CA 1
ATOM 2916 C C . MET B 1 92 ? -12.859 13.367 4.871 1 81.81 92 MET B C 1
ATOM 2918 O O . MET B 1 92 ? -13.922 12.766 5.031 1 81.81 92 MET B O 1
ATOM 2922 N N . VAL B 1 93 ? -12.734 14.539 4.242 1 72.94 93 VAL B N 1
ATOM 2923 C CA . VAL B 1 93 ? -13.914 15.219 3.717 1 72.94 93 VAL B CA 1
ATOM 2924 C C . VAL B 1 93 ? -14.586 14.344 2.658 1 72.94 93 VAL B C 1
ATOM 2926 O O . VAL B 1 93 ? -15.812 14.203 2.646 1 72.94 93 VAL B O 1
ATOM 2929 N N . LYS B 1 94 ? -13.797 13.758 1.832 1 70.81 94 LYS B N 1
ATOM 2930 C CA . LYS B 1 94 ? -14.297 12.844 0.809 1 70.81 94 LYS B CA 1
ATOM 2931 C C . LYS B 1 94 ? -15.109 11.711 1.433 1 70.81 94 LYS B C 1
ATOM 2933 O O . LYS B 1 94 ? -16.047 11.203 0.818 1 70.81 94 LYS B O 1
ATOM 2938 N N . HIS B 1 95 ? -14.797 11.391 2.674 1 76.38 95 HIS B N 1
ATOM 2939 C CA . HIS B 1 95 ? -15.445 10.273 3.348 1 76.38 95 HIS B CA 1
ATOM 2940 C C . HIS B 1 95 ? -16.422 10.758 4.414 1 76.38 95 HIS B C 1
ATOM 2942 O O . HIS B 1 95 ? -16.859 9.984 5.266 1 76.38 95 HIS B O 1
ATOM 2948 N N . ASP B 1 96 ? -16.703 12.07 4.426 1 73.81 96 ASP B N 1
ATOM 2949 C CA . ASP B 1 96 ? -17.656 12.695 5.34 1 73.81 96 ASP B CA 1
ATOM 2950 C C . ASP B 1 96 ? -17.234 12.523 6.793 1 73.81 96 ASP B C 1
ATOM 2952 O O . ASP B 1 96 ? -18.047 12.18 7.652 1 73.81 96 ASP B O 1
ATOM 2956 N N . ILE B 1 97 ? -16 12.586 7.008 1 80.25 97 ILE B N 1
ATOM 2957 C CA . ILE B 1 97 ? -15.391 12.523 8.328 1 80.25 97 ILE B CA 1
ATOM 2958 C C . ILE B 1 97 ? -14.82 13.891 8.695 1 80.25 97 ILE B C 1
ATOM 2960 O O . ILE B 1 97 ? -14.211 14.562 7.859 1 80.25 97 ILE B O 1
ATOM 2964 N N . GLU B 1 98 ? -15.031 14.336 9.906 1 83.69 98 GLU B N 1
ATOM 2965 C CA . GLU B 1 98 ? -14.5 15.625 10.344 1 83.69 98 GLU B CA 1
ATOM 2966 C C . GLU B 1 98 ? -13.016 15.523 10.68 1 83.69 98 GLU B C 1
ATOM 2968 O O . GLU B 1 98 ? -12.625 14.828 11.617 1 83.69 98 GLU B O 1
ATOM 2973 N N . PRO B 1 99 ? -12.227 16.203 9.969 1 89.31 99 PRO B N 1
ATOM 2974 C CA . PRO B 1 99 ? -10.789 16.141 10.242 1 89.31 99 PRO B CA 1
ATOM 2975 C C . PRO B 1 99 ? -10.352 17.078 11.359 1 89.31 99 PRO B C 1
ATOM 2977 O O . PRO B 1 99 ? -10.961 18.141 11.547 1 89.31 99 PRO B O 1
ATOM 2980 N N . SER B 1 100 ? -9.375 16.703 12.094 1 93.25 100 SER B N 1
ATOM 2981 C CA . SER B 1 100 ? -8.656 17.547 13.039 1 93.25 100 SER B CA 1
ATOM 2982 C C . SER B 1 100 ? -7.223 17.078 13.242 1 93.25 100 SER B C 1
ATOM 2984 O O . SER B 1 100 ? -6.82 16.047 12.688 1 93.25 100 SER B O 1
ATOM 2986 N N . ALA B 1 101 ? -6.426 17.906 13.961 1 96 101 ALA B N 1
ATOM 2987 C CA . ALA B 1 101 ? -5.023 17.562 14.172 1 96 101 ALA B CA 1
ATOM 2988 C C . ALA B 1 101 ? -4.512 18.125 15.492 1 96 101 ALA B C 1
ATOM 2990 O O . ALA B 1 101 ? -5.086 19.078 16.031 1 96 101 ALA B O 1
ATOM 2991 N N . LYS B 1 102 ? -3.621 17.5 16.031 1 97.25 102 LYS B N 1
ATOM 2992 C CA . LYS B 1 102 ? -2.832 17.984 17.172 1 97.25 102 LYS B CA 1
ATOM 2993 C C . LYS B 1 102 ? -1.34 17.969 16.844 1 97.25 102 LYS B C 1
ATOM 2995 O O . LYS B 1 102 ? -0.802 16.922 16.469 1 97.25 102 LYS B O 1
ATOM 3000 N N . VAL B 1 103 ? -0.634 19.062 16.969 1 97.94 103 VAL B N 1
ATOM 3001 C CA . VAL B 1 103 ? 0.812 19.141 16.797 1 97.94 103 VAL B CA 1
ATOM 3002 C C . VAL B 1 103 ? 1.518 18.688 18.062 1 97.94 103 VAL B C 1
ATOM 3004 O O . VAL B 1 103 ? 1.314 19.266 19.141 1 97.94 103 VAL B O 1
ATOM 3007 N N . ILE B 1 104 ? 2.342 17.703 17.875 1 97.12 104 ILE B N 1
ATOM 3008 C CA . ILE B 1 104 ? 3.059 17.141 19.016 1 97.12 104 ILE B CA 1
ATOM 3009 C C . ILE B 1 104 ? 4.473 17.719 19.078 1 97.12 104 ILE B C 1
ATOM 3011 O O . ILE B 1 104 ? 5.039 17.875 20.156 1 97.12 104 ILE B O 1
ATOM 3015 N N . GLU B 1 105 ? 5.02 17.844 18 1 96.88 105 GLU B N 1
ATOM 3016 C CA . GLU B 1 105 ? 6.367 18.391 17.875 1 96.88 105 GLU B CA 1
ATOM 3017 C C . GLU B 1 105 ? 6.469 19.359 16.719 1 96.88 105 GLU B C 1
ATOM 3019 O O . GLU B 1 105 ? 5.859 19.156 15.664 1 96.88 105 GLU B O 1
ATOM 3024 N N . ARG B 1 106 ? 7.129 20.391 16.875 1 97.5 106 ARG B N 1
ATOM 3025 C CA . ARG B 1 106 ? 7.512 21.375 15.883 1 97.5 106 ARG B CA 1
ATOM 3026 C C . ARG B 1 106 ? 8.867 21.984 16.203 1 97.5 106 ARG B C 1
ATOM 3028 O O . ARG B 1 106 ? 9.016 22.688 17.219 1 97.5 106 ARG B O 1
ATOM 3035 N N . GLU B 1 107 ? 9.82 21.781 15.383 1 97.75 107 GLU B N 1
ATOM 3036 C CA . GLU B 1 107 ? 11.156 22.281 15.68 1 97.75 107 GLU B CA 1
ATOM 3037 C C . GLU B 1 107 ? 11.977 22.453 14.406 1 97.75 107 GLU B C 1
ATOM 3039 O O . GLU B 1 107 ? 11.734 21.766 13.414 1 97.75 107 GLU B O 1
ATOM 3044 N N . VAL B 1 108 ? 12.859 23.375 14.5 1 97.81 108 VAL B N 1
ATOM 3045 C CA . VAL B 1 108 ? 13.859 23.547 13.445 1 97.81 108 VAL B CA 1
ATOM 3046 C C . VAL B 1 108 ? 15.102 22.719 13.781 1 97.81 108 VAL B C 1
ATOM 3048 O O . VAL B 1 108 ? 15.633 22.812 14.891 1 97.81 108 VAL B O 1
ATOM 3051 N N . VAL B 1 109 ? 15.5 21.906 12.844 1 96.81 109 VAL B N 1
ATOM 3052 C CA . VAL B 1 109 ? 16.641 21.031 13.078 1 96.81 109 VAL B CA 1
ATOM 3053 C C . VAL B 1 109 ? 17.578 21.078 11.883 1 96.81 109 VAL B C 1
ATOM 3055 O O . VAL B 1 109 ? 17.203 21.547 10.805 1 96.81 109 VAL B O 1
ATOM 3058 N N . ASP B 1 110 ? 18.828 20.625 12.156 1 94.38 110 ASP B N 1
ATOM 3059 C CA . ASP B 1 110 ? 19.703 20.328 11.016 1 94.38 110 ASP B CA 1
ATOM 3060 C C . ASP B 1 110 ? 19.203 19.109 10.242 1 94.38 110 ASP B C 1
ATOM 3062 O O . ASP B 1 110 ? 18.688 18.156 10.836 1 94.38 110 ASP B O 1
ATOM 3066 N N . ALA B 1 111 ? 19.359 19.172 8.969 1 89.75 111 ALA B N 1
ATOM 3067 C CA . ALA B 1 111 ? 18.953 18.031 8.164 1 89.75 111 ALA B CA 1
ATOM 3068 C C . ALA B 1 111 ? 19.688 16.766 8.594 1 89.75 111 ALA B C 1
ATOM 3070 O O . ALA B 1 111 ? 20.906 16.75 8.672 1 89.75 111 ALA B O 1
ATOM 3071 N N . PRO B 1 112 ? 18.875 15.734 8.922 1 83.44 112 PRO B N 1
ATOM 3072 C CA . PRO B 1 112 ? 19.547 14.469 9.211 1 83.44 112 PRO B CA 1
ATOM 3073 C C . PRO B 1 112 ? 20.406 13.969 8.047 1 83.44 112 PRO B C 1
ATOM 3075 O O . PRO B 1 112 ? 20.047 14.195 6.883 1 83.44 112 PRO B O 1
ATOM 3078 N N . LEU B 1 113 ? 21.438 13.273 8.344 1 69.31 113 LEU B N 1
ATOM 3079 C CA . LEU B 1 113 ? 22.406 12.836 7.352 1 69.31 113 LEU B CA 1
ATOM 3080 C C . LEU B 1 113 ? 21.75 12.023 6.25 1 69.31 113 LEU B C 1
ATOM 3082 O O . LEU B 1 113 ? 22.062 12.195 5.07 1 69.31 113 LEU B O 1
ATOM 3086 N N . ASP B 1 114 ? 20.859 11.164 6.648 1 73.56 114 ASP B N 1
ATOM 3087 C CA . ASP B 1 114 ? 20.203 10.312 5.668 1 73.56 114 ASP B CA 1
ATOM 3088 C C . ASP B 1 114 ? 19.312 11.133 4.73 1 73.56 114 ASP B C 1
ATOM 3090 O O . ASP B 1 114 ? 19.266 10.867 3.527 1 73.56 114 ASP B O 1
ATOM 3094 N N . LEU B 1 115 ? 18.797 12.148 5.246 1 81.88 115 LEU B N 1
ATOM 3095 C CA . LEU B 1 115 ? 17.922 12.961 4.422 1 81.88 115 LEU B CA 1
ATOM 3096 C C . LEU B 1 115 ? 18.719 13.875 3.506 1 81.88 115 LEU B C 1
ATOM 3098 O O . LEU B 1 115 ? 18.281 14.211 2.404 1 81.88 115 LEU B O 1
ATOM 3102 N N . LYS B 1 116 ? 19.891 14.328 3.982 1 79.25 116 LYS B N 1
ATOM 3103 C CA . LYS B 1 116 ? 20.766 15.133 3.125 1 79.25 116 LYS B CA 1
ATOM 3104 C C . LYS B 1 116 ? 21.078 14.398 1.826 1 79.25 116 LYS B C 1
ATOM 3106 O O . LYS B 1 116 ? 21 14.984 0.742 1 79.25 116 LYS B O 1
ATOM 3111 N N . GLY B 1 117 ? 21.391 13.148 1.987 1 72.25 117 GLY B N 1
ATOM 3112 C CA . GLY B 1 117 ? 21.688 12.336 0.82 1 72.25 117 GLY B CA 1
ATOM 3113 C C . GLY B 1 117 ? 20.469 12.055 -0.034 1 72.25 117 GLY B C 1
ATOM 3114 O O . GLY B 1 117 ? 20.5 12.25 -1.252 1 72.25 117 GLY B O 1
ATOM 3115 N N . LEU B 1 118 ? 19.406 11.656 0.634 1 74.5 118 LEU B N 1
ATOM 3116 C CA . LEU B 1 118 ? 18.172 11.258 -0.044 1 74.5 118 LEU B CA 1
ATOM 3117 C C . LEU B 1 118 ? 17.578 12.422 -0.822 1 74.5 118 LEU B C 1
ATOM 3119 O O . LEU B 1 118 ? 17.062 12.242 -1.926 1 74.5 118 LEU B O 1
ATOM 3123 N N . MET B 1 119 ? 17.719 13.641 -0.263 1 80.19 119 MET B N 1
ATOM 3124 C CA . MET B 1 119 ? 17.062 14.805 -0.848 1 80.19 119 MET B CA 1
ATOM 3125 C C . MET B 1 119 ? 18.062 15.711 -1.539 1 80.19 119 MET B C 1
ATOM 3127 O O . MET B 1 119 ? 17.719 16.797 -1.989 1 80.19 119 MET B O 1
ATOM 3131 N N . ASP B 1 120 ? 19.297 15.227 -1.567 1 77.81 120 ASP B N 1
ATOM 3132 C CA . ASP B 1 120 ? 20.359 16 -2.215 1 77.81 120 ASP B CA 1
ATOM 3133 C C . ASP B 1 120 ? 20.422 17.422 -1.66 1 77.81 120 ASP B C 1
ATOM 3135 O O . ASP B 1 120 ? 20.359 18.391 -2.416 1 77.81 120 ASP B O 1
ATOM 3139 N N . LEU B 1 121 ? 20.547 17.5 -0.398 1 84.88 121 LEU B N 1
ATOM 3140 C CA . LEU B 1 121 ? 20.547 18.781 0.287 1 84.88 121 LEU B CA 1
ATOM 3141 C C . LEU B 1 121 ? 21.969 19.25 0.572 1 84.88 121 LEU B C 1
ATOM 3143 O O . LEU B 1 121 ? 22.875 18.422 0.745 1 84.88 121 LEU B O 1
ATOM 3147 N N . GLU B 1 122 ? 22.109 20.547 0.622 1 86 122 GLU B N 1
ATOM 3148 C CA . GLU B 1 122 ? 23.375 21.109 1.046 1 86 122 GLU B CA 1
ATOM 3149 C C . GLU B 1 122 ? 23.641 20.828 2.521 1 86 122 GLU B C 1
ATOM 3151 O O . GLU B 1 122 ? 22.719 20.625 3.299 1 86 122 GLU B O 1
ATOM 3156 N N . ASP B 1 123 ? 24.859 20.875 2.881 1 83.88 123 ASP B N 1
ATOM 3157 C CA . ASP B 1 123 ? 25.281 20.531 4.23 1 83.88 123 ASP B CA 1
ATOM 3158 C C . ASP B 1 123 ? 24.656 21.469 5.262 1 83.88 123 ASP B C 1
ATOM 3160 O O . ASP B 1 123 ? 24.328 21.062 6.371 1 83.88 123 ASP B O 1
ATOM 3164 N N . GLU B 1 124 ? 24.453 22.656 4.879 1 90 124 GLU B N 1
ATOM 3165 C CA . GLU B 1 124 ? 24 23.672 5.824 1 90 124 GLU B CA 1
ATOM 3166 C C . GLU B 1 124 ? 22.469 23.781 5.82 1 90 124 GLU B C 1
ATOM 3168 O O . GLU B 1 124 ? 21.906 24.609 6.523 1 90 124 GLU B O 1
ATOM 3173 N N . THR B 1 125 ? 21.906 22.906 5.164 1 91.38 125 THR B N 1
ATOM 3174 C CA . THR B 1 125 ? 20.453 23 5.031 1 91.38 125 THR B CA 1
ATOM 3175 C C . THR B 1 125 ? 19.766 22.703 6.359 1 91.38 125 THR B C 1
ATOM 3177 O O . THR B 1 125 ? 20.109 21.719 7.027 1 91.38 125 THR B O 1
ATOM 3180 N N . ARG B 1 126 ? 18.812 23.578 6.738 1 96.31 126 ARG B N 1
ATOM 3181 C CA . ARG B 1 126 ? 17.953 23.359 7.891 1 96.31 126 ARG B CA 1
ATOM 3182 C C . ARG B 1 126 ? 16.594 22.844 7.457 1 96.31 126 ARG B C 1
ATOM 3184 O O . ARG B 1 126 ? 16.141 23.125 6.348 1 96.31 126 ARG B O 1
ATOM 3191 N N . MET B 1 127 ? 16.031 22.078 8.398 1 97.25 127 MET B N 1
ATOM 3192 C CA . MET B 1 127 ? 14.695 21.547 8.125 1 97.25 127 MET B CA 1
ATOM 3193 C C . MET B 1 127 ? 13.758 21.797 9.297 1 97.25 127 MET B C 1
ATOM 3195 O O . MET B 1 127 ? 14.203 22.094 10.406 1 97.25 127 MET B O 1
ATOM 3199 N N . VAL B 1 128 ? 12.492 21.797 9 1 97.88 128 VAL B N 1
ATOM 3200 C CA . VAL B 1 128 ? 11.461 21.797 10.031 1 97.88 128 VAL B CA 1
ATOM 3201 C C . VAL B 1 128 ? 10.914 20.391 10.227 1 97.88 128 VAL B C 1
ATOM 3203 O O . VAL B 1 128 ? 10.492 19.734 9.266 1 97.88 128 VAL B O 1
ATOM 3206 N N . ARG B 1 129 ? 11.016 19.891 11.391 1 97.75 129 ARG B N 1
ATOM 3207 C CA . ARG B 1 129 ? 10.383 18.625 11.742 1 97.75 129 ARG B CA 1
ATOM 3208 C C . ARG B 1 129 ? 9.039 18.844 12.43 1 97.75 129 ARG B C 1
ATOM 3210 O O . ARG B 1 129 ? 8.961 19.578 13.422 1 97.75 129 ARG B O 1
ATOM 3217 N N . ILE B 1 130 ? 8.023 18.297 11.875 1 97.56 130 ILE B N 1
ATOM 3218 C CA . ILE B 1 130 ? 6.684 18.406 12.438 1 97.56 130 ILE B CA 1
ATOM 3219 C C . ILE B 1 130 ? 6.102 17.016 12.672 1 97.56 130 ILE B C 1
ATOM 3221 O O . ILE B 1 130 ? 6.164 16.156 11.789 1 97.56 130 ILE B O 1
ATOM 3225 N N . VAL B 1 131 ? 5.613 16.75 13.867 1 97.94 131 VAL B N 1
ATOM 3226 C CA . VAL B 1 131 ? 4.863 15.539 14.18 1 97.94 131 VAL B CA 1
ATOM 3227 C C . VAL B 1 131 ? 3.432 15.906 14.562 1 97.94 131 VAL B C 1
ATOM 3229 O O . VAL B 1 131 ? 3.213 16.703 15.469 1 97.94 131 VAL B O 1
ATOM 3232 N N . ARG B 1 132 ? 2.508 15.375 13.883 1 97.75 132 ARG B N 1
ATOM 3233 C CA . ARG B 1 132 ? 1.093 15.617 14.141 1 97.75 132 ARG B CA 1
ATOM 3234 C C . ARG B 1 132 ? 0.331 14.305 14.297 1 97.75 132 ARG B C 1
ATOM 3236 O O . ARG B 1 132 ? 0.622 13.328 13.609 1 97.75 132 ARG B O 1
ATOM 3243 N N . ILE B 1 133 ? -0.606 14.328 15.195 1 98.12 133 ILE B N 1
ATOM 3244 C CA . ILE B 1 133 ? -1.627 13.289 15.227 1 98.12 133 ILE B CA 1
ATOM 3245 C C . ILE B 1 133 ? -2.871 13.758 14.477 1 98.12 133 ILE B C 1
ATOM 3247 O O . ILE B 1 133 ? -3.365 14.867 14.719 1 98.12 133 ILE B O 1
ATOM 3251 N N . ARG B 1 134 ? -3.301 12.992 13.547 1 96.56 134 ARG B N 1
ATOM 3252 C CA . ARG B 1 134 ? -4.492 13.32 12.773 1 96.56 134 ARG B CA 1
ATOM 3253 C C . ARG B 1 134 ? -5.703 12.539 13.273 1 96.56 134 ARG B C 1
ATOM 3255 O O . ARG B 1 134 ? -5.621 11.336 13.508 1 96.56 134 ARG B O 1
ATOM 3262 N N . TYR B 1 135 ? -6.762 13.273 13.352 1 94.5 135 TYR B N 1
ATOM 3263 C CA . TYR B 1 135 ? -7.98 12.695 13.906 1 94.5 135 TYR B CA 1
ATOM 3264 C C . TYR B 1 135 ? -9.102 12.711 12.875 1 94.5 135 TYR B C 1
ATOM 3266 O O . TYR B 1 135 ? -9.227 13.656 12.094 1 94.5 135 TYR B O 1
ATOM 3274 N N . GLY B 1 136 ? -9.852 11.68 12.836 1 88.56 136 GLY B N 1
ATOM 3275 C CA . GLY B 1 136 ? -11.164 11.633 12.203 1 88.56 136 GLY B CA 1
ATOM 3276 C C . GLY B 1 136 ? -12.297 11.43 13.188 1 88.56 136 GLY B C 1
ATOM 3277 O O . GLY B 1 136 ? -12.383 10.398 13.852 1 88.56 136 GLY B O 1
ATOM 3278 N N . ASN B 1 137 ? -13.203 12.383 13.211 1 83.69 137 ASN B N 1
ATOM 3279 C CA . ASN B 1 137 ? -14.266 12.344 14.211 1 83.69 137 ASN B CA 1
ATOM 3280 C C . ASN B 1 137 ? -13.719 12.07 15.609 1 83.69 137 ASN B C 1
ATOM 3282 O O . ASN B 1 137 ? -14.195 11.164 16.297 1 83.69 137 ASN B O 1
ATOM 3286 N N . GLU B 1 138 ? -12.656 12.68 15.93 1 88.75 138 GLU B N 1
ATOM 3287 C CA . GLU B 1 138 ? -12.039 12.711 17.25 1 88.75 138 GLU B CA 1
ATOM 3288 C C . GLU B 1 138 ? -11.289 11.422 17.547 1 88.75 138 GLU B C 1
ATOM 3290 O O . GLU B 1 138 ? -10.773 11.227 18.656 1 88.75 138 GLU B O 1
ATOM 3295 N N . GLU B 1 139 ? -11.242 10.492 16.656 1 91.12 139 GLU B N 1
ATOM 3296 C CA . GLU B 1 139 ? -10.43 9.289 16.797 1 91.12 139 GLU B CA 1
ATOM 3297 C C . GLU B 1 139 ? -9.078 9.453 16.109 1 91.12 139 GLU B C 1
ATOM 3299 O O . GLU B 1 139 ? -9 9.875 14.953 1 91.12 139 GLU B O 1
ATOM 3304 N N . PRO B 1 140 ? -8.031 9.125 16.875 1 96.94 140 PRO B N 1
ATOM 3305 C CA . PRO B 1 140 ? -6.73 9.203 16.219 1 96.94 140 PRO B CA 1
ATOM 3306 C C . PRO B 1 140 ? -6.566 8.164 15.109 1 96.94 140 PRO B C 1
ATOM 3308 O O . PRO B 1 140 ? -6.891 6.988 15.312 1 96.94 140 PRO B O 1
ATOM 3311 N N . LEU B 1 141 ? -6.074 8.586 13.992 1 95.56 141 LEU B N 1
ATOM 3312 C CA . LEU B 1 141 ? -6.008 7.711 12.828 1 95.56 141 LEU B CA 1
ATOM 3313 C C . LEU B 1 141 ? -4.582 7.609 12.305 1 95.56 141 LEU B C 1
ATOM 3315 O O . LEU B 1 141 ? -4.164 6.555 11.82 1 95.56 141 LEU B O 1
ATOM 3319 N N . ILE B 1 142 ? -3.852 8.719 12.359 1 97.25 142 ILE B N 1
ATOM 3320 C CA . ILE B 1 142 ? -2.549 8.797 11.711 1 97.25 142 ILE B CA 1
ATOM 3321 C C . ILE B 1 142 ? -1.57 9.555 12.602 1 97.25 142 ILE B C 1
ATOM 3323 O O . ILE B 1 142 ? -1.938 10.547 13.234 1 97.25 142 ILE B O 1
ATOM 3327 N N . ILE B 1 143 ? -0.396 9.086 12.719 1 98.31 143 ILE B N 1
ATOM 3328 C CA . ILE B 1 143 ? 0.742 9.875 13.164 1 98.31 143 ILE B CA 1
ATOM 3329 C C . ILE B 1 143 ? 1.559 10.336 11.961 1 98.31 143 ILE B C 1
ATOM 3331 O O . ILE B 1 143 ? 2.172 9.516 11.273 1 98.31 143 ILE B O 1
ATOM 3335 N N . GLU B 1 144 ? 1.595 11.586 11.727 1 97.06 144 GLU B N 1
ATOM 3336 C CA . GLU B 1 144 ? 2.371 12.18 10.641 1 97.06 144 GLU B CA 1
ATOM 3337 C C . GLU B 1 144 ? 3.703 12.727 11.141 1 97.06 144 GLU B C 1
ATOM 3339 O O . GLU B 1 144 ? 3.732 13.547 12.062 1 97.06 144 GLU B O 1
ATOM 3344 N N . GLN B 1 145 ? 4.719 12.266 10.617 1 96.94 145 GLN B N 1
ATOM 3345 C CA . GLN B 1 145 ? 6.039 12.828 10.867 1 96.94 145 GLN B CA 1
ATOM 3346 C C . GLN B 1 145 ? 6.672 13.344 9.578 1 96.94 145 GLN B C 1
ATOM 3348 O O . GLN B 1 145 ? 6.953 12.57 8.664 1 96.94 145 GLN B O 1
ATOM 3353 N N . SER B 1 146 ? 6.922 14.602 9.539 1 96.62 146 SER B N 1
ATOM 3354 C CA . SER B 1 146 ? 7.406 15.203 8.305 1 96.62 146 SER B CA 1
ATOM 3355 C C . SER B 1 146 ? 8.633 16.078 8.555 1 96.62 146 SER B C 1
ATOM 3357 O O . SER B 1 146 ? 8.758 16.688 9.617 1 96.62 146 SER B O 1
ATOM 3359 N N . TYR B 1 147 ? 9.484 16.062 7.621 1 96.75 147 TYR B N 1
ATOM 3360 C CA . TYR B 1 147 ? 10.578 17.016 7.488 1 96.75 147 TYR B CA 1
ATOM 3361 C C . TYR B 1 147 ? 10.383 17.906 6.27 1 96.75 147 TYR B C 1
ATOM 3363 O O . TYR B 1 147 ? 10.18 17.406 5.156 1 96.75 147 TYR B O 1
ATOM 3371 N N . PHE B 1 148 ? 10.414 19.203 6.473 1 96.44 148 PHE B N 1
ATOM 3372 C CA . PHE B 1 148 ? 10.32 20.188 5.398 1 96.44 148 PHE B CA 1
ATOM 3373 C C . PHE B 1 148 ? 11.602 21.016 5.305 1 96.44 148 PHE B C 1
ATOM 3375 O O . PHE B 1 148 ? 12.18 21.375 6.328 1 96.44 148 PHE B O 1
ATOM 3382 N N . VAL B 1 149 ? 11.984 21.266 4.105 1 96 149 VAL B N 1
ATOM 3383 C CA . VAL B 1 149 ? 13.07 22.234 3.943 1 96 149 VAL B CA 1
ATOM 3384 C C . VAL B 1 149 ? 12.664 23.578 4.559 1 96 149 VAL B C 1
ATOM 3386 O O . VAL B 1 149 ? 11.617 24.125 4.215 1 96 149 VAL B O 1
ATOM 3389 N N . TYR B 1 150 ? 13.492 24.031 5.414 1 96.44 150 TYR B N 1
ATOM 3390 C CA . TYR B 1 150 ? 13.125 25.172 6.246 1 96.44 150 TYR B CA 1
ATOM 3391 C C . TYR B 1 150 ? 12.836 26.391 5.395 1 96.44 150 TYR B C 1
ATOM 3393 O O . TYR B 1 150 ? 11.836 27.094 5.613 1 96.44 150 TYR B O 1
ATOM 3401 N N . ASP B 1 151 ? 13.664 26.688 4.43 1 93.88 151 ASP B N 1
ATOM 3402 C CA . ASP B 1 151 ? 13.539 27.906 3.639 1 93.88 151 ASP B CA 1
ATOM 3403 C C . ASP B 1 151 ? 12.188 27.969 2.939 1 93.88 151 ASP B C 1
ATOM 3405 O O . ASP B 1 151 ? 11.641 29.062 2.736 1 93.88 151 ASP B O 1
ATOM 3409 N N . LEU B 1 152 ? 11.664 26.922 2.641 1 91.62 152 LEU B N 1
ATOM 3410 C CA . LEU B 1 152 ? 10.383 26.875 1.954 1 91.62 152 LEU B CA 1
ATOM 3411 C C . LEU B 1 152 ? 9.227 26.875 2.953 1 91.62 152 LEU B C 1
ATOM 3413 O O . LEU B 1 152 ? 8.133 27.344 2.637 1 91.62 152 LEU B O 1
ATOM 3417 N N . PHE B 1 153 ? 9.484 26.422 4.105 1 95.44 153 PHE B N 1
ATOM 3418 C CA . PHE B 1 153 ? 8.438 26.219 5.098 1 95.44 153 PHE B CA 1
ATOM 3419 C C . PHE B 1 153 ? 8.32 27.438 6.012 1 95.44 153 PHE B C 1
ATOM 3421 O O . PHE B 1 153 ? 7.293 27.625 6.66 1 95.44 153 PHE B O 1
ATOM 3428 N N . GLN B 1 154 ? 9.266 28.266 6.059 1 95.81 154 GLN B N 1
ATOM 3429 C CA . GLN B 1 154 ? 9.453 29.344 7.023 1 95.81 154 GLN B CA 1
ATOM 3430 C C . GLN B 1 154 ? 8.234 30.266 7.055 1 95.81 154 GLN B C 1
ATOM 3432 O O . GLN B 1 154 ? 7.789 30.672 8.133 1 95.81 154 GLN B O 1
ATOM 3437 N N . PRO B 1 155 ? 7.625 30.594 5.965 1 95.88 155 PRO B N 1
ATOM 3438 C CA . PRO B 1 155 ? 6.508 31.547 5.969 1 95.88 155 PRO B CA 1
ATOM 3439 C C . PRO B 1 155 ? 5.301 31.031 6.746 1 95.88 155 PRO B C 1
ATOM 3441 O O . PRO B 1 155 ? 4.469 31.812 7.199 1 95.88 155 PRO B O 1
ATOM 3444 N N . ILE B 1 156 ? 5.258 29.734 6.875 1 95.12 156 ILE B N 1
ATOM 3445 C CA . ILE B 1 156 ? 4.055 29.219 7.52 1 95.12 156 ILE B CA 1
ATOM 3446 C C . ILE B 1 156 ? 4.422 28.562 8.852 1 95.12 156 ILE B C 1
ATOM 3448 O O . ILE B 1 156 ? 3.576 27.938 9.5 1 95.12 156 ILE B O 1
ATOM 3452 N N . TYR B 1 157 ? 5.633 28.703 9.281 1 96.38 157 TYR B N 1
ATOM 3453 C CA . TYR B 1 157 ? 6.156 28 10.453 1 96.38 157 TYR B CA 1
ATOM 3454 C C . TYR B 1 157 ? 5.336 28.328 11.695 1 96.38 157 TYR B C 1
ATOM 3456 O O . TYR B 1 157 ? 5.078 27.453 12.523 1 96.38 157 TYR B O 1
ATOM 3464 N N . GLU B 1 158 ? 4.895 29.547 11.812 1 95.94 158 GLU B N 1
ATOM 3465 C CA . GLU B 1 158 ? 4.238 30 13.039 1 95.94 158 GLU B CA 1
ATOM 3466 C C . GLU B 1 158 ? 2.721 29.922 12.914 1 95.94 158 GLU B C 1
ATOM 3468 O O . GLU B 1 158 ? 1.997 30.25 13.852 1 95.94 158 GLU B O 1
ATOM 3473 N N . MET B 1 159 ? 2.309 29.5 11.828 1 95.25 159 MET B N 1
ATOM 3474 C CA . MET B 1 159 ? 0.865 29.469 11.609 1 95.25 159 MET B CA 1
ATOM 3475 C C . MET B 1 159 ? 0.232 28.281 12.328 1 95.25 159 MET B C 1
ATOM 3477 O O . MET B 1 159 ? 0.938 27.453 12.906 1 95.25 159 MET B O 1
ATOM 3481 N N . ASP B 1 160 ? -1.109 28.328 12.336 1 95.75 160 ASP B N 1
ATOM 3482 C CA . ASP B 1 160 ? -1.852 27.234 12.961 1 95.75 160 ASP B CA 1
ATOM 3483 C C . ASP B 1 160 ? -1.846 25.984 12.086 1 95.75 160 ASP B C 1
ATOM 3485 O O . ASP B 1 160 ? -2.619 25.891 11.133 1 95.75 160 ASP B O 1
ATOM 3489 N N . LEU B 1 161 ? -1.037 25.078 12.477 1 94.5 161 LEU B N 1
ATOM 3490 C CA . LEU B 1 161 ? -0.874 23.859 11.688 1 94.5 161 LEU B CA 1
ATOM 3491 C C . LEU B 1 161 ? -1.839 22.781 12.141 1 94.5 161 LEU B C 1
ATOM 3493 O O . LEU B 1 161 ? -1.809 21.656 11.633 1 94.5 161 LEU B O 1
ATOM 3497 N N . GLU B 1 162 ? -2.672 23.016 13.133 1 93.5 162 GLU B N 1
ATOM 3498 C CA . GLU B 1 162 ? -3.676 22.062 13.609 1 93.5 162 GLU B CA 1
ATOM 3499 C C . GLU B 1 162 ? -5.012 22.281 12.898 1 93.5 162 GLU B C 1
ATOM 3501 O O . GLU B 1 162 ? -5.699 21.312 12.555 1 93.5 162 GLU B O 1
ATOM 3506 N N . ALA B 1 163 ? -5.27 23.469 12.633 1 87.5 163 ALA B N 1
ATOM 3507 C CA . ALA B 1 163 ? -6.555 23.812 12.023 1 87.5 163 ALA B CA 1
ATOM 3508 C C . ALA B 1 163 ? -6.449 23.844 10.5 1 87.5 163 ALA B C 1
ATOM 3510 O O . ALA B 1 163 ? -7.465 23.859 9.805 1 87.5 163 ALA B O 1
ATOM 3511 N N . ASN B 1 164 ? -5.184 23.766 10.039 1 83.44 164 ASN B N 1
ATOM 3512 C CA . ASN B 1 164 ? -4.996 23.938 8.602 1 83.44 164 ASN B CA 1
ATOM 3513 C C . ASN B 1 164 ? -4.168 22.812 8.008 1 83.44 164 ASN B C 1
ATOM 3515 O O . ASN B 1 164 ? -3.344 22.203 8.695 1 83.44 164 ASN B O 1
ATOM 3519 N N . SER B 1 165 ? -4.496 22.578 6.734 1 85.56 165 SER B N 1
ATOM 3520 C CA . SER B 1 165 ? -3.633 21.719 5.93 1 85.56 165 SER B CA 1
ATOM 3521 C C . SER B 1 165 ? -2.309 22.406 5.617 1 85.56 165 SER B C 1
ATOM 3523 O O . SER B 1 165 ? -2.291 23.547 5.152 1 85.56 165 SER B O 1
ATOM 3525 N N . ILE B 1 166 ? -1.24 21.766 5.883 1 90 166 ILE B N 1
ATOM 3526 C CA . ILE B 1 166 ? 0.079 22.312 5.605 1 90 166 ILE B CA 1
ATOM 3527 C C . ILE B 1 166 ? 0.211 22.609 4.117 1 90 166 ILE B C 1
ATOM 3529 O O . ILE B 1 166 ? 0.746 23.656 3.73 1 90 166 ILE B O 1
ATOM 3533 N N . TYR B 1 167 ? -0.304 21.766 3.334 1 85.69 167 TYR B N 1
ATOM 3534 C CA . TYR B 1 167 ? -0.206 21.969 1.894 1 85.69 167 TYR B CA 1
ATOM 3535 C C . TYR B 1 167 ? -1.015 23.172 1.455 1 85.69 167 TYR B C 1
ATOM 3537 O O . TYR B 1 167 ? -0.58 23.938 0.589 1 85.69 167 TYR B O 1
ATOM 3545 N N . GLU B 1 168 ? -2.152 23.297 2.016 1 82.25 168 GLU B N 1
ATOM 3546 C CA . GLU B 1 168 ? -2.959 24.484 1.71 1 82.25 168 GLU B CA 1
ATOM 3547 C C . GLU B 1 168 ? -2.234 25.766 2.104 1 82.25 168 GLU B C 1
ATOM 3549 O O . GLU B 1 168 ? -2.26 26.75 1.364 1 82.25 168 GLU B O 1
ATOM 3554 N N . LEU B 1 169 ? -1.672 25.75 3.264 1 88.25 169 LEU B N 1
ATOM 3555 C CA . LEU B 1 169 ? -0.931 26.922 3.732 1 88.25 169 LEU B CA 1
ATOM 3556 C C . LEU B 1 169 ? 0.25 27.219 2.814 1 88.25 169 LEU B C 1
ATOM 3558 O O . LEU B 1 169 ? 0.501 28.375 2.475 1 88.25 169 LEU B O 1
ATOM 3562 N N . LEU B 1 170 ? 0.992 26.172 2.428 1 87.75 170 LEU B N 1
ATOM 3563 C CA . LEU B 1 170 ? 2.119 26.359 1.521 1 87.75 170 LEU B CA 1
ATOM 3564 C C . LEU B 1 170 ? 1.655 26.953 0.199 1 87.75 170 LEU B C 1
ATOM 3566 O O . LEU B 1 170 ? 2.291 27.875 -0.326 1 87.75 170 LEU B O 1
ATOM 3570 N N . TYR B 1 171 ? 0.592 26.484 -0.241 1 82.44 171 TYR B N 1
ATOM 3571 C CA . TYR B 1 171 ? 0.039 26.969 -1.501 1 82.44 171 TYR B CA 1
ATOM 3572 C C . TYR B 1 171 ? -0.362 28.438 -1.393 1 82.44 171 TYR B C 1
ATOM 3574 O O . TYR B 1 171 ? -0.114 29.219 -2.309 1 82.44 171 TYR B O 1
ATOM 3582 N N . LYS B 1 172 ? -0.95 28.797 -0.321 1 84.88 172 LYS B N 1
ATOM 3583 C CA . LYS B 1 172 ? -1.505 30.141 -0.126 1 84.88 172 LYS B CA 1
ATOM 3584 C C . LYS B 1 172 ? -0.406 31.141 0.181 1 84.88 172 LYS B C 1
ATOM 3586 O O . LYS B 1 172 ? -0.483 32.312 -0.244 1 84.88 172 LYS B O 1
ATOM 3591 N N . TYR B 1 173 ? 0.617 30.766 0.815 1 89.69 173 TYR B N 1
ATOM 3592 C CA . TYR B 1 173 ? 1.512 31.75 1.406 1 89.69 173 TYR B CA 1
ATOM 3593 C C . TYR B 1 173 ? 2.92 31.625 0.839 1 89.69 173 TYR B C 1
ATOM 3595 O O . TYR B 1 173 ? 3.826 32.344 1.235 1 89.69 173 TYR B O 1
ATOM 3603 N N . THR B 1 174 ? 3.092 30.609 0.001 1 89.12 174 THR B N 1
ATOM 3604 C CA . THR B 1 174 ? 4.383 30.469 -0.661 1 89.12 174 THR B CA 1
ATOM 3605 C C . THR B 1 174 ? 4.199 30.188 -2.148 1 89.12 174 THR B C 1
ATOM 3607 O O . THR B 1 174 ? 3.07 30.078 -2.631 1 89.12 174 THR B O 1
ATOM 3610 N N . ASP B 1 175 ? 5.32 30.094 -2.881 1 86.31 175 ASP B N 1
ATOM 3611 C CA . ASP B 1 175 ? 5.293 29.75 -4.297 1 86.31 175 ASP B CA 1
ATOM 3612 C C . ASP B 1 175 ? 5.508 28.25 -4.5 1 86.31 175 ASP B C 1
ATOM 3614 O O . ASP B 1 175 ? 5.645 27.781 -5.633 1 86.31 175 ASP B O 1
ATOM 3618 N N . THR B 1 176 ? 5.539 27.562 -3.43 1 87.12 176 THR B N 1
ATOM 3619 C CA . THR B 1 176 ? 5.777 26.125 -3.504 1 87.12 176 THR B CA 1
ATOM 3620 C C . THR B 1 176 ? 4.594 25.422 -4.152 1 87.12 176 THR B C 1
ATOM 3622 O O . THR B 1 176 ? 3.443 25.641 -3.764 1 87.12 176 THR B O 1
ATOM 3625 N N . ARG B 1 177 ? 4.875 24.672 -5.164 1 84.56 177 ARG B N 1
ATOM 3626 C CA . ARG B 1 177 ? 3.893 23.812 -5.816 1 84.56 177 ARG B CA 1
ATOM 3627 C C . ARG B 1 177 ? 4.359 22.359 -5.828 1 84.56 177 ARG B C 1
ATOM 3629 O O . ARG B 1 177 ? 5.523 22.078 -6.121 1 84.56 177 ARG B O 1
ATOM 3636 N N . LEU B 1 178 ? 3.387 21.516 -5.465 1 83.19 178 LEU B N 1
ATOM 3637 C CA . LEU B 1 178 ? 3.727 20.094 -5.391 1 83.19 178 LEU B CA 1
ATOM 3638 C C . LEU B 1 178 ? 4.027 19.531 -6.773 1 83.19 178 LEU B C 1
ATOM 3640 O O . LEU B 1 178 ? 3.342 19.859 -7.746 1 83.19 178 LEU B O 1
ATOM 3644 N N . GLY B 1 179 ? 5.031 18.781 -6.91 1 81.56 179 GLY B N 1
ATOM 3645 C CA . GLY B 1 179 ? 5.387 18.094 -8.141 1 81.56 179 GLY B CA 1
ATOM 3646 C C . GLY B 1 179 ? 5.172 16.594 -8.078 1 81.56 179 GLY B C 1
ATOM 3647 O O . GLY B 1 179 ? 4.035 16.125 -8.047 1 81.56 179 GLY B O 1
ATOM 3648 N N . GLU B 1 180 ? 6.199 15.914 -7.836 1 80.94 180 GLU B N 1
ATOM 3649 C CA . GLU B 1 180 ? 6.16 14.453 -7.809 1 80.94 180 GLU B CA 1
ATOM 3650 C C . GLU B 1 180 ? 6.43 13.93 -6.402 1 80.94 180 GLU B C 1
ATOM 3652 O O . GLU B 1 180 ? 7.164 14.547 -5.629 1 80.94 180 GLU B O 1
ATOM 3657 N N . ALA B 1 181 ? 5.746 12.859 -6.148 1 85.69 181 ALA B N 1
ATOM 3658 C CA . ALA B 1 181 ? 5.98 12.164 -4.883 1 85.69 181 ALA B CA 1
ATOM 3659 C C . ALA B 1 181 ? 6.305 10.695 -5.113 1 85.69 181 ALA B C 1
ATOM 3661 O O . ALA B 1 181 ? 5.66 10.031 -5.93 1 85.69 181 ALA B O 1
ATOM 3662 N N . ARG B 1 182 ? 7.355 10.273 -4.535 1 82.44 182 ARG B N 1
ATOM 3663 C CA . ARG B 1 182 ? 7.637 8.844 -4.438 1 82.44 182 ARG B CA 1
ATOM 3664 C C . ARG B 1 182 ? 7.188 8.289 -3.09 1 82.44 182 ARG B C 1
ATOM 3666 O O . ARG B 1 182 ? 7.508 8.852 -2.041 1 82.44 182 ARG B O 1
ATOM 3673 N N . GLN B 1 183 ? 6.465 7.23 -3.24 1 87.19 183 GLN B N 1
ATOM 3674 C CA . GLN B 1 183 ? 5.852 6.707 -2.023 1 87.19 183 GLN B CA 1
ATOM 3675 C C . GLN B 1 183 ? 6.168 5.223 -1.844 1 87.19 183 GLN B C 1
ATOM 3677 O O . GLN B 1 183 ? 6.246 4.477 -2.82 1 87.19 183 GLN B O 1
ATOM 3682 N N . ARG B 1 184 ? 6.383 4.887 -0.607 1 87.25 184 ARG B N 1
ATOM 3683 C CA . ARG B 1 184 ? 6.586 3.494 -0.222 1 87.25 184 ARG B CA 1
ATOM 3684 C C . ARG B 1 184 ? 5.66 3.105 0.927 1 87.25 184 ARG B C 1
ATOM 3686 O O . ARG B 1 184 ? 5.562 3.826 1.923 1 87.25 184 ARG B O 1
ATOM 3693 N N . ILE B 1 185 ? 5.008 1.965 0.732 1 91.81 185 ILE B N 1
ATOM 3694 C CA . ILE B 1 185 ? 4.098 1.463 1.754 1 91.81 185 ILE B CA 1
ATOM 3695 C C . ILE B 1 185 ? 4.641 0.161 2.338 1 91.81 185 ILE B C 1
ATOM 3697 O O . ILE B 1 185 ? 5.012 -0.752 1.597 1 91.81 185 ILE B O 1
ATOM 3701 N N . THR B 1 186 ? 4.762 0.114 3.611 1 93.88 186 THR B N 1
ATOM 3702 C CA . THR B 1 186 ? 5.137 -1.093 4.34 1 93.88 186 THR B CA 1
ATOM 3703 C C . THR B 1 186 ? 4.246 -1.285 5.562 1 93.88 186 THR B C 1
ATOM 3705 O O . THR B 1 186 ? 3.287 -0.539 5.762 1 93.88 186 THR B O 1
ATOM 3708 N N . ALA B 1 187 ? 4.477 -2.426 6.258 1 96.75 187 ALA B N 1
ATOM 3709 C CA . ALA B 1 187 ? 3.773 -2.699 7.508 1 96.75 187 ALA B CA 1
ATOM 3710 C C . ALA B 1 187 ? 4.75 -2.768 8.68 1 96.75 187 ALA B C 1
ATOM 3712 O O . ALA B 1 187 ? 5.855 -3.293 8.547 1 96.75 187 ALA B O 1
ATOM 3713 N N . VAL B 1 1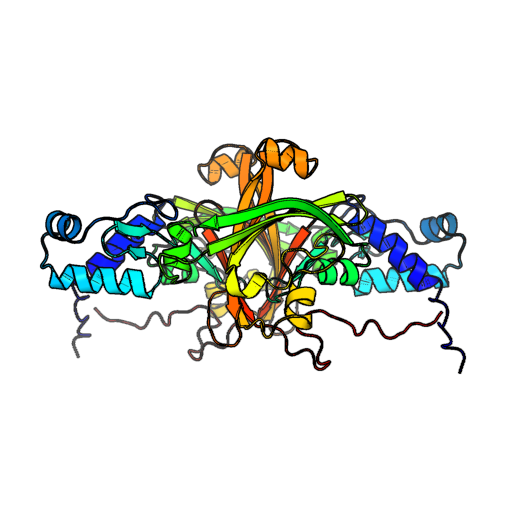88 ? 4.352 -2.203 9.773 1 96.81 188 VAL B N 1
ATOM 3714 C CA . VAL B 1 188 ? 5.152 -2.238 11 1 96.81 188 VAL B CA 1
ATOM 3715 C C . VAL B 1 188 ? 4.254 -2.523 12.195 1 96.81 188 VAL B C 1
ATOM 3717 O O . VAL B 1 188 ? 3.025 -2.455 12.094 1 96.81 188 VAL B O 1
ATOM 3720 N N . ASN B 1 189 ? 4.879 -2.902 13.297 1 97.75 189 ASN B N 1
ATOM 3721 C CA . ASN B 1 189 ? 4.164 -3.021 14.562 1 97.75 189 ASN B CA 1
ATOM 3722 C C . ASN B 1 189 ? 4.246 -1.734 15.375 1 97.75 189 ASN B C 1
ATOM 3724 O O . ASN B 1 189 ? 5.301 -1.101 15.438 1 97.75 189 ASN B O 1
ATOM 3728 N N . ALA B 1 190 ? 3.129 -1.377 16 1 98.12 190 ALA B N 1
ATOM 3729 C CA . ALA B 1 190 ? 3.1 -0.194 16.859 1 98.12 190 ALA B CA 1
ATOM 3730 C C . ALA B 1 190 ? 4.012 -0.371 18.062 1 98.12 190 ALA B C 1
ATOM 3732 O O . ALA B 1 190 ? 3.857 -1.323 18.828 1 98.12 190 ALA B O 1
ATOM 3733 N N . GLU B 1 191 ? 4.91 0.553 18.219 1 97.56 191 GLU B N 1
ATOM 3734 C CA . GLU B 1 191 ? 5.645 0.632 19.484 1 97.56 191 GLU B CA 1
ATOM 3735 C C . GLU B 1 191 ? 4.797 1.284 20.562 1 97.56 191 GLU B C 1
ATOM 3737 O O . GLU B 1 191 ? 3.727 1.826 20.281 1 97.56 191 GLU B O 1
ATOM 3742 N N . LYS B 1 192 ? 5.293 1.215 21.75 1 97.81 192 LYS B N 1
ATOM 3743 C CA . LYS B 1 192 ? 4.504 1.663 22.891 1 97.81 192 LYS B CA 1
ATOM 3744 C C . LYS B 1 192 ? 4.035 3.104 22.703 1 97.81 192 LYS B C 1
ATOM 3746 O O . LY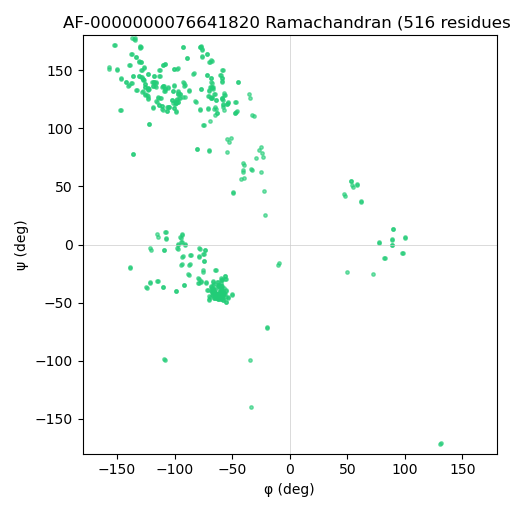S B 1 192 ? 2.854 3.404 22.875 1 97.81 192 LYS B O 1
ATOM 3751 N N . GLU B 1 193 ? 4.914 4.012 22.344 1 97.5 193 GLU B N 1
ATOM 3752 C CA . GLU B 1 193 ? 4.57 5.422 22.188 1 97.5 193 GLU B CA 1
ATOM 3753 C C . GLU B 1 193 ? 3.523 5.617 21.094 1 97.5 193 GLU B C 1
ATOM 3755 O O . GLU B 1 193 ? 2.551 6.352 21.297 1 97.5 193 GLU B O 1
ATOM 3760 N N . GLU B 1 194 ? 3.721 5.004 19.984 1 97.69 194 GLU B N 1
ATOM 3761 C CA . GLU B 1 194 ? 2.775 5.094 18.875 1 97.69 194 GLU B CA 1
ATOM 3762 C C . GLU B 1 194 ? 1.416 4.52 19.266 1 97.69 194 GLU B C 1
ATOM 3764 O O . GLU B 1 194 ? 0.376 5.086 18.922 1 97.69 194 GLU B O 1
ATOM 3769 N N . ALA B 1 195 ? 1.469 3.359 19.953 1 98.25 195 ALA B N 1
ATOM 3770 C CA . ALA B 1 195 ? 0.244 2.701 20.391 1 98.25 195 ALA B CA 1
ATOM 3771 C C . ALA B 1 195 ? -0.58 3.623 21.297 1 98.25 195 ALA B C 1
ATOM 3773 O O . ALA B 1 195 ? -1.798 3.729 21.125 1 98.25 195 ALA B O 1
ATOM 3774 N N . ASP B 1 196 ? 0.078 4.281 22.141 1 97.75 196 ASP B N 1
ATOM 3775 C CA . ASP B 1 196 ? -0.593 5.211 23.047 1 97.75 196 ASP B CA 1
ATOM 3776 C C . ASP B 1 196 ? -1.215 6.371 22.266 1 97.75 196 ASP B C 1
ATOM 3778 O O . ASP B 1 196 ? -2.363 6.746 22.516 1 97.75 196 ASP B O 1
ATOM 3782 N N . LEU B 1 197 ? -0.459 6.895 21.359 1 97.69 197 LEU B N 1
ATOM 3783 C CA . LEU B 1 197 ? -0.915 8.047 20.594 1 97.69 197 LEU B CA 1
ATOM 3784 C C . LEU B 1 197 ? -2.104 7.68 19.703 1 97.69 197 LEU B C 1
ATOM 3786 O O . LEU B 1 197 ? -3.008 8.492 19.5 1 97.69 197 LEU B O 1
ATOM 3790 N N . LEU B 1 198 ? -2.143 6.484 19.203 1 97.88 198 LEU B N 1
ATOM 3791 C CA . LEU B 1 198 ? -3.17 6.059 18.25 1 97.88 198 LEU B CA 1
ATOM 3792 C C . LEU B 1 198 ? -4.285 5.301 18.969 1 97.88 198 LEU B C 1
ATOM 3794 O O . LEU B 1 198 ? -5.273 4.906 18.344 1 97.88 198 LEU B O 1
ATOM 3798 N N . ASN B 1 199 ? -4.121 5.102 20.234 1 96.56 199 ASN B N 1
ATOM 3799 C CA . ASN B 1 199 ? -5.09 4.363 21.031 1 96.56 199 ASN B CA 1
ATOM 3800 C C . ASN B 1 199 ? -5.301 2.949 20.5 1 96.56 199 ASN B C 1
ATOM 3802 O O . ASN B 1 199 ? -6.434 2.535 20.25 1 96.56 199 ASN B O 1
ATOM 3806 N N . VAL B 1 200 ? -4.215 2.238 20.297 1 96.56 200 VAL B N 1
ATOM 3807 C CA . VAL B 1 200 ? -4.211 0.832 19.922 1 96.56 200 VAL B CA 1
ATOM 3808 C C . VAL B 1 200 ? -3.281 0.045 20.844 1 96.56 200 VAL B C 1
ATOM 3810 O O . VAL B 1 200 ? -2.568 0.629 21.656 1 96.56 200 VAL B O 1
ATOM 3813 N N . ASP B 1 201 ? -3.346 -1.284 20.734 1 97.25 201 ASP B N 1
ATOM 3814 C CA . ASP B 1 201 ? -2.453 -2.115 21.531 1 97.25 201 ASP B CA 1
ATOM 3815 C C . ASP B 1 201 ? -1.019 -2.039 21.016 1 97.25 201 ASP B C 1
ATOM 3817 O O . ASP B 1 201 ? -0.794 -1.942 19.812 1 97.25 201 ASP B O 1
ATOM 3821 N N . THR B 1 202 ? -0.081 -2.113 22 1 98 202 THR B N 1
ATOM 3822 C CA . THR B 1 202 ? 1.302 -2.295 21.578 1 98 202 THR B CA 1
ATOM 3823 C C . THR B 1 202 ? 1.442 -3.547 20.719 1 98 202 THR B C 1
ATOM 3825 O O . THR B 1 202 ? 0.872 -4.594 21.031 1 98 202 THR B O 1
ATOM 3828 N N . GLY B 1 203 ? 2.061 -3.35 19.547 1 97.5 203 GLY B N 1
ATOM 3829 C CA . GLY B 1 203 ? 2.221 -4.473 18.641 1 97.5 203 GLY B CA 1
ATOM 3830 C C . GLY B 1 203 ? 1.167 -4.516 17.547 1 97.5 203 GLY B C 1
ATOM 3831 O O . GLY B 1 203 ? 1.259 -5.32 16.625 1 97.5 203 GLY B O 1
ATOM 3832 N N . ALA B 1 204 ? 0.172 -3.66 17.625 1 97.44 204 ALA B N 1
ATOM 3833 C CA . ALA B 1 204 ? -0.843 -3.613 16.578 1 97.44 204 ALA B CA 1
ATOM 3834 C C . ALA B 1 204 ? -0.215 -3.311 15.227 1 97.44 204 ALA B C 1
ATOM 3836 O O . ALA B 1 204 ? 0.712 -2.502 15.125 1 97.44 204 ALA B O 1
ATOM 3837 N N . PRO B 1 205 ? -0.695 -3.957 14.219 1 97.56 205 PRO B N 1
ATOM 3838 C CA . PRO B 1 205 ? -0.157 -3.664 12.891 1 97.56 205 PRO B CA 1
ATOM 3839 C C . PRO B 1 205 ? -0.54 -2.271 12.391 1 97.56 205 PRO B C 1
ATOM 3841 O O . PRO B 1 205 ? -1.682 -1.841 12.57 1 97.56 205 PRO B O 1
ATOM 3844 N N . LEU B 1 206 ? 0.407 -1.587 11.836 1 98.19 206 LEU B N 1
ATOM 3845 C CA . LEU B 1 206 ? 0.219 -0.275 11.227 1 98.19 206 LEU B CA 1
ATOM 3846 C C . LEU B 1 206 ? 0.757 -0.257 9.797 1 98.19 206 LEU B C 1
ATOM 3848 O O . LEU B 1 206 ? 1.671 -1.015 9.469 1 98.19 206 LEU B O 1
ATOM 3852 N N . LEU B 1 207 ? 0.2 0.567 9 1 97.12 207 LEU B N 1
ATOM 3853 C CA . LEU B 1 207 ? 0.812 0.897 7.719 1 97.12 207 LEU B CA 1
ATOM 3854 C C . LEU B 1 207 ? 1.801 2.049 7.871 1 97.12 207 LEU B C 1
ATOM 3856 O O . LEU B 1 207 ? 1.515 3.033 8.555 1 97.12 207 LEU B O 1
ATOM 3860 N N . LEU B 1 208 ? 2.914 1.844 7.316 1 96.69 208 LEU B N 1
ATOM 3861 C CA . LEU B 1 208 ? 3.922 2.896 7.258 1 96.69 208 LEU B CA 1
ATOM 3862 C C . LEU B 1 208 ? 4.098 3.402 5.828 1 96.69 208 LEU B C 1
ATOM 3864 O O . LEU B 1 208 ? 4.484 2.641 4.941 1 96.69 208 LEU B O 1
ATOM 3868 N N . MET B 1 209 ? 3.783 4.648 5.598 1 94 209 MET B N 1
ATOM 3869 C CA . MET B 1 209 ? 3.965 5.316 4.312 1 94 209 MET B CA 1
ATOM 3870 C C . MET B 1 209 ? 5.137 6.293 4.367 1 94 209 MET B C 1
ATOM 3872 O O . MET B 1 209 ? 5.113 7.254 5.141 1 94 209 MET B O 1
ATOM 3876 N N . LYS B 1 210 ? 6.145 6.008 3.605 1 90.94 210 LYS B N 1
ATOM 3877 C CA . LYS B 1 210 ? 7.25 6.938 3.42 1 90.94 210 LYS B CA 1
ATOM 3878 C C . LYS B 1 210 ? 7.133 7.676 2.09 1 90.94 210 LYS B C 1
ATOM 3880 O O . LYS B 1 210 ? 6.891 7.059 1.05 1 90.94 210 LYS B O 1
ATOM 3885 N N . ARG B 1 211 ? 7.297 8.953 2.16 1 89.81 211 ARG B N 1
ATOM 3886 C CA . ARG B 1 211 ? 7.125 9.75 0.951 1 89.81 211 ARG B CA 1
ATOM 3887 C C . ARG B 1 211 ? 8.273 10.734 0.782 1 89.81 211 ARG B C 1
ATOM 3889 O O . ARG B 1 211 ? 8.727 11.344 1.757 1 89.81 211 ARG B O 1
ATOM 3896 N N . LEU B 1 212 ? 8.742 10.742 -0.364 1 88.12 212 LEU B N 1
ATOM 3897 C CA . LEU B 1 212 ? 9.648 11.781 -0.827 1 88.12 212 LEU B CA 1
ATOM 3898 C C . LEU B 1 212 ? 8.977 12.664 -1.872 1 88.12 212 LEU B C 1
ATOM 3900 O O . LEU B 1 212 ? 8.555 12.18 -2.922 1 88.12 212 LEU B O 1
ATOM 3904 N N . ILE B 1 213 ? 8.898 13.938 -1.515 1 87.69 213 ILE B N 1
ATOM 3905 C CA . ILE B 1 213 ? 8.094 14.812 -2.355 1 87.69 213 ILE B CA 1
ATOM 3906 C C . ILE B 1 213 ? 8.969 15.914 -2.949 1 87.69 213 ILE B C 1
ATOM 3908 O O . ILE B 1 213 ? 9.797 16.5 -2.25 1 87.69 213 ILE B O 1
ATOM 3912 N N . LYS B 1 214 ? 8.75 16.141 -4.191 1 87.56 214 LYS B N 1
ATOM 3913 C CA . LYS B 1 214 ? 9.414 17.219 -4.922 1 87.56 214 LYS B CA 1
ATOM 3914 C C . LYS B 1 214 ? 8.43 18.328 -5.281 1 87.56 214 LYS B C 1
ATOM 3916 O O . LYS B 1 214 ? 7.223 18.078 -5.371 1 87.56 214 LYS B O 1
ATOM 3921 N N . THR B 1 215 ? 9.047 19.516 -5.43 1 88 215 THR B N 1
ATOM 3922 C CA . THR B 1 215 ? 8.273 20.609 -5.996 1 88 215 THR B CA 1
ATOM 3923 C C . THR B 1 215 ? 8.117 20.438 -7.504 1 88 215 THR B C 1
ATOM 3925 O O . THR B 1 215 ? 8.727 19.547 -8.102 1 88 215 THR B O 1
ATOM 3928 N N . LYS B 1 216 ? 7.207 21.266 -8.07 1 83.06 216 LYS B N 1
ATOM 3929 C CA . LYS B 1 216 ? 7.012 21.266 -9.516 1 83.06 216 LYS B CA 1
ATOM 3930 C C . LYS B 1 216 ? 8.32 21.531 -10.25 1 83.06 216 LYS B C 1
ATOM 3932 O O . LYS B 1 216 ? 8.531 21.047 -11.367 1 83.06 216 LYS B O 1
ATOM 3937 N N . GLU B 1 217 ? 9.18 22.266 -9.633 1 86.19 217 GLU B N 1
ATOM 3938 C CA . GLU B 1 217 ? 10.469 22.609 -10.219 1 86.19 217 GLU B CA 1
ATOM 3939 C C . GLU B 1 217 ? 11.469 21.469 -10.094 1 86.19 217 GLU B C 1
ATOM 3941 O O . GLU B 1 217 ? 12.57 21.531 -10.648 1 86.19 217 GLU B O 1
ATOM 3946 N N . GLY B 1 218 ? 11.109 20.5 -9.344 1 85.94 218 GLY B N 1
ATOM 3947 C CA . GLY B 1 218 ? 11.961 19.328 -9.281 1 85.94 218 GLY B CA 1
ATOM 3948 C C . GLY B 1 218 ? 12.844 19.297 -8.047 1 85.94 218 GLY B C 1
ATOM 3949 O O . GLY B 1 218 ? 13.688 18.406 -7.902 1 85.94 218 GLY B O 1
ATOM 3950 N N . ASN B 1 219 ? 12.656 20.188 -7.184 1 87 219 ASN B N 1
ATOM 3951 C CA . ASN B 1 219 ? 13.422 20.203 -5.941 1 87 219 ASN B CA 1
ATOM 3952 C C . ASN B 1 219 ? 12.719 19.438 -4.832 1 87 219 ASN B C 1
ATOM 3954 O O . ASN B 1 219 ? 11.508 19.578 -4.645 1 87 219 ASN B O 1
ATOM 3958 N N . TYR B 1 220 ? 13.578 18.656 -4.129 1 89.25 220 TYR B N 1
ATOM 3959 C CA . TY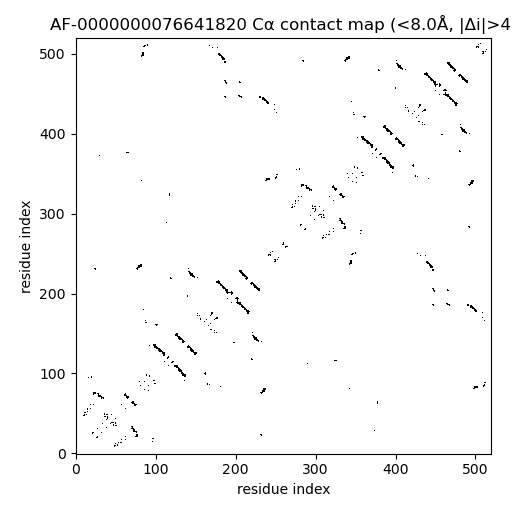R B 1 220 ? 13 17.984 -2.965 1 89.25 220 TYR B CA 1
ATOM 3960 C C . TYR B 1 220 ? 12.641 19 -1.883 1 89.25 220 TYR B C 1
ATOM 3962 O O . TYR B 1 220 ? 13.391 19.953 -1.636 1 89.25 220 TYR B O 1
ATOM 3970 N N . PHE B 1 221 ? 11.516 18.828 -1.229 1 90.88 221 PHE B N 1
ATOM 3971 C CA . PHE B 1 221 ? 11.188 19.797 -0.193 1 90.88 221 PHE B CA 1
ATOM 3972 C C . PHE B 1 221 ? 10.609 19.109 1.035 1 90.88 221 PHE B C 1
ATOM 3974 O O . PHE B 1 221 ? 10.578 19.688 2.123 1 90.88 221 PHE B O 1
ATOM 3981 N N . GLN B 1 222 ? 10.125 17.891 0.871 1 94.19 222 GLN B N 1
ATOM 3982 C CA . GLN B 1 222 ? 9.523 17.219 2.018 1 94.19 222 GLN B CA 1
ATOM 3983 C C . GLN B 1 222 ? 9.852 15.734 2.025 1 94.19 222 GLN B C 1
ATOM 3985 O O . GLN B 1 222 ? 9.859 15.094 0.975 1 94.19 222 GLN B O 1
ATOM 3990 N N . TYR B 1 223 ? 10.125 15.219 3.191 1 93.12 223 TYR B N 1
ATOM 3991 C CA . TYR B 1 223 ? 10.133 13.789 3.504 1 93.12 223 TYR B CA 1
ATOM 3992 C C . TYR B 1 223 ? 9.172 13.477 4.645 1 93.12 223 TYR B C 1
ATOM 3994 O O . TYR B 1 223 ? 9.094 14.227 5.621 1 93.12 223 TYR B O 1
ATOM 4002 N N . SER B 1 224 ? 8.406 12.461 4.465 1 94.5 224 SER B N 1
ATOM 4003 C CA . SER B 1 224 ? 7.465 12.125 5.531 1 94.5 224 SER B CA 1
ATOM 4004 C C . SER B 1 224 ? 7.434 10.625 5.793 1 94.5 224 SER B C 1
ATOM 4006 O O . SER B 1 224 ? 7.695 9.828 4.891 1 94.5 224 SER B O 1
ATOM 4008 N N . GLU B 1 225 ? 7.258 10.273 7.02 1 95 225 GLU B N 1
ATOM 4009 C CA . GLU B 1 225 ? 6.949 8.93 7.508 1 95 225 GLU B CA 1
ATOM 4010 C C . GLU B 1 225 ? 5.648 8.922 8.305 1 95 225 GLU B C 1
ATOM 4012 O O . GLU B 1 225 ? 5.633 9.281 9.484 1 95 225 GLU B O 1
ATOM 4017 N N . ASP B 1 226 ? 4.641 8.43 7.664 1 96.19 226 ASP B N 1
ATOM 4018 C CA . ASP B 1 226 ? 3.32 8.461 8.281 1 96.19 226 ASP B CA 1
ATOM 4019 C C . ASP B 1 226 ? 2.873 7.062 8.695 1 96.19 226 ASP B C 1
ATOM 4021 O O . ASP B 1 226 ? 2.979 6.117 7.918 1 96.19 226 ASP B O 1
ATOM 4025 N N . LEU B 1 227 ? 2.398 6.973 9.922 1 98 227 LEU B N 1
ATOM 4026 C CA . LEU B 1 227 ? 1.842 5.727 10.445 1 98 227 LEU B CA 1
ATOM 4027 C C . LEU B 1 227 ? 0.317 5.77 10.445 1 98 227 LEU B C 1
ATOM 4029 O O . LEU B 1 227 ? -0.281 6.684 11.016 1 98 227 LEU B O 1
ATOM 4033 N N . TYR B 1 228 ? -0.306 4.797 9.789 1 96.19 228 TYR B N 1
ATOM 4034 C CA . TYR B 1 228 ? -1.756 4.703 9.672 1 96.19 228 TYR B CA 1
ATOM 4035 C C . TYR B 1 228 ? -2.299 3.539 10.492 1 96.19 228 TYR B C 1
ATOM 4037 O O . TYR B 1 228 ? -1.746 2.438 10.461 1 96.19 228 TYR B O 1
ATOM 4045 N N . ARG B 1 229 ? -3.396 3.875 11.172 1 95.12 229 ARG B N 1
ATOM 4046 C CA . ARG B 1 229 ? -4.172 2.76 11.703 1 95.12 229 ARG B CA 1
ATOM 4047 C C . ARG B 1 229 ? -4.719 1.887 10.586 1 95.12 229 ARG B C 1
ATOM 4049 O O . ARG B 1 229 ? -5.656 2.279 9.883 1 95.12 229 ARG B O 1
ATOM 4056 N N . SER B 1 230 ? -4.176 0.68 10.578 1 93.12 230 SER B N 1
ATOM 4057 C CA . SER B 1 230 ? -4.527 -0.182 9.453 1 93.12 230 SER B CA 1
ATOM 4058 C C . SER B 1 230 ? -5.938 -0.74 9.609 1 93.12 230 SER B C 1
ATOM 4060 O O . SER B 1 230 ? -6.551 -1.18 8.633 1 93.12 230 SER B O 1
ATOM 4062 N N . ASP B 1 231 ? -6.469 -0.792 10.773 1 88.94 231 ASP B N 1
ATOM 4063 C CA . ASP B 1 231 ? -7.828 -1.281 11 1 88.94 231 ASP B CA 1
ATOM 4064 C C . ASP B 1 231 ? -8.859 -0.245 10.57 1 88.94 231 ASP B C 1
ATOM 4066 O O . ASP B 1 231 ? -10.055 -0.555 10.461 1 88.94 231 ASP B O 1
ATOM 4070 N N . ARG B 1 232 ? -8.406 0.947 10.234 1 87.44 232 ARG B N 1
ATOM 4071 C CA . ARG B 1 232 ? -9.336 2.025 9.906 1 87.44 232 ARG B CA 1
ATOM 4072 C C . ARG B 1 232 ? -9.086 2.553 8.5 1 87.44 232 ARG B C 1
ATOM 4074 O O . ARG B 1 232 ? -10 3.068 7.852 1 87.44 232 ARG B O 1
ATOM 4081 N N . ILE B 1 233 ? -7.887 2.521 8.078 1 89.56 233 ILE B N 1
ATOM 4082 C CA . ILE B 1 233 ? -7.52 3.086 6.789 1 89.56 233 ILE B CA 1
ATOM 4083 C C . ILE B 1 233 ? -6.797 2.031 5.953 1 89.56 233 ILE B C 1
ATOM 4085 O O . ILE B 1 233 ? -5.945 1.301 6.465 1 89.56 233 ILE B O 1
ATOM 4089 N N . ASN B 1 234 ? -7.141 1.945 4.742 1 89.62 234 ASN B N 1
ATOM 4090 C CA . ASN B 1 234 ? -6.426 1.114 3.779 1 89.62 234 ASN B CA 1
ATOM 4091 C C . ASN B 1 234 ? -6.07 1.895 2.518 1 89.62 234 ASN B C 1
ATOM 4093 O O . ASN B 1 234 ? -6.637 2.959 2.262 1 89.62 234 ASN B O 1
ATOM 4097 N N . PHE B 1 235 ? -5.078 1.411 1.859 1 89.44 235 PHE B N 1
ATOM 4098 C CA . PHE B 1 235 ? -4.691 2.002 0.582 1 89.44 235 PHE B CA 1
ATOM 4099 C C . PHE B 1 235 ? -5.305 1.227 -0.578 1 89.44 235 PHE B C 1
ATOM 4101 O O . PHE B 1 235 ? -5.238 -0.003 -0.616 1 89.44 235 PHE B O 1
ATOM 4108 N N . THR B 1 236 ? -5.902 1.979 -1.488 1 85.31 236 THR B N 1
ATOM 4109 C CA . THR B 1 236 ? -6.559 1.333 -2.617 1 85.31 236 THR B CA 1
ATOM 4110 C C . THR B 1 236 ? -5.996 1.846 -3.939 1 85.31 236 THR B C 1
ATOM 4112 O O . THR B 1 236 ? -5.52 2.98 -4.02 1 85.31 236 THR B O 1
ATOM 4115 N N . THR B 1 237 ? -5.961 0.959 -4.906 1 82 237 THR B N 1
ATOM 4116 C CA . THR B 1 237 ? -5.594 1.327 -6.27 1 82 237 THR B CA 1
ATOM 4117 C C . THR B 1 237 ? -6.355 0.477 -7.281 1 82 237 THR B C 1
ATOM 4119 O O . THR B 1 237 ? -6.773 -0.641 -6.973 1 82 237 THR B O 1
ATOM 4122 N N . THR B 1 238 ? -6.715 1.081 -8.344 1 74.31 238 THR B N 1
ATOM 4123 C CA . THR B 1 238 ? -7.246 0.358 -9.5 1 74.31 238 THR B CA 1
ATOM 4124 C C . THR B 1 238 ? -6.211 0.292 -10.617 1 74.31 238 THR B C 1
ATOM 4126 O O . THR B 1 238 ? -5.672 1.32 -11.031 1 74.31 238 THR B O 1
ATOM 4129 N N . THR B 1 239 ? -5.848 -0.929 -10.938 1 76.69 239 THR B N 1
ATOM 4130 C CA . THR B 1 239 ? -4.797 -1.094 -11.938 1 76.69 239 THR B CA 1
ATOM 4131 C C . THR B 1 239 ? -5.324 -1.831 -13.164 1 76.69 239 THR B C 1
ATOM 4133 O O . THR B 1 239 ? -6.305 -2.576 -13.07 1 76.69 239 THR B O 1
ATOM 4136 N N . LYS B 1 240 ? -4.824 -1.455 -14.352 1 72.25 240 LYS B N 1
ATOM 4137 C CA . LYS B 1 240 ? -5.094 -2.123 -15.617 1 72.25 240 LYS B CA 1
ATOM 4138 C C . LYS B 1 240 ? -3.838 -2.791 -16.172 1 72.25 240 LYS B C 1
ATOM 4140 O O . LYS B 1 240 ? -2.721 -2.379 -15.852 1 72.25 240 LYS B O 1
ATOM 4145 N N . PRO B 1 241 ? -4.129 -3.918 -16.922 1 63.47 241 PRO B N 1
ATOM 4146 C CA . PRO B 1 241 ? -2.945 -4.559 -17.5 1 63.47 241 PRO B CA 1
ATOM 4147 C C . PRO B 1 241 ? -2.141 -3.617 -18.391 1 63.47 241 PRO B C 1
ATOM 4149 O O . PRO B 1 241 ? -2.715 -2.744 -19.047 1 63.47 241 PRO B O 1
ATOM 4152 N N . TYR B 1 242 ? -0.883 -3.367 -18.094 1 54.59 242 TYR B N 1
ATOM 4153 C CA . TYR B 1 242 ? -0.039 -2.516 -18.922 1 54.59 242 TYR B CA 1
ATOM 4154 C C . TYR B 1 242 ? 0.166 -3.127 -20.297 1 54.59 242 TYR B C 1
ATOM 4156 O O . TYR B 1 242 ? 0.192 -4.352 -20.438 1 54.59 242 TYR B O 1
ATOM 4164 N N . GLU B 1 243 ? -0.418 -2.275 -21.469 1 45.53 243 GLU B N 1
ATOM 4165 C CA . GLU B 1 243 ? -0.153 -2.674 -22.844 1 45.53 243 GLU B CA 1
ATOM 4166 C C . GLU B 1 243 ? 1.332 -2.945 -23.062 1 45.53 243 GLU B C 1
ATOM 4168 O O . GLU B 1 243 ? 2.145 -2.02 -23.062 1 45.53 243 GLU B O 1
ATOM 4173 N N . ASN B 1 244 ? 2.037 -3.514 -22.438 1 39.31 244 ASN B N 1
ATOM 4174 C CA . ASN B 1 244 ? 3.381 -3.684 -22.969 1 39.31 244 ASN B CA 1
ATOM 4175 C C . ASN B 1 244 ? 3.342 -4.109 -24.438 1 39.31 244 ASN B C 1
ATOM 4177 O O . ASN B 1 244 ? 2.396 -4.77 -24.875 1 39.31 244 ASN B O 1
ATOM 4181 N N . SER B 1 245 ? 3.824 -3.25 -25.406 1 34.31 245 SER B N 1
ATOM 4182 C CA . SER B 1 245 ? 4.008 -3.605 -26.812 1 34.31 245 SER B CA 1
ATOM 4183 C C . SER B 1 245 ? 4.066 -5.117 -27 1 34.31 245 SER B C 1
ATOM 4185 O O . SER B 1 245 ? 3.85 -5.625 -28.094 1 34.31 245 SER B O 1
ATOM 4187 N N . HIS B 1 246 ? 5.156 -5.809 -26.578 1 32.88 246 HIS B N 1
ATOM 4188 C CA . HIS B 1 246 ? 5.195 -7.215 -26.969 1 32.88 246 HIS B CA 1
ATOM 4189 C C . HIS B 1 246 ? 3.969 -7.961 -26.453 1 32.88 246 HIS B C 1
ATOM 4191 O O . HIS B 1 246 ? 3.422 -7.625 -25.406 1 32.88 246 HIS B O 1
ATOM 4197 N N . ASP B 1 247 ? 3.1 -8.539 -27.25 1 31.98 247 ASP B N 1
ATOM 4198 C CA . ASP B 1 247 ? 2.008 -9.5 -27.125 1 31.98 247 ASP B CA 1
ATOM 4199 C C . ASP B 1 247 ? 1.987 -10.148 -25.75 1 31.98 247 ASP B C 1
ATOM 4201 O O . ASP B 1 247 ? 1.386 -11.203 -25.562 1 31.98 247 ASP B O 1
ATOM 4205 N N . ASN B 1 248 ? 3.105 -10.055 -25 1 29.97 248 ASN B N 1
ATOM 4206 C CA . ASN B 1 248 ? 3.26 -10.734 -23.719 1 29.97 248 ASN B CA 1
ATOM 4207 C C . ASN B 1 248 ? 2.375 -10.117 -22.641 1 29.97 248 ASN B C 1
ATOM 4209 O O . ASN B 1 248 ? 2.385 -8.898 -22.453 1 29.97 248 ASN B O 1
ATOM 4213 N N . HIS B 1 249 ? 1.19 -10.367 -22.5 1 28.31 249 HIS B N 1
ATOM 4214 C CA . HIS B 1 249 ? 0.093 -10.172 -21.547 1 28.31 249 HIS B CA 1
ATOM 4215 C C . HIS B 1 249 ? 0.612 -9.977 -20.125 1 28.31 249 HIS B C 1
ATOM 4217 O O . HIS B 1 249 ? 0.952 -10.953 -19.453 1 28.31 249 HIS B O 1
ATOM 4223 N N . GLY B 1 250 ? 0.962 -8.633 -19.938 1 31.53 250 GLY B N 1
ATOM 4224 C CA . GLY B 1 250 ? 1.473 -8.086 -18.688 1 31.53 250 GLY B CA 1
ATOM 4225 C C . GLY B 1 250 ? 2.631 -8.891 -18.109 1 31.53 250 GLY B C 1
ATOM 4226 O O . GLY B 1 250 ? 3.004 -8.711 -16.953 1 31.53 250 GLY B O 1
ATOM 4227 N N . LEU B 1 251 ? 2.742 -10.148 -18.453 1 30.48 251 LEU B N 1
ATOM 4228 C CA . LEU B 1 251 ? 3.941 -10.914 -18.125 1 30.48 251 LEU B CA 1
ATOM 4229 C C . LEU B 1 251 ? 5.152 -10.367 -18.875 1 30.48 251 LEU B C 1
ATOM 4231 O O . LEU B 1 251 ? 5.043 -9.953 -20.031 1 30.48 251 LEU B O 1
ATOM 4235 N N . PRO B 1 252 ? 6.129 -9.867 -18.25 1 27.58 252 PRO B N 1
ATOM 4236 C CA . PRO B 1 252 ? 7.281 -9.375 -19.016 1 27.58 252 PRO B CA 1
ATOM 4237 C C . PRO B 1 252 ? 7.551 -10.195 -20.266 1 27.58 252 PRO B C 1
ATOM 4239 O O . PRO B 1 252 ? 6.945 -11.25 -20.469 1 27.58 252 PRO B O 1
ATOM 4242 N N . LEU B 1 253 ? 8.961 -10.469 -20.578 1 28.12 253 LEU B N 1
ATOM 4243 C CA . LEU B 1 253 ? 9.852 -10.797 -21.688 1 28.12 253 LEU B CA 1
ATOM 4244 C C . LEU B 1 253 ? 9.391 -12.07 -22.391 1 28.12 253 LEU B C 1
ATOM 4246 O O . LEU B 1 253 ? 8.828 -12.969 -21.75 1 28.12 253 LEU B O 1
ATOM 4250 N N . GLU B 1 254 ? 9.242 -12.172 -23.75 1 27.33 254 GLU B N 1
ATOM 4251 C CA . GLU B 1 254 ? 9.68 -13.219 -24.672 1 27.33 254 GLU B CA 1
ATOM 4252 C C . GLU B 1 254 ? 10.867 -14 -24.109 1 27.33 254 GLU B C 1
ATOM 4254 O O . GLU B 1 254 ? 11.945 -13.438 -23.922 1 27.33 254 GLU B O 1
ATOM 4259 N N . LEU B 1 255 ? 10.727 -14.859 -23.281 1 23.16 255 LEU B N 1
ATOM 4260 C CA . LEU B 1 255 ? 11.781 -15.867 -23.266 1 23.16 255 LEU B CA 1
ATOM 4261 C C . LEU B 1 255 ? 12.188 -16.25 -24.688 1 23.16 255 LEU B C 1
ATOM 4263 O O . LEU B 1 255 ? 11.438 -16.953 -25.391 1 23.16 255 LEU B O 1
ATOM 4267 N N . ARG B 1 256 ? 12.758 -15.391 -25.578 1 24.86 256 ARG B N 1
ATOM 4268 C CA . ARG B 1 256 ? 13.461 -15.836 -26.766 1 24.86 256 ARG B CA 1
ATOM 4269 C C . ARG B 1 256 ? 14.219 -17.141 -26.5 1 24.86 256 ARG B C 1
ATOM 4271 O O . ARG B 1 256 ? 14.641 -17.406 -25.375 1 24.86 256 ARG B O 1
ATOM 4278 N N . ASP B 1 257 ? 14.062 -18.172 -27.344 1 21.83 257 ASP B N 1
ATOM 4279 C CA . ASP B 1 257 ? 14.906 -19.328 -27.625 1 21.83 257 ASP B CA 1
ATOM 4280 C C . ASP B 1 257 ? 16.359 -19.047 -27.234 1 21.83 257 ASP B C 1
ATOM 4282 O O . ASP B 1 257 ? 17.094 -18.422 -27.984 1 21.83 257 ASP B O 1
ATOM 4286 N N . GLN B 1 258 ? 16.859 -18.562 -26.266 1 18.25 258 GLN B N 1
ATOM 4287 C CA . GLN B 1 258 ? 18.266 -18.938 -26.125 1 18.25 258 GLN B CA 1
ATOM 4288 C C . GLN B 1 258 ? 18.422 -20.469 -26.141 1 18.25 258 GLN B C 1
ATOM 4290 O O . GLN B 1 258 ? 17.906 -21.156 -25.266 1 18.25 258 GLN B O 1
ATOM 4295 N N . SER B 1 259 ? 18.391 -21.047 -27.297 1 18.75 259 SER B N 1
ATOM 4296 C CA . SER B 1 259 ? 19.516 -21.859 -27.719 1 18.75 259 SER B CA 1
ATOM 4297 C C . SER B 1 259 ? 20.812 -21.406 -27.062 1 18.75 259 SER B C 1
ATOM 4299 O O . SER B 1 259 ? 21.234 -20.266 -27.25 1 18.75 259 SER B O 1
ATOM 4301 N N . TRP B 1 260 ? 21.125 -21.781 -25.812 1 14.89 260 TRP B N 1
ATOM 4302 C CA . TRP B 1 260 ? 22.531 -22.156 -25.875 1 14.89 260 TRP B CA 1
ATOM 4303 C C . TRP B 1 260 ? 22.766 -23.219 -26.938 1 14.89 260 TRP B C 1
ATOM 4305 O O . TRP B 1 260 ? 21.906 -24.078 -27.172 1 14.89 260 TRP B O 1
#

InterPro domains:
  IPR000524 Transcription regulator HTH, GntR [PF00392] (11-73)
  IPR000524 Transcription regulator HTH, GntR [PR00035] (33-47)
  IPR000524 Transcription regulator HTH, GntR [PR00035] (47-63)
  IPR000524 Transcription regulator HTH, GntR [PS50949] (8-76)
  IPR000524 Transcription regulator HTH, GntR [SM00345] (14-73)
  IPR000524 Transcription regulator HTH, GntR [cd07377] (9-74)
  IPR011663 UbiC transcription regulator-associated [PF07702] (97-233)
  IPR011663 UbiC transcription regulator-associated [SM00866] (94-234)
  IPR028978 Chorismate pyruvate-lyase/UbiC transcription regulator-associated domain superfamily [G3DSA:3.40.1410.10] (78-240)
  IPR028978 Chorismate pyruvate-lyase/UbiC transcription regulator-associated domain superfamily [SSF64288] (61-239)
  IPR036388 Winged helix-like DNA-binding domain superfamily [G3DSA:1.10.10.10] (3-77)
  IPR036390 Winged helix DNA-binding domain superfamily [SSF46785] (2-80)
  IPR050679 Bacterial HTH-type transcriptional regulator [PTHR44846] (6-239)

Radius of gyration: 25.37 Å; Cα contacts (8 Å, |Δi|>4): 1079; chains: 2; bounding box: 80×66×60 Å

Secondary structure (DSSP, 8-state):
---------HHHHHHHHHHHHIIIIIS-TTPBPPPHHHHHHHHT--HHHHHHHHHHHHHTTSEEEETTTEEEES--SEEEETTS---HHHHHHHTT--EEEEEEEEEEEEPPHHHHHHTT--TT-EEEEEEEEEEETTEEEEEEEEEEEHHHHGGGTTS-TTTS-HHHHHHHHSS--EEEEEEEEEEEEPPHHHHHHHT--TT-EEEEEEEEEEETTS-EEEEEEEEEETTTEEEEEEE-----SSSSSS----------/---------HHHHHHHHHHHHIIIIIS-TTPBPPPHHHHHHHHT--HHHHHHHHHHHHHTTSEEEETTTEEEES--SEEEETTS---HHHHHHHTT--EEEEEEEEEEEEPPHHHHHHTT--TT-EEEEEEEEEEETTEEEEEEEEEEEHHHHGGGTTS-TTTS-HHHHHHHHSS--EEEEEEEEEEEEPPHHHHHHHT--TT-EEEEEEEEEEETTS-EEEEEEEEEETTTEEEEEEE-----SSSS-SS---------